Protein AF-0000000084944574 (afdb_homodimer)

Solvent-accessible surface area (backbone atoms only — not comparable to full-atom values): 30362 Å² total; per-residue (Å²): 122,74,72,64,58,57,58,54,53,65,67,42,67,77,43,41,52,58,56,55,55,53,64,33,65,88,79,39,53,74,68,49,42,36,43,26,53,46,72,66,33,85,86,50,86,64,91,81,60,48,56,58,53,48,8,56,77,30,72,58,36,40,65,58,46,51,50,51,42,42,74,73,69,35,91,48,63,67,62,40,49,57,46,38,50,55,28,42,47,48,39,38,57,60,61,41,39,20,80,90,53,46,63,64,53,60,65,40,64,67,38,40,53,50,50,51,51,50,50,50,50,51,30,50,55,53,20,57,71,54,49,50,61,70,52,54,50,50,52,50,53,49,60,73,66,30,74,33,33,41,26,33,11,55,76,89,24,29,44,53,24,45,48,48,34,51,54,42,42,73,72,70,43,57,60,44,61,38,76,70,90,50,66,71,60,55,59,61,46,50,76,41,90,40,33,36,35,37,42,39,35,57,58,52,71,53,63,66,59,52,52,51,35,50,53,35,46,75,55,67,42,51,27,35,31,42,26,14,62,69,17,57,80,53,52,80,47,28,81,44,68,43,45,22,35,40,79,58,58,77,87,56,17,63,60,41,21,52,48,23,51,49,49,52,52,48,49,51,48,52,53,48,52,46,54,50,47,42,46,50,48,54,58,66,76,100,123,73,69,63,58,55,56,52,52,63,66,42,67,77,42,40,52,57,57,55,56,52,63,34,64,90,79,39,54,74,69,49,41,38,42,26,51,45,72,66,33,85,88,50,85,63,91,82,60,47,56,57,52,48,8,56,76,30,71,56,36,39,66,56,45,52,50,50,42,44,73,73,69,32,90,48,65,67,62,41,50,55,44,38,49,55,29,41,49,47,38,38,56,59,63,39,40,23,82,89,55,44,63,65,57,61,66,40,63,67,39,41,52,50,50,51,50,51,49,50,50,51,31,50,54,51,19,56,70,54,50,49,61,69,55,54,51,51,50,49,52,47,60,72,65,31,74,35,33,42,26,34,11,56,77,88,23,27,42,54,24,44,47,48,33,52,54,42,42,73,72,71,43,56,60,44,61,38,76,69,90,51,66,72,61,55,58,61,46,52,75,42,90,40,33,36,36,38,42,39,34,57,58,51,73,54,63,67,60,52,52,50,35,49,54,36,46,75,55,67,42,51,26,35,32,42,25,14,63,67,16,57,81,52,52,80,47,29,79,44,69,43,43,23,36,40,78,57,58,78,88,55,17,62,59,40,23,52,46,23,51,47,49,53,52,48,48,52,47,52,54,49,51,46,54,48,47,43,47,50,49,53,57,67,74,103

Nearest PDB structures (foldseek):
  4ivn-assembly1_A  TM=6.094E-01  e=1.365E-11  Vibrio vulnificus YJ016
  7en6-assembly1_A  TM=8.579E-01  e=9.738E-09  Escherichia coli
  7en6-assembly1_C  TM=8.517E-01  e=7.240E-09  Escherichia coli
  7en7-assembly1_A  TM=8.286E-01  e=1.129E-08  Escherichia coli K-12
  4ivn-assembly1_B  TM=6.133E-01  e=1.781E-10  Vibrio vulnificus YJ016

Sequence (572 aa):
MIKYRYDQIVKGGLRNMIIEHLLDDNNLTNTEKSIAQFLLNKDQKINNLTSSELGKQSYTSQAAVTRLYKKLGFNNFREFLSTLILERNDYLKYNDLPTEHPEQYFTSLEDTEKVIASLYEKAMIQTNRLLDKNVVNRVCNRILSASFIDIYGIGLSDTIAKEMCFKLQSLGLPCSYQNGINIKYIDNMQQHQSNVSILITTTGDNNLIKEIAKILKNRNVYTVGILGKKGKDLIQLCHDYLLFDTSLFEDIDSLCATFSAEYVINILYATLLYRLELSNYMHYLKMIKYRYDQIVKGGLRNMIIEHLLDDNNLTNTEKSIAQFLLNKDQKINNLTSSELGKQSYTSQAAVTRLYKKLGFNNFREFLSTLILERNDYLKYNDLPTEHPEQYFTSLEDTEKVIASLYEKAMIQTNRLLDKNVVNRVCNRILSASFIDIYGIGLSDTIAKEMCFKLQSLGLPCSYQNGINIKYIDNMQQHQSNVSILITTTGDNNLIKEIAKILKNRNVYTVGILGKKGKDLIQLCHDYLLFDTSLFEDIDSLCATFSAEYVINILYATLLYRLELSNYMHYLK

Organism: NCBI:txid445974

InterPro domains:
  IPR000281 Helix-turn-helix protein RpiR [PF01418] (26-85)
  IPR000281 Helix-turn-helix protein RpiR [PS51071] (15-91)
  IPR001347 SIS domain [PF01380] (145-239)
  IPR009057 Homedomain-like superfamily [SSF46689] (26-87)
  IPR036388 Winged helix-like DNA-binding domain superfamily [G3DSA:1.10.10.10] (16-90)
  IPR046348 SIS domain superfamily [SSF53697] (112-277)
  IPR047640 HTH-type transcriptional regulator RpiR-like [PTHR30514] (26-278)

pLDDT: mean 79.03, std 20.15, range [18.36, 98.06]

Structure (mmCIF, N/CA/C/O backbone):
data_AF-0000000084944574-model_v1
#
loop_
_entity.id
_entity.type
_entity.pdbx_description
1 polymer 'Transcriptional regulator, RpiR family'
#
loop_
_atom_site.group_PDB
_atom_site.id
_atom_site.type_symbol
_atom_site.label_atom_id
_atom_site.label_alt_id
_atom_site.label_comp_id
_atom_site.label_asym_id
_atom_site.label_entity_id
_atom_site.label_seq_id
_atom_site.pdbx_PDB_ins_code
_atom_site.Cartn_x
_atom_site.Cartn_y
_atom_site.Cartn_z
_atom_site.occupancy
_atom_site.B_iso_or_equiv
_atom_site.auth_seq_id
_atom_site.auth_comp_id
_atom_site.auth_asym_id
_atom_site.auth_atom_id
_atom_site.pdbx_PDB_model_num
ATOM 1 N N . MET A 1 1 ? -26.375 18.422 0.93 1 18.52 1 MET A N 1
ATOM 2 C CA . MET A 1 1 ? -25.609 18.5 -0.307 1 18.52 1 MET A CA 1
ATOM 3 C C . MET A 1 1 ? -24.484 17.484 -0.315 1 18.52 1 MET A C 1
ATOM 5 O O . MET A 1 1 ? -24 17.078 -1.38 1 18.52 1 MET A O 1
ATOM 9 N N . ILE A 1 2 ? -23.891 17.188 0.914 1 20.31 2 ILE A N 1
ATOM 10 C CA . ILE A 1 2 ? -22.797 16.266 1.161 1 20.31 2 ILE A CA 1
ATOM 11 C C . ILE A 1 2 ? -23.297 14.82 1.063 1 20.31 2 ILE A C 1
ATOM 13 O O . ILE A 1 2 ? -22.516 13.906 0.788 1 20.31 2 ILE A O 1
ATOM 17 N N . LYS A 1 3 ? -24.547 14.562 1.388 1 25.62 3 LYS A N 1
ATOM 18 C CA . LYS A 1 3 ? -25.266 13.289 1.417 1 25.62 3 LYS A CA 1
ATOM 19 C C . LYS A 1 3 ? -25.391 12.695 0.016 1 25.62 3 LYS A C 1
ATOM 21 O O . LYS A 1 3 ? -25.438 11.477 -0.145 1 25.62 3 LYS A O 1
ATOM 26 N N . TYR A 1 4 ? -25.641 13.57 -1 1 24.7 4 TYR A N 1
ATOM 27 C CA . TYR A 1 4 ? -25.922 13.141 -2.367 1 24.7 4 TYR A CA 1
ATOM 28 C C . TYR A 1 4 ? -24.703 12.5 -2.998 1 24.7 4 TYR A C 1
ATOM 30 O O . TYR A 1 4 ? -24.812 11.703 -3.934 1 24.7 4 TYR A O 1
ATOM 38 N N . ARG A 1 5 ? -23.422 12.969 -2.547 1 25.61 5 ARG A N 1
ATOM 39 C CA . ARG A 1 5 ? -22.219 12.625 -3.297 1 25.61 5 ARG A CA 1
ATOM 40 C C . ARG A 1 5 ? -21.734 11.234 -2.93 1 25.61 5 ARG A C 1
ATOM 42 O O . ARG A 1 5 ? -21.094 10.562 -3.742 1 25.61 5 ARG A O 1
ATOM 49 N N . TYR A 1 6 ? -21.906 10.781 -1.69 1 25.17 6 TYR A N 1
ATOM 50 C CA . TYR A 1 6 ? -21.453 9.453 -1.27 1 25.17 6 TYR A CA 1
ATOM 51 C C . TYR A 1 6 ? -22.281 8.367 -1.946 1 25.17 6 TYR A C 1
ATOM 53 O O . TYR A 1 6 ? -21.75 7.34 -2.363 1 25.17 6 TYR A O 1
ATOM 61 N N . ASP A 1 7 ? -23.578 8.477 -2.047 1 27.92 7 ASP A N 1
ATOM 62 C CA . ASP A 1 7 ? -24.484 7.535 -2.703 1 27.92 7 ASP A CA 1
ATOM 63 C C . ASP A 1 7 ? -24.078 7.305 -4.156 1 27.92 7 ASP A C 1
ATOM 65 O O . ASP A 1 7 ? -24.281 6.215 -4.695 1 27.92 7 ASP A O 1
ATOM 69 N N . GLN A 1 8 ? -23.578 8.242 -4.836 1 27.95 8 GLN A N 1
ATOM 70 C CA . GLN A 1 8 ? -23.141 8.148 -6.227 1 27.95 8 GLN A CA 1
ATOM 71 C C . GLN A 1 8 ? -21.844 7.352 -6.344 1 27.95 8 GLN A C 1
ATOM 73 O O . GLN A 1 8 ? -21.578 6.742 -7.383 1 27.95 8 GLN A O 1
ATOM 78 N N . ILE A 1 9 ? -21.031 7.355 -5.336 1 27.59 9 ILE A N 1
ATOM 79 C CA . ILE A 1 9 ? -19.766 6.641 -5.402 1 27.59 9 ILE A CA 1
ATOM 80 C C . ILE A 1 9 ? -20 5.148 -5.188 1 27.59 9 ILE A C 1
ATOM 82 O O . ILE A 1 9 ? -19.453 4.316 -5.91 1 27.59 9 ILE A O 1
ATOM 86 N N . VAL A 1 10 ? -20.656 4.668 -4.156 1 28.53 10 VAL A N 1
ATOM 87 C CA . VAL A 1 10 ? -20.906 3.25 -3.932 1 28.53 10 VAL A CA 1
ATOM 88 C C . VAL A 1 10 ? -21.766 2.689 -5.066 1 28.53 10 VAL A C 1
ATOM 90 O O . VAL A 1 10 ? -21.609 1.531 -5.461 1 28.53 10 VAL A O 1
ATOM 93 N N . LYS A 1 11 ? -22.906 3.229 -5.426 1 29.34 11 LYS A N 1
ATOM 94 C CA . LYS A 1 11 ? -23.719 2.768 -6.551 1 29.34 11 LYS A CA 1
ATOM 95 C C . LYS A 1 11 ? -22.922 2.797 -7.852 1 29.34 11 LYS A C 1
ATOM 97 O O . LYS A 1 11 ? -23.328 2.213 -8.852 1 29.34 11 LYS A O 1
ATOM 102 N N . GLY A 1 12 ? -21.875 3.479 -7.996 1 30.47 12 GLY A N 1
ATOM 103 C CA . GLY A 1 12 ? -20.984 3.584 -9.133 1 30.47 12 GLY A CA 1
ATOM 104 C C . GLY A 1 12 ? -20.016 2.418 -9.242 1 30.47 12 GLY A C 1
ATOM 105 O O . GLY A 1 12 ? -19.234 2.346 -10.188 1 30.47 12 GLY A O 1
ATOM 106 N N . GLY A 1 13 ? -19.547 1.796 -8.266 1 32.25 13 GLY A N 1
ATOM 107 C CA . GLY A 1 13 ? -18.672 0.625 -8.25 1 32.25 13 GLY A CA 1
ATOM 108 C C . GLY A 1 13 ? -19.172 -0.489 -9.156 1 32.25 13 GLY A C 1
ATOM 109 O O . GLY A 1 13 ? -18.375 -1.203 -9.766 1 32.25 13 GLY A O 1
ATOM 110 N N . LEU A 1 14 ? -20.359 -0.921 -8.961 1 32.62 14 LEU A N 1
ATOM 111 C CA . LEU A 1 14 ? -20.984 -1.929 -9.812 1 32.62 14 LEU A CA 1
ATOM 112 C C . LEU A 1 14 ? -21.016 -1.476 -11.266 1 32.62 14 LEU A C 1
ATOM 114 O O . LEU A 1 14 ? -21.344 -2.26 -12.156 1 32.62 14 LEU A O 1
ATOM 118 N N . ARG A 1 15 ? -21.141 -0.191 -11.578 1 35.66 15 ARG A N 1
ATOM 119 C CA . ARG A 1 15 ? -21.609 0.391 -12.836 1 35.66 15 ARG A CA 1
ATOM 120 C C . ARG A 1 15 ? -20.453 0.587 -13.812 1 35.66 15 ARG A C 1
ATOM 122 O O . ARG A 1 15 ? -20.641 1.087 -14.922 1 35.66 15 ARG A O 1
ATOM 129 N N . ASN A 1 16 ? -19.25 0.552 -13.352 1 45.22 16 ASN A N 1
ATOM 130 C CA . ASN A 1 16 ? -18.281 0.897 -14.391 1 45.22 16 ASN A CA 1
ATOM 131 C C . ASN A 1 16 ? -17.969 -0.294 -15.289 1 45.22 16 ASN A C 1
ATOM 133 O O . ASN A 1 16 ? -16.875 -0.405 -15.828 1 45.22 16 ASN A O 1
ATOM 137 N N . MET A 1 17 ? -18.812 -1.046 -15.305 1 56.56 17 MET A N 1
ATOM 138 C CA . MET A 1 17 ? -18.75 -2.291 -16.062 1 56.56 17 MET A CA 1
ATOM 139 C C . MET A 1 17 ? -18.688 -2.01 -17.562 1 56.56 17 MET A C 1
ATOM 141 O O . MET A 1 17 ? -17.938 -2.658 -18.281 1 56.56 17 MET A O 1
ATOM 145 N N . ILE A 1 18 ? -19.453 -1.047 -18 1 73.31 18 ILE A N 1
ATOM 146 C CA . ILE A 1 18 ? -19.531 -0.81 -19.438 1 73.31 18 ILE A CA 1
ATOM 147 C C . ILE A 1 18 ? -18.188 -0.274 -19.938 1 73.31 18 ILE A C 1
ATOM 149 O O . ILE A 1 18 ? -17.641 -0.786 -20.922 1 73.31 18 ILE A O 1
ATOM 153 N N . ILE A 1 19 ? -17.625 0.558 -19.062 1 72.69 19 ILE A N 1
ATOM 154 C CA . ILE A 1 19 ? -16.406 1.234 -19.5 1 72.69 19 ILE A CA 1
ATOM 155 C C . ILE A 1 19 ? -15.258 0.241 -19.531 1 72.69 19 ILE A C 1
ATOM 157 O O . ILE A 1 19 ? -14.461 0.242 -20.469 1 72.69 19 ILE A O 1
ATOM 161 N N . GLU A 1 20 ? -15.242 -0.554 -18.609 1 65.5 20 GLU A N 1
ATOM 162 C CA . GLU A 1 20 ? -14.203 -1.583 -18.578 1 65.5 20 GLU A CA 1
ATOM 163 C C . GLU A 1 20 ? -14.266 -2.465 -19.828 1 65.5 20 GLU A C 1
ATOM 165 O O . GLU A 1 20 ? -13.234 -2.816 -20.406 1 65.5 20 GLU A O 1
ATOM 170 N N . HIS A 1 21 ? -15.438 -2.77 -20.219 1 73.5 21 HIS A N 1
ATOM 171 C CA . HIS A 1 21 ? -15.648 -3.59 -21.406 1 73.5 21 HIS A CA 1
ATOM 172 C C . HIS A 1 21 ? -15.281 -2.826 -22.672 1 73.5 21 HIS A C 1
ATOM 174 O O . HIS A 1 21 ? -14.656 -3.379 -23.578 1 73.5 21 HIS A O 1
ATOM 180 N N . LEU A 1 22 ? -15.594 -1.522 -22.625 1 80.19 22 LEU A N 1
ATOM 181 C CA . LEU A 1 22 ? -15.352 -0.71 -23.812 1 80.19 22 LEU A CA 1
ATOM 182 C C . LEU A 1 22 ? -13.867 -0.429 -23.984 1 80.19 22 LEU A C 1
ATOM 184 O O . LEU A 1 22 ? -13.406 -0.171 -25.109 1 80.19 22 LEU A O 1
ATOM 188 N N . LEU A 1 23 ? -13.18 -0.622 -22.828 1 69.25 23 LEU A N 1
ATOM 189 C CA . LEU A 1 23 ? -11.75 -0.326 -22.859 1 69.25 23 LEU A CA 1
ATOM 190 C C . LEU A 1 23 ? -10.945 -1.586 -23.156 1 69.25 23 LEU A C 1
ATOM 192 O O . LEU A 1 23 ? -9.75 -1.506 -23.469 1 69.25 23 LEU A O 1
ATOM 196 N N . ASP A 1 24 ? -11.562 -2.633 -23.062 1 66.38 24 ASP A N 1
ATOM 197 C CA . ASP A 1 24 ? -10.875 -3.9 -23.297 1 66.38 24 ASP A CA 1
ATOM 198 C C . ASP A 1 24 ? -10.836 -4.246 -24.781 1 66.38 24 ASP A C 1
ATOM 200 O O . ASP A 1 24 ? -11.719 -4.953 -25.281 1 66.38 24 ASP A O 1
ATOM 204 N N . ASP A 1 25 ? -9.789 -3.771 -25.391 1 66.31 25 ASP A N 1
ATOM 205 C CA . ASP A 1 25 ? -9.641 -3.934 -26.828 1 66.31 25 ASP A CA 1
ATOM 206 C C . ASP A 1 25 ? -9.617 -5.41 -27.219 1 66.31 25 ASP A C 1
ATOM 208 O O . ASP A 1 25 ? -10.031 -5.777 -28.328 1 66.31 25 ASP A O 1
ATOM 212 N N . ASN A 1 26 ? -9.227 -6.176 -26.344 1 69.06 26 ASN A N 1
ATOM 213 C CA . ASN A 1 26 ? -9.078 -7.59 -26.672 1 69.06 26 ASN A CA 1
ATOM 214 C C . ASN A 1 26 ? -10.43 -8.297 -26.75 1 69.06 26 ASN A C 1
ATOM 216 O O . ASN A 1 26 ? -10.547 -9.359 -27.359 1 69.06 26 ASN A O 1
ATOM 220 N N . ASN A 1 27 ? -11.43 -7.703 -26.281 1 72.5 27 ASN A N 1
ATOM 221 C CA . ASN A 1 27 ? -12.734 -8.359 -26.25 1 72.5 27 ASN A CA 1
ATOM 222 C C . ASN A 1 27 ? -13.727 -7.648 -27.172 1 72.5 27 ASN A C 1
ATOM 224 O O . ASN A 1 27 ? -14.93 -7.938 -27.125 1 72.5 27 ASN A O 1
ATOM 228 N N . LEU A 1 28 ? -13.148 -6.77 -27.953 1 80.81 28 LEU A N 1
ATOM 229 C CA . LEU A 1 28 ? -14.031 -6.008 -28.828 1 80.81 28 LEU A CA 1
ATOM 230 C C . LEU A 1 28 ? -13.711 -6.305 -30.297 1 80.81 28 LEU A C 1
ATOM 232 O O . LEU A 1 28 ? -12.547 -6.457 -30.672 1 80.81 28 LEU A O 1
ATOM 236 N N . THR A 1 29 ? -14.719 -6.602 -31.094 1 85.25 29 THR A N 1
ATOM 237 C CA . THR A 1 29 ? -14.555 -6.633 -32.531 1 85.25 29 THR A CA 1
ATOM 238 C C . THR A 1 29 ? -14.188 -5.25 -33.062 1 85.25 29 THR A C 1
ATOM 240 O O . THR A 1 29 ? -14.297 -4.254 -32.344 1 85.25 29 THR A O 1
ATOM 243 N N . ASN A 1 30 ? -13.734 -5.211 -34.344 1 87.06 30 ASN A N 1
ATOM 244 C CA . ASN A 1 30 ? -13.375 -3.928 -34.938 1 87.06 30 ASN A CA 1
ATOM 245 C C . ASN A 1 30 ? -14.547 -2.951 -34.906 1 87.06 30 ASN A C 1
ATOM 247 O O . ASN A 1 30 ? -14.367 -1.762 -34.625 1 87.06 30 ASN A O 1
ATOM 251 N N . THR A 1 31 ? -15.672 -3.479 -35.188 1 90 31 THR A N 1
ATOM 252 C CA . THR A 1 31 ? -16.875 -2.666 -35.156 1 90 31 THR A CA 1
ATOM 253 C C . THR A 1 31 ? -17.172 -2.146 -33.75 1 90 31 THR A C 1
ATOM 255 O O . THR A 1 31 ? -17.5 -0.972 -33.594 1 90 31 THR A O 1
ATOM 258 N N . GLU A 1 32 ? -17 -2.992 -32.75 1 90.19 32 GLU A N 1
ATOM 259 C CA . GLU A 1 32 ? -17.234 -2.617 -31.375 1 90.19 32 GLU A CA 1
ATOM 260 C C . GLU A 1 32 ? -16.203 -1.603 -30.891 1 90.19 32 GLU A C 1
ATOM 262 O O . GLU A 1 32 ? -16.516 -0.704 -30.109 1 90.19 32 GLU A O 1
ATOM 267 N N . LYS A 1 33 ? -15.039 -1.764 -31.406 1 87.88 33 LYS A N 1
ATOM 268 C CA . LYS A 1 33 ? -13.984 -0.819 -31.062 1 87.88 33 LYS A CA 1
ATOM 269 C C . LYS A 1 33 ? -14.328 0.591 -31.531 1 87.88 33 LYS A C 1
ATOM 271 O O . LYS A 1 33 ? -14.102 1.565 -30.812 1 87.88 33 LYS A O 1
ATOM 276 N N . SER A 1 34 ? -14.812 0.645 -32.688 1 90.12 34 SER A N 1
ATOM 277 C CA . SER A 1 34 ? -15.211 1.938 -33.25 1 90.12 34 SER A CA 1
ATOM 278 C C . SER A 1 34 ? -16.297 2.59 -32.375 1 90.12 34 SER A C 1
ATOM 280 O O . SER A 1 34 ? -16.234 3.789 -32.094 1 90.12 34 SER A O 1
ATOM 282 N N . ILE A 1 35 ? -17.219 1.813 -31.922 1 91.81 35 ILE A N 1
ATOM 283 C CA . ILE A 1 35 ? -18.281 2.307 -31.047 1 91.81 35 ILE A CA 1
ATOM 284 C C . ILE A 1 35 ? -17.688 2.764 -29.719 1 91.81 35 ILE A C 1
ATOM 286 O O . ILE A 1 35 ? -18 3.852 -29.219 1 91.81 35 ILE A O 1
ATOM 290 N N . ALA A 1 36 ? -16.844 1.933 -29.203 1 86.38 36 ALA A N 1
ATOM 291 C CA . ALA A 1 36 ? -16.203 2.234 -27.922 1 86.38 36 ALA A CA 1
ATOM 292 C C . ALA A 1 36 ? -15.414 3.539 -28 1 86.38 36 ALA A C 1
ATOM 294 O O . ALA A 1 36 ? -15.508 4.387 -27.109 1 86.38 36 ALA A O 1
ATOM 295 N N . GLN A 1 37 ? -14.68 3.66 -29.062 1 82.94 37 GLN A N 1
ATOM 296 C CA . GLN A 1 37 ? -13.875 4.859 -29.266 1 82.94 37 GLN A CA 1
ATOM 297 C C . GLN A 1 37 ? -14.742 6.113 -29.266 1 82.94 37 GLN A C 1
ATOM 299 O O . GLN A 1 37 ? -14.383 7.133 -28.672 1 82.94 37 GLN A O 1
ATOM 304 N N . PHE A 1 38 ? -15.805 6.043 -29.969 1 86.94 38 PHE A N 1
ATOM 305 C CA . PHE A 1 38 ? -16.719 7.172 -30.016 1 86.94 38 PHE A CA 1
ATOM 306 C C . PHE A 1 38 ? -17.266 7.484 -28.625 1 86.94 38 PHE A C 1
ATOM 308 O O . PHE A 1 38 ? -17.266 8.641 -28.188 1 86.94 38 PHE A O 1
ATOM 315 N N . LEU A 1 39 ? -17.656 6.441 -27.922 1 86.25 39 LEU A N 1
ATOM 316 C CA . LEU A 1 39 ? -18.328 6.582 -26.625 1 86.25 39 LEU A CA 1
ATOM 317 C C . LEU A 1 39 ? -17.359 7.109 -25.562 1 86.25 39 LEU A C 1
ATOM 319 O O . LEU A 1 39 ? -17.766 7.844 -24.672 1 86.25 39 LEU A O 1
ATOM 323 N N . LEU A 1 40 ? -16.156 6.75 -25.781 1 78.31 40 LEU A N 1
ATOM 324 C CA . LEU A 1 40 ? -15.18 7.102 -24.766 1 78.31 40 LEU A CA 1
ATOM 325 C C . LEU A 1 40 ? -14.461 8.398 -25.125 1 78.31 40 LEU A C 1
ATOM 327 O O . LEU A 1 40 ? -13.656 8.906 -24.344 1 78.31 40 LEU A O 1
ATOM 331 N N . ASN A 1 41 ? -14.727 8.922 -26.266 1 75.69 41 ASN A N 1
ATOM 332 C CA . ASN A 1 41 ? -14.172 10.203 -26.688 1 75.69 41 ASN A CA 1
ATOM 333 C C . ASN A 1 41 ? -14.797 11.359 -25.906 1 75.69 41 ASN A C 1
ATOM 335 O O . ASN A 1 41 ? -16.016 11.578 -25.984 1 75.69 41 ASN A O 1
ATOM 339 N N . LYS A 1 42 ? -13.922 12.078 -25.219 1 70.75 42 LYS A N 1
ATOM 340 C CA . LYS A 1 42 ? -14.367 13.141 -24.312 1 70.75 42 LYS A CA 1
ATOM 341 C C . LYS A 1 42 ? -15.078 14.25 -25.094 1 70.75 42 LYS A C 1
ATOM 343 O O . LYS A 1 42 ? -15.906 14.969 -24.531 1 70.75 42 LYS A O 1
ATOM 348 N N . ASP A 1 43 ? -14.75 14.406 -26.281 1 75.44 43 ASP A N 1
ATOM 349 C CA . ASP A 1 43 ? -15.281 15.508 -27.078 1 75.44 43 ASP A CA 1
ATOM 350 C C . ASP A 1 43 ? -16.656 15.156 -27.656 1 75.44 43 ASP A C 1
ATOM 352 O O . ASP A 1 43 ? -17.328 16 -28.219 1 75.44 43 ASP A O 1
ATOM 356 N N . GLN A 1 44 ? -17.062 13.938 -27.484 1 80 44 GLN A N 1
ATOM 357 C CA . GLN A 1 44 ? -18.344 13.523 -28.078 1 80 44 GLN A CA 1
ATOM 358 C C . GLN A 1 44 ? -19.484 13.672 -27.078 1 80 44 GLN A C 1
ATOM 360 O O . GLN A 1 44 ? -19.344 13.305 -25.906 1 80 44 GLN A O 1
ATOM 365 N N . LYS A 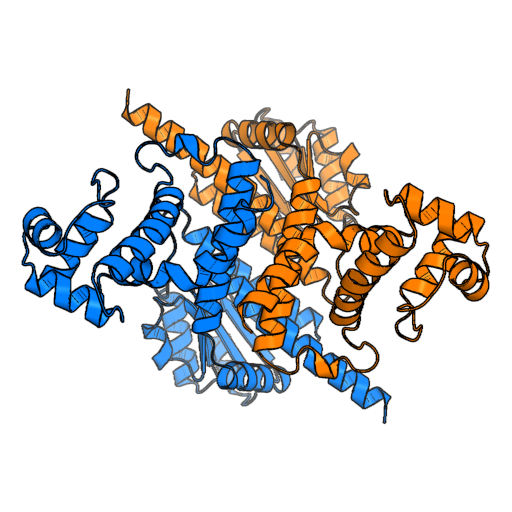1 45 ? -20.406 14.352 -27.453 1 79.06 45 LYS A N 1
ATOM 366 C CA . LYS A 1 45 ? -21.641 14.422 -26.656 1 79.06 45 LYS A CA 1
ATOM 367 C C . LYS A 1 45 ? -22.5 13.18 -26.875 1 79.06 45 LYS A C 1
ATOM 369 O O . LYS A 1 45 ? -22.969 12.93 -28 1 79.06 45 LYS A O 1
ATOM 374 N N . ILE A 1 46 ? -22.75 12.422 -25.75 1 85.88 46 ILE A N 1
ATOM 375 C CA . ILE A 1 46 ? -23.422 11.148 -25.953 1 85.88 46 ILE A CA 1
ATOM 376 C C . ILE A 1 46 ? -24.766 11.148 -25.219 1 85.88 46 ILE A C 1
ATOM 378 O O . ILE A 1 46 ? -25.547 10.195 -25.344 1 85.88 46 ILE A O 1
ATOM 382 N N . ASN A 1 47 ? -25.078 12.125 -24.453 1 82.06 47 ASN A N 1
ATOM 383 C CA . ASN A 1 47 ? -26.188 12.156 -23.5 1 82.06 47 ASN A CA 1
ATOM 384 C C . ASN A 1 47 ? -27.516 11.953 -24.203 1 82.06 47 ASN A C 1
ATOM 386 O O . ASN A 1 47 ? -28.453 11.414 -23.609 1 82.06 47 ASN A O 1
ATOM 390 N N . ASN A 1 48 ? -27.625 12.312 -25.438 1 81.56 48 ASN A N 1
ATOM 391 C CA . ASN A 1 48 ? -28.938 12.25 -26.094 1 81.56 48 ASN A CA 1
ATOM 392 C C . ASN A 1 48 ? -28.875 11.469 -27.391 1 81.56 48 ASN A C 1
ATOM 394 O O . ASN A 1 48 ? -29.703 11.672 -28.281 1 81.56 48 ASN A O 1
ATOM 398 N N . LEU A 1 49 ? -28.094 10.539 -27.453 1 88.44 49 LEU A N 1
ATOM 399 C CA . LEU A 1 49 ? -27.938 9.766 -28.688 1 88.44 49 LEU A CA 1
ATOM 400 C C . LEU A 1 49 ? -28.969 8.633 -28.734 1 88.44 49 LEU A C 1
ATOM 402 O O . LEU A 1 49 ? -29.297 8.047 -27.703 1 88.44 49 LEU A O 1
ATOM 406 N N . THR A 1 50 ? -29.578 8.398 -29.906 1 89.38 50 THR A N 1
ATOM 407 C CA . THR A 1 50 ? -30.297 7.152 -30.172 1 89.38 50 THR A CA 1
ATOM 408 C C . THR A 1 50 ? -29.328 6.082 -30.672 1 89.38 50 THR A C 1
ATOM 410 O O . THR A 1 50 ? -28.203 6.387 -31.078 1 89.38 50 THR A O 1
ATOM 413 N N . SER A 1 51 ? -29.812 4.809 -30.609 1 93.88 51 SER A N 1
ATOM 414 C CA . SER A 1 51 ? -28.984 3.717 -31.094 1 93.88 51 SER A CA 1
ATOM 415 C C . SER A 1 51 ? -28.641 3.906 -32.562 1 93.88 51 SER A C 1
ATOM 417 O O . SER A 1 51 ? -27.516 3.594 -33 1 93.88 51 SER A O 1
ATOM 419 N N . SER A 1 52 ? -29.562 4.477 -33.312 1 94.38 52 SER A N 1
ATOM 420 C CA . SER A 1 52 ? -29.328 4.754 -34.719 1 94.38 52 SER A CA 1
ATOM 421 C C . SER A 1 52 ? -28.297 5.848 -34.906 1 94.38 52 SER A C 1
ATOM 423 O O . SER A 1 52 ? -27.391 5.719 -35.719 1 94.38 52 SER A O 1
ATOM 425 N N . GLU A 1 53 ? -28.359 6.879 -34.188 1 94.19 53 GLU A N 1
ATOM 426 C CA . GLU A 1 53 ? -27.406 7.984 -34.25 1 94.19 53 GLU A CA 1
ATOM 427 C C . GLU A 1 53 ? -26 7.531 -33.844 1 94.19 53 GLU A C 1
ATOM 429 O O . GLU A 1 53 ? -25.016 7.918 -34.469 1 94.19 53 GLU A O 1
ATOM 434 N N . LEU A 1 54 ? -25.922 6.746 -32.75 1 94.62 54 LEU A N 1
ATOM 435 C CA . LEU A 1 54 ? -24.625 6.23 -32.312 1 94.62 54 LEU A CA 1
ATOM 436 C C . LEU A 1 54 ? -24 5.375 -33.406 1 94.62 54 LEU A C 1
ATOM 438 O O . LEU A 1 54 ? -22.797 5.492 -33.688 1 94.62 54 LEU A O 1
ATOM 442 N N . GLY A 1 55 ? -24.781 4.531 -34.031 1 95.25 55 GLY A N 1
ATOM 443 C CA . GLY A 1 55 ? -24.281 3.746 -35.156 1 95.25 55 GLY A CA 1
ATOM 444 C C . GLY A 1 55 ? -23.703 4.598 -36.281 1 95.25 55 GLY A C 1
ATOM 445 O O . GLY A 1 55 ? -22.609 4.336 -36.75 1 95.25 55 GLY A O 1
ATOM 446 N N . LYS A 1 56 ? -24.453 5.66 -36.562 1 93.31 56 LYS A N 1
ATOM 447 C CA . LYS A 1 56 ? -24.031 6.551 -37.656 1 93.31 56 LYS A CA 1
ATOM 448 C C . LYS A 1 56 ? -22.766 7.316 -37.281 1 93.31 56 LYS A C 1
ATOM 450 O O . LYS A 1 56 ? -21.812 7.379 -38.062 1 93.31 56 LYS A O 1
ATOM 455 N N . GLN A 1 57 ? -22.688 7.836 -36.125 1 92.25 57 GLN A N 1
ATOM 456 C CA . GLN A 1 57 ? -21.594 8.711 -35.688 1 92.25 57 GLN A CA 1
ATOM 457 C C . GLN A 1 57 ? -20.328 7.91 -35.406 1 92.25 57 GLN A C 1
ATOM 459 O O . GLN A 1 57 ? -19.219 8.438 -35.5 1 92.25 57 GLN A O 1
ATOM 464 N N . SER A 1 58 ? -20.531 6.719 -35.062 1 92.88 58 SER A N 1
ATOM 465 C CA . SER A 1 58 ? -19.375 5.867 -34.844 1 92.88 58 SER A CA 1
ATOM 466 C C . SER A 1 58 ? -18.984 5.098 -36.094 1 92.88 58 SER A C 1
ATOM 468 O O . SER A 1 58 ? -18.156 4.188 -36.031 1 92.88 58 SER A O 1
ATOM 470 N N . TYR A 1 59 ? -19.656 5.398 -37.156 1 91.75 59 TYR A N 1
ATOM 471 C CA . TYR A 1 59 ? -19.391 4.809 -38.438 1 91.75 59 TYR A CA 1
ATOM 472 C C . TYR A 1 59 ? -19.594 3.299 -38.406 1 91.75 59 TYR A C 1
ATOM 474 O O . TYR A 1 59 ? -18.781 2.541 -38.969 1 91.75 59 TYR A O 1
ATOM 482 N N . THR A 1 60 ? -20.609 2.979 -37.781 1 92.88 60 THR A N 1
ATOM 483 C CA . THR A 1 60 ? -21.047 1.584 -37.75 1 92.88 60 THR A CA 1
ATOM 484 C C . THR A 1 60 ? -22.516 1.462 -38.125 1 92.88 60 THR A C 1
ATOM 486 O O . THR A 1 60 ? -22.969 2.082 -39.094 1 92.88 60 THR A O 1
ATOM 489 N N . SER A 1 61 ? -23.281 0.584 -37.438 1 92.56 61 SER A N 1
ATOM 490 C CA . SER A 1 61 ? -24.703 0.409 -37.719 1 92.56 61 SER A CA 1
ATOM 491 C C . SER A 1 61 ? -25.5 0.315 -36.406 1 92.56 61 SER A C 1
ATOM 493 O O . SER A 1 61 ? -24.938 0.055 -35.344 1 92.56 61 SER A O 1
ATOM 495 N N . GLN A 1 62 ? -26.719 0.706 -36.625 1 93.5 62 GLN A N 1
ATOM 496 C CA . GLN A 1 62 ? -27.609 0.537 -35.469 1 93.5 62 GLN A CA 1
ATOM 497 C C . GLN A 1 62 ? -27.594 -0.902 -34.969 1 93.5 62 GLN A C 1
ATOM 499 O O . GLN A 1 62 ? -27.656 -1.142 -33.75 1 93.5 62 GLN A O 1
ATOM 504 N N . ALA A 1 63 ? -27.484 -1.827 -35.875 1 93.31 63 ALA A N 1
ATOM 505 C CA . ALA A 1 63 ? -27.438 -3.242 -35.5 1 93.31 63 ALA A CA 1
ATOM 506 C C . ALA A 1 63 ? -26.188 -3.557 -34.688 1 93.31 63 ALA A C 1
ATOM 508 O O . ALA A 1 63 ? -26.266 -4.312 -33.719 1 93.31 63 ALA A O 1
ATOM 509 N N . ALA A 1 64 ? -25.125 -3.02 -35.094 1 93.19 64 ALA A N 1
ATOM 510 C CA . ALA A 1 64 ? -23.875 -3.215 -34.375 1 93.19 64 ALA A CA 1
ATOM 511 C C . ALA A 1 64 ? -23.953 -2.652 -32.938 1 93.19 64 ALA A C 1
ATOM 513 O O . ALA A 1 64 ? -23.484 -3.271 -31.984 1 93.19 64 ALA A O 1
ATOM 514 N N . VAL A 1 65 ? -24.578 -1.504 -32.781 1 95.38 65 VAL A N 1
ATOM 515 C CA . VAL A 1 65 ? -24.797 -0.877 -31.469 1 95.38 65 VAL A CA 1
ATOM 516 C C . VAL A 1 65 ? -25.688 -1.759 -30.609 1 95.38 65 VAL A C 1
ATOM 518 O O . VAL A 1 65 ? -25.406 -1.984 -29.422 1 95.38 65 VAL A O 1
ATOM 521 N N . THR A 1 66 ? -26.719 -2.312 -31.234 1 93.25 66 THR A N 1
ATOM 522 C CA . THR A 1 66 ? -27.656 -3.189 -30.531 1 93.25 66 THR A CA 1
ATOM 523 C C . THR A 1 66 ? -26.953 -4.445 -30.031 1 93.25 66 THR A C 1
ATOM 525 O O . THR A 1 66 ? -27.141 -4.855 -28.891 1 93.25 66 THR A O 1
ATOM 528 N N . ARG A 1 67 ? -26.156 -5 -30.812 1 90.94 67 ARG A N 1
ATOM 529 C CA . ARG A 1 67 ? -25.438 -6.203 -30.422 1 90.94 67 ARG A CA 1
ATOM 530 C C . ARG A 1 67 ? -24.484 -5.918 -29.266 1 90.94 67 ARG A C 1
ATOM 532 O O . ARG A 1 67 ? -24.344 -6.738 -28.344 1 90.94 67 ARG A O 1
ATOM 539 N N . LEU A 1 68 ? -23.828 -4.828 -29.297 1 91.62 68 LEU A N 1
ATOM 540 C CA . LEU A 1 68 ? -22.859 -4.473 -28.266 1 91.62 68 LEU A CA 1
ATOM 541 C C . LEU A 1 68 ? -23.531 -4.336 -26.906 1 91.62 68 LEU A C 1
ATOM 543 O O . LEU A 1 68 ? -23.094 -4.938 -25.922 1 91.62 68 LEU A O 1
ATOM 547 N N . TYR A 1 69 ? -24.609 -3.451 -26.844 1 90.19 69 TYR A N 1
ATOM 548 C CA . TYR A 1 69 ? -25.156 -3.221 -25.516 1 90.19 69 TYR A CA 1
ATOM 549 C C . TYR A 1 69 ? -25.875 -4.457 -25 1 90.19 69 TYR A C 1
ATOM 551 O O . TYR A 1 69 ? -25.938 -4.68 -23.781 1 90.19 69 TYR A O 1
ATOM 559 N N . LYS A 1 70 ? -26.375 -5.406 -25.906 1 86.5 70 LYS A N 1
ATOM 560 C CA . LYS A 1 70 ? -26.938 -6.688 -25.484 1 86.5 70 LYS A CA 1
ATOM 561 C C . LYS A 1 70 ? -25.844 -7.617 -24.969 1 86.5 70 LYS A C 1
ATOM 563 O O . LYS A 1 70 ? -26.031 -8.312 -23.969 1 86.5 70 LYS A O 1
ATOM 568 N N . LYS A 1 71 ? -24.75 -7.562 -25.656 1 85.12 71 LYS A N 1
ATOM 569 C CA . LYS A 1 71 ? -23.578 -8.312 -25.203 1 85.12 71 LYS A CA 1
ATOM 570 C C . LYS A 1 71 ? -23.156 -7.902 -23.797 1 85.12 71 LYS A C 1
ATOM 572 O O . LYS A 1 71 ? -22.688 -8.734 -23.016 1 85.12 71 LYS A O 1
ATOM 577 N N . LEU A 1 72 ? -23.391 -6.711 -23.5 1 82.88 72 LEU A N 1
ATOM 578 C CA . LEU A 1 72 ? -22.984 -6.16 -22.219 1 82.88 72 LEU A CA 1
ATOM 579 C C . LEU A 1 72 ? -24.094 -6.348 -21.172 1 82.88 72 LEU A C 1
ATOM 581 O O . LEU A 1 72 ? -23.953 -5.914 -20.031 1 82.88 72 LEU A O 1
ATOM 585 N N . GLY A 1 73 ? -25.266 -6.898 -21.625 1 78.75 73 GLY A N 1
ATOM 586 C CA . GLY A 1 73 ? -26.297 -7.309 -20.672 1 78.75 73 GLY A CA 1
ATOM 587 C C . GLY A 1 73 ? -27.438 -6.316 -20.562 1 78.75 73 GLY A C 1
ATOM 588 O O . GLY A 1 73 ? -28.234 -6.387 -19.641 1 78.75 73 GLY A O 1
ATOM 589 N N . PHE A 1 74 ? -27.484 -5.418 -21.484 1 83.75 74 PHE A N 1
ATOM 590 C CA . PHE A 1 74 ? -28.562 -4.438 -21.422 1 83.75 74 PHE A CA 1
ATOM 591 C C . PHE A 1 74 ? -29.703 -4.82 -22.359 1 83.75 74 PHE A C 1
ATOM 593 O O . PHE A 1 74 ? -29.469 -5.281 -23.469 1 83.75 74 PHE A O 1
ATOM 600 N N . ASN A 1 75 ? -30.844 -4.605 -21.875 1 81.56 75 ASN A N 1
ATOM 601 C CA . ASN A 1 75 ? -32 -4.988 -22.656 1 81.56 75 ASN A CA 1
ATOM 602 C C . ASN A 1 75 ? -32.469 -3.863 -23.578 1 81.56 75 ASN A C 1
ATOM 604 O O . ASN A 1 75 ? -33.188 -4.102 -24.547 1 81.56 75 ASN A O 1
ATOM 608 N N . ASN A 1 76 ? -32.25 -2.662 -23.297 1 85 76 ASN A N 1
ATOM 609 C CA . ASN A 1 76 ? -32.562 -1.532 -24.156 1 85 76 ASN A CA 1
ATOM 610 C C . ASN A 1 76 ? -31.453 -0.475 -24.141 1 85 76 ASN A C 1
ATOM 612 O O . ASN A 1 76 ? -30.656 -0.432 -23.203 1 85 76 ASN A O 1
ATOM 616 N N . PHE A 1 77 ? -31.406 0.358 -25.156 1 91.06 77 PHE A N 1
ATOM 617 C CA . PHE A 1 77 ? -30.328 1.314 -25.391 1 91.06 77 PHE A CA 1
ATOM 618 C C . PHE A 1 77 ? -30.359 2.42 -24.344 1 91.06 77 PHE A C 1
ATOM 620 O O . PHE A 1 77 ? -29.312 2.879 -23.891 1 91.06 77 PHE A O 1
ATOM 627 N N . ARG A 1 78 ? -31.5 2.771 -23.938 1 81.56 78 ARG A N 1
ATOM 628 C CA . ARG A 1 78 ? -31.625 3.861 -22.969 1 81.56 78 ARG A CA 1
ATOM 629 C C . ARG A 1 78 ? -30.969 3.496 -21.641 1 81.56 78 ARG A C 1
ATOM 631 O O . ARG A 1 78 ? -30.25 4.316 -21.047 1 81.56 78 ARG A O 1
ATOM 638 N N . GLU A 1 79 ? -31.203 2.293 -21.25 1 80.88 79 GLU A N 1
ATOM 639 C CA . GLU A 1 79 ? -30.578 1.811 -20.016 1 80.88 79 GLU A CA 1
ATOM 640 C C . GLU A 1 79 ? -29.062 1.735 -20.156 1 80.88 79 GLU A C 1
ATOM 642 O O . GLU A 1 79 ? -28.328 2.111 -19.25 1 80.88 79 GLU A O 1
ATOM 647 N N . PHE A 1 80 ? -28.609 1.248 -21.328 1 87.5 80 PHE A N 1
ATOM 648 C CA . PHE A 1 80 ? -27.188 1.184 -21.625 1 87.5 80 PHE A CA 1
ATOM 649 C C . PHE A 1 80 ? -26.562 2.572 -21.562 1 87.5 80 PHE A C 1
ATOM 651 O O . PHE A 1 80 ? -25.562 2.787 -20.875 1 87.5 80 PHE A O 1
ATOM 658 N N . LEU A 1 81 ? -27.172 3.498 -22.203 1 84.88 81 LEU A N 1
ATOM 659 C CA . LEU A 1 81 ? -26.609 4.84 -22.359 1 84.88 81 LEU A CA 1
ATOM 660 C C . LEU A 1 81 ? -26.594 5.57 -21.016 1 84.88 81 LEU A C 1
ATOM 662 O O . LEU A 1 81 ? -25.609 6.234 -20.672 1 84.88 81 LEU A O 1
ATOM 666 N N . SER A 1 82 ? -27.578 5.477 -20.266 1 78.81 82 SER A N 1
ATOM 667 C CA . SER A 1 82 ? -27.656 6.156 -18.969 1 78.81 82 SER A CA 1
ATOM 668 C C . SER A 1 82 ? -26.578 5.645 -18.016 1 78.81 82 SER A C 1
ATOM 670 O O . SER A 1 82 ? -25.938 6.43 -17.328 1 78.81 82 SER A O 1
ATOM 672 N N . THR A 1 83 ? -26.422 4.324 -18.047 1 76.62 83 THR A N 1
ATOM 673 C CA . THR A 1 83 ? -25.391 3.73 -17.203 1 76.62 83 THR A CA 1
ATOM 674 C C . THR A 1 83 ? -24 4.148 -17.672 1 76.62 83 THR A C 1
ATOM 676 O O . THR A 1 83 ? -23.125 4.473 -16.859 1 76.62 83 THR A O 1
ATOM 679 N N . LEU A 1 84 ? -23.875 4.113 -19 1 81.31 84 LEU A N 1
ATOM 680 C CA . LEU A 1 84 ? -22.594 4.5 -19.578 1 81.31 84 LEU A CA 1
ATOM 681 C C . LEU A 1 84 ? -22.266 5.953 -19.25 1 81.31 84 LEU A C 1
ATOM 683 O O . LEU A 1 84 ? -21.125 6.273 -18.906 1 81.31 84 LEU A O 1
ATOM 687 N N . ILE A 1 85 ? -23.234 6.801 -19.359 1 76 85 ILE A N 1
ATOM 688 C CA . ILE A 1 85 ? -23.016 8.219 -19.109 1 76 85 ILE A CA 1
ATOM 689 C C . ILE A 1 85 ? -22.5 8.422 -17.688 1 76 85 ILE A C 1
ATOM 691 O O . ILE A 1 85 ? -21.562 9.188 -17.453 1 76 85 ILE A O 1
ATOM 695 N N . LEU A 1 86 ? -23.062 7.711 -16.844 1 64.25 86 LEU A N 1
ATOM 696 C CA . LEU A 1 86 ? -22.625 7.812 -15.445 1 64.25 86 LEU A CA 1
ATOM 697 C C . LEU A 1 86 ? -21.188 7.316 -15.297 1 64.25 86 LEU A C 1
ATOM 699 O O . LEU A 1 86 ? -20.359 7.98 -14.664 1 64.25 86 LEU A O 1
ATOM 703 N N . GLU A 1 87 ? -21.031 6.172 -15.961 1 66.5 87 GLU A N 1
ATOM 704 C CA . GLU A 1 87 ? -19.688 5.598 -15.867 1 66.5 87 GLU A CA 1
ATOM 705 C C . GLU A 1 87 ? -18.672 6.465 -16.594 1 66.5 87 GLU A C 1
ATOM 707 O O . GLU A 1 87 ? -17.547 6.621 -16.141 1 66.5 87 GLU A O 1
ATOM 712 N N . ARG A 1 88 ? -19.156 6.859 -17.75 1 69.5 88 ARG A N 1
ATOM 713 C CA . ARG A 1 88 ? -18.312 7.684 -18.594 1 69.5 88 ARG A CA 1
ATOM 714 C C . ARG A 1 88 ? -17.906 8.969 -17.875 1 69.5 88 ARG A C 1
ATOM 716 O O . ARG A 1 88 ? -16.75 9.406 -17.969 1 69.5 88 ARG A O 1
ATOM 723 N N . ASN A 1 89 ? -18.844 9.594 -17.266 1 60.19 89 ASN A N 1
ATOM 724 C CA . ASN A 1 89 ? -18.547 10.797 -16.5 1 60.19 89 ASN A CA 1
ATOM 725 C C . ASN A 1 89 ? -17.5 10.539 -15.43 1 60.19 89 ASN A C 1
ATOM 727 O O . ASN A 1 89 ? -16.562 11.328 -15.25 1 60.19 89 ASN A O 1
ATOM 731 N N . ASP A 1 90 ? -17.781 9.461 -14.852 1 54.97 90 ASP A N 1
ATOM 732 C CA . ASP A 1 90 ? -16.797 9.062 -13.844 1 54.97 90 ASP A CA 1
ATOM 733 C C . ASP A 1 90 ? -15.445 8.75 -14.484 1 54.97 90 ASP A C 1
ATOM 735 O O . ASP A 1 90 ? -14.398 9.148 -13.977 1 54.97 90 ASP A O 1
ATOM 739 N N . TYR A 1 91 ? -15.688 7.961 -15.555 1 54.12 91 TYR A N 1
ATOM 740 C CA . TYR A 1 91 ? -14.508 7.59 -16.328 1 54.12 91 TYR A CA 1
ATOM 741 C C . TYR A 1 91 ? -13.805 8.82 -16.875 1 54.12 91 TYR A C 1
ATOM 743 O O . TYR A 1 91 ? -12.578 8.938 -16.797 1 54.12 91 TYR A O 1
ATOM 751 N N . LEU A 1 92 ? -14.68 9.586 -17.484 1 52.66 92 LEU A N 1
ATOM 752 C CA . LEU A 1 92 ? -14.109 10.789 -18.078 1 52.66 92 LEU A CA 1
ATOM 753 C C . LEU A 1 92 ? -13.633 11.75 -17 1 52.66 92 LEU A C 1
ATOM 755 O O . LEU A 1 92 ? -12.633 12.453 -17.188 1 52.66 92 LEU A O 1
ATOM 759 N N . LYS A 1 93 ? -14.367 11.82 -16.031 1 47.69 93 LYS A N 1
ATOM 760 C CA . LYS A 1 93 ? -13.914 12.602 -14.891 1 47.69 93 LYS A CA 1
ATOM 761 C C . LYS A 1 93 ? -12.609 12.047 -14.32 1 47.69 93 LYS A C 1
ATOM 763 O O . LYS A 1 93 ? -11.711 12.805 -13.961 1 47.69 93 LYS A O 1
ATOM 768 N N . TYR A 1 94 ? -12.734 10.805 -14.227 1 41.69 94 TYR A N 1
ATOM 769 C CA . TYR A 1 94 ? -11.539 10.125 -13.727 1 41.69 94 TYR A CA 1
ATOM 770 C C . TYR A 1 94 ? -10.492 9.984 -14.82 1 41.69 94 TYR A C 1
ATOM 772 O O . TYR A 1 94 ? -9.289 10.062 -14.555 1 41.69 94 TYR A O 1
ATOM 780 N N . ASN A 1 95 ? -10.977 9.508 -15.883 1 40.44 95 ASN A N 1
ATOM 781 C CA . ASN A 1 95 ? -10.109 9.461 -17.047 1 40.44 95 ASN A CA 1
ATOM 782 C C . ASN A 1 95 ? -9.961 10.844 -17.688 1 40.44 95 ASN A C 1
ATOM 784 O O . ASN A 1 95 ? -9.164 11.023 -18.609 1 40.44 95 ASN A O 1
ATOM 788 N N . ASP A 1 96 ? -11.023 11.586 -17.672 1 36.97 96 ASP A N 1
ATOM 789 C CA . ASP A 1 96 ? -10.711 12.992 -17.891 1 36.97 96 ASP A CA 1
ATOM 790 C C . ASP A 1 96 ? -9.672 13.484 -16.891 1 36.97 96 ASP A C 1
ATOM 792 O O . ASP A 1 96 ? -9.602 14.68 -16.594 1 36.97 96 ASP A O 1
ATOM 796 N N . LEU A 1 97 ? -9.211 12.641 -16.094 1 35.38 97 LEU A N 1
ATOM 797 C CA . LEU A 1 97 ? -7.934 13.242 -15.75 1 35.38 97 LEU A CA 1
ATOM 798 C C . LEU A 1 97 ? -7.312 13.938 -16.969 1 35.38 97 LEU A C 1
ATOM 800 O O . LEU A 1 97 ? -7.215 13.344 -18.047 1 35.38 97 LEU A O 1
ATOM 804 N N . PRO A 1 98 ? -7.523 15.227 -17.109 1 33.28 98 PRO A N 1
ATOM 805 C CA . PRO A 1 98 ? -7.23 15.945 -18.359 1 33.28 98 PRO A CA 1
ATOM 806 C C . PRO A 1 98 ? -5.969 15.438 -19.047 1 33.28 98 PRO A C 1
ATOM 808 O O . PRO A 1 98 ? -4.867 15.578 -18.516 1 33.28 98 PRO A O 1
ATOM 811 N N . THR A 1 99 ? -5.801 14.398 -19.453 1 33.06 99 THR A N 1
ATOM 812 C CA . THR A 1 99 ? -4.66 14.43 -20.359 1 33.06 99 THR A CA 1
ATOM 813 C C . THR A 1 99 ? -4.637 15.734 -21.156 1 33.06 99 THR A C 1
ATOM 815 O O . THR A 1 99 ? -3.566 16.219 -21.531 1 33.06 99 THR A O 1
ATOM 818 N N . GLU A 1 100 ? -5.762 16.125 -21.703 1 36.22 100 GLU A N 1
ATOM 819 C CA . GLU A 1 100 ? -5.633 17.391 -22.391 1 36.22 100 GLU A CA 1
ATOM 820 C C . GLU A 1 100 ? -5.488 18.547 -21.406 1 36.22 100 GLU A C 1
ATOM 822 O O . GLU A 1 100 ? -4.902 19.578 -21.719 1 36.22 100 GLU A O 1
ATOM 827 N N . HIS A 1 101 ? -6.293 18.562 -20.219 1 33.91 101 HIS A N 1
ATOM 828 C CA . HIS A 1 101 ? -6.043 19.594 -19.219 1 33.91 101 HIS A CA 1
ATOM 829 C C . HIS A 1 101 ? -5.82 19 -17.844 1 33.91 101 HIS A C 1
ATOM 831 O O . HIS A 1 101 ? -6.727 18.984 -17.016 1 33.91 101 HIS A O 1
ATOM 837 N N . PRO A 1 102 ? -4.891 17.984 -17.641 1 40.06 102 PRO A N 1
ATOM 838 C CA . PRO A 1 102 ? -4.457 17.422 -16.359 1 40.06 102 PRO A CA 1
ATOM 839 C C . PRO A 1 102 ? -4.5 18.422 -15.219 1 40.06 102 PRO A C 1
ATOM 841 O O . PRO A 1 102 ? -4.43 18.047 -14.047 1 40.06 102 PRO A O 1
ATOM 844 N N . GLU A 1 103 ? -4.469 19.609 -15.562 1 39.81 103 GLU A N 1
ATOM 845 C CA . GLU A 1 103 ? -4.336 20.734 -14.641 1 39.81 103 GLU A CA 1
ATOM 846 C C . GLU A 1 103 ? -5.469 20.75 -13.617 1 39.81 103 GLU A C 1
ATOM 848 O O . GLU A 1 103 ? -5.305 21.25 -12.508 1 39.81 103 GLU A O 1
ATOM 853 N N . GLN A 1 104 ? -6.641 20.125 -13.992 1 41.72 104 GLN A N 1
ATOM 854 C CA . GLN A 1 104 ? -7.785 20.406 -13.141 1 41.72 104 GLN A CA 1
ATOM 855 C C . GLN A 1 104 ? -7.906 19.391 -12.016 1 41.72 104 GLN A C 1
ATOM 857 O O . GLN A 1 104 ? -8.469 19.688 -10.953 1 41.72 104 GLN A O 1
ATOM 862 N N . TYR A 1 105 ? -7.492 18.188 -12.039 1 46.5 105 TYR A N 1
ATOM 863 C CA . TYR A 1 105 ? -7.883 17.172 -11.062 1 46.5 105 TYR A CA 1
ATOM 864 C C . TYR A 1 105 ? -6.941 17.172 -9.867 1 46.5 105 TYR A C 1
ATOM 866 O O . TYR A 1 105 ? -7.32 16.75 -8.773 1 46.5 105 TYR A O 1
ATOM 874 N N . PHE A 1 106 ? -5.785 17.578 -10.125 1 52.19 106 PHE A N 1
ATOM 875 C CA . PHE A 1 106 ? -4.855 17.641 -9 1 52.19 106 PHE A CA 1
ATOM 876 C C . PHE A 1 106 ? -4.605 19.078 -8.578 1 52.19 106 PHE A C 1
ATOM 878 O O . PHE A 1 106 ? -3.473 19.453 -8.25 1 52.19 106 PHE A O 1
ATOM 885 N N . THR A 1 107 ? -5.777 19.719 -8.648 1 56.06 107 THR A N 1
ATOM 886 C CA . THR A 1 107 ? -5.613 21.156 -8.43 1 56.06 107 THR A CA 1
ATOM 887 C C . THR A 1 107 ? -5.379 21.453 -6.953 1 56.06 107 THR A C 1
ATOM 889 O O . THR A 1 107 ? -4.855 22.5 -6.602 1 56.06 107 THR A O 1
ATOM 892 N N . SER A 1 108 ? -5.875 20.375 -6.223 1 74.81 108 SER A N 1
ATOM 893 C CA . SER A 1 108 ? -5.715 20.562 -4.785 1 74.81 108 SER A CA 1
ATOM 894 C C . SER A 1 108 ? -5.324 19.25 -4.098 1 74.81 108 SER A C 1
ATOM 896 O O . SER A 1 108 ? -5.406 18.188 -4.699 1 74.81 108 SER A O 1
ATOM 898 N N . LEU A 1 109 ? -4.797 19.359 -2.979 1 83.31 109 LEU A N 1
ATOM 899 C CA . LEU A 1 109 ? -4.516 18.188 -2.154 1 83.31 109 LEU A CA 1
ATOM 900 C C . LEU A 1 109 ? -5.754 17.297 -2.018 1 83.31 109 LEU A C 1
ATOM 902 O O . LEU A 1 109 ? -5.668 16.078 -2.125 1 83.31 109 LEU A O 1
ATOM 906 N N . GLU A 1 110 ? -6.898 17.922 -1.84 1 81.12 110 GLU A N 1
ATOM 907 C CA . GLU A 1 110 ? -8.156 17.188 -1.688 1 81.12 110 GLU A CA 1
ATOM 908 C C . GLU A 1 110 ? -8.492 16.406 -2.951 1 81.12 110 GLU A C 1
ATOM 910 O O . GLU A 1 110 ? -8.953 15.266 -2.873 1 81.12 110 GLU A O 1
ATOM 915 N N . ASP A 1 111 ? -8.219 17.016 -4.031 1 79 111 ASP A N 1
ATOM 916 C CA . ASP A 1 111 ? -8.461 16.328 -5.297 1 79 111 ASP A CA 1
ATOM 917 C C . ASP A 1 111 ? -7.547 15.109 -5.441 1 79 111 ASP A C 1
ATOM 919 O O . ASP A 1 111 ? -7.992 14.039 -5.855 1 79 111 ASP A O 1
ATOM 923 N N . THR A 1 112 ? -6.309 15.305 -5.121 1 84.88 112 THR A N 1
ATOM 924 C CA . THR A 1 112 ? -5.348 14.211 -5.188 1 84.88 112 THR A CA 1
ATOM 925 C C . THR A 1 112 ? -5.762 13.07 -4.27 1 84.88 112 THR A C 1
ATOM 927 O O . THR A 1 112 ? -5.734 11.898 -4.664 1 84.88 112 THR A O 1
ATOM 930 N N . GLU A 1 113 ? -6.184 13.414 -3.064 1 87.62 113 GLU A N 1
ATOM 931 C CA . GLU A 1 113 ? -6.637 12.422 -2.092 1 87.62 113 GLU A CA 1
ATOM 932 C C . GLU A 1 113 ? -7.82 11.625 -2.629 1 87.62 113 GLU A C 1
ATOM 934 O O . GLU A 1 113 ? -7.848 10.398 -2.516 1 87.62 113 GLU A O 1
ATOM 939 N N . LYS A 1 114 ? -8.734 12.281 -3.213 1 80.19 114 LYS A N 1
ATOM 940 C CA . LYS A 1 114 ? -9.93 11.641 -3.746 1 80.19 114 LYS A CA 1
ATOM 941 C C . LYS A 1 114 ? -9.586 10.703 -4.902 1 80.19 114 LYS A C 1
ATOM 943 O O . LYS A 1 114 ? -10.125 9.602 -5 1 80.19 114 LYS A O 1
ATOM 948 N N . VAL A 1 115 ? -8.734 11.164 -5.73 1 80.06 115 VAL A N 1
ATOM 949 C CA . VAL A 1 115 ? -8.344 10.375 -6.895 1 80.06 115 VAL A CA 1
ATOM 950 C C . VAL A 1 115 ? -7.645 9.094 -6.438 1 80.06 115 VAL A C 1
ATOM 952 O O . VAL A 1 115 ? -7.969 8 -6.91 1 80.06 115 VAL A O 1
ATOM 955 N N . ILE A 1 116 ? -6.715 9.211 -5.527 1 87.25 116 ILE A N 1
ATOM 956 C CA . ILE A 1 116 ? -5.969 8.047 -5.055 1 87.25 116 ILE A CA 1
ATOM 957 C C . ILE A 1 116 ? -6.914 7.074 -4.363 1 87.25 116 ILE A C 1
ATOM 959 O O . ILE A 1 116 ? -6.848 5.863 -4.59 1 87.25 116 ILE A O 1
ATOM 963 N N . ALA A 1 117 ? -7.805 7.633 -3.537 1 84.25 117 ALA A N 1
ATOM 964 C CA . ALA A 1 117 ? -8.773 6.781 -2.852 1 84.25 117 ALA A CA 1
ATOM 965 C C . ALA A 1 117 ? -9.633 6.012 -3.854 1 84.25 117 ALA A C 1
ATOM 967 O O . ALA A 1 117 ? -9.883 4.816 -3.678 1 84.25 117 ALA A O 1
ATOM 968 N N . SER A 1 118 ? -10.055 6.684 -4.82 1 80.88 118 SER A N 1
ATOM 969 C CA . SER A 1 118 ? -10.883 6.059 -5.848 1 80.88 118 SER A CA 1
ATOM 970 C C . SER A 1 118 ? -10.102 4.977 -6.598 1 80.88 118 SER A C 1
ATOM 972 O O . SER A 1 118 ? -10.648 3.912 -6.895 1 80.88 118 SER A O 1
ATOM 974 N N . LEU A 1 119 ? -8.859 5.297 -6.898 1 83.94 119 LEU A N 1
ATOM 975 C CA . LEU A 1 119 ? -8 4.328 -7.574 1 83.94 119 LEU A CA 1
ATOM 976 C C . LEU A 1 119 ? -7.82 3.074 -6.727 1 83.94 119 LEU A C 1
ATOM 978 O O . LEU A 1 119 ? -7.898 1.956 -7.242 1 83.94 119 LEU A O 1
ATOM 982 N N . TYR A 1 120 ? -7.574 3.266 -5.43 1 89.06 120 TYR A N 1
ATOM 983 C CA . TYR A 1 120 ? -7.41 2.141 -4.516 1 89.06 120 TYR A CA 1
ATOM 984 C C . TYR A 1 120 ? -8.68 1.3 -4.449 1 89.06 120 TYR A C 1
ATOM 986 O O . TYR A 1 120 ? -8.617 0.069 -4.488 1 89.06 120 TYR A O 1
ATOM 994 N N . GLU A 1 121 ? -9.75 1.973 -4.348 1 84.25 121 GLU A N 1
ATOM 995 C CA . GLU A 1 121 ? -11.023 1.263 -4.27 1 84.25 121 GLU A CA 1
ATOM 996 C C . GLU A 1 121 ? -11.258 0.412 -5.512 1 84.25 121 GLU A C 1
ATOM 998 O O . GLU A 1 121 ? -11.609 -0.765 -5.41 1 84.25 121 GLU A O 1
ATOM 1003 N N . LYS A 1 122 ? -11.086 0.984 -6.633 1 81.81 122 LYS A N 1
ATOM 1004 C CA . LYS A 1 122 ? -11.258 0.264 -7.891 1 81.81 122 LYS A CA 1
ATOM 1005 C C . LYS A 1 122 ? -10.297 -0.917 -7.984 1 81.81 122 LYS A C 1
ATOM 1007 O O . LYS A 1 122 ? -10.688 -2.016 -8.383 1 81.81 122 LYS A O 1
ATOM 1012 N N . ALA A 1 123 ? -9.062 -0.673 -7.676 1 88.5 123 ALA A N 1
ATOM 1013 C CA . ALA A 1 123 ? -8.047 -1.722 -7.707 1 88.5 123 ALA A CA 1
ATOM 1014 C C . ALA A 1 123 ? -8.422 -2.881 -6.789 1 88.5 123 ALA A C 1
ATOM 1016 O O . ALA A 1 123 ? -8.258 -4.047 -7.152 1 88.5 123 ALA A O 1
ATOM 1017 N N . MET A 1 124 ? -8.922 -2.557 -5.59 1 92.25 124 MET A N 1
ATOM 1018 C CA . MET A 1 124 ? -9.32 -3.594 -4.645 1 92.25 124 MET A CA 1
ATOM 1019 C C . MET A 1 124 ? -10.5 -4.398 -5.18 1 92.25 124 MET A C 1
ATOM 1021 O O . MET A 1 124 ? -10.492 -5.629 -5.121 1 92.25 124 MET A O 1
ATOM 1025 N N . ILE A 1 125 ? -11.484 -3.727 -5.734 1 85.94 125 ILE A N 1
ATOM 1026 C CA . ILE A 1 125 ? -12.672 -4.387 -6.266 1 85.94 125 ILE A CA 1
ATOM 1027 C C . ILE A 1 125 ? -12.273 -5.328 -7.402 1 85.94 125 ILE A C 1
ATOM 1029 O O . ILE A 1 125 ? -12.656 -6.5 -7.41 1 85.94 125 ILE A O 1
ATOM 1033 N N . GLN A 1 126 ? -11.508 -4.84 -8.32 1 85.5 126 GLN A N 1
ATOM 1034 C CA . GLN A 1 126 ? -11.086 -5.645 -9.461 1 85.5 126 GLN A CA 1
ATOM 1035 C C . GLN A 1 126 ? -10.219 -6.816 -9.023 1 85.5 126 GLN A C 1
ATOM 1037 O O . GLN A 1 126 ? -10.359 -7.926 -9.539 1 85.5 126 GLN A O 1
ATOM 1042 N N . THR A 1 127 ? -9.305 -6.578 -8.094 1 93.06 127 THR A N 1
ATOM 1043 C CA . THR A 1 127 ? -8.438 -7.641 -7.586 1 93.06 127 THR A CA 1
ATOM 1044 C C . THR A 1 127 ? -9.258 -8.703 -6.863 1 93.06 127 THR A C 1
ATOM 1046 O O . THR A 1 127 ? -9.023 -9.906 -7.047 1 93.06 127 THR A O 1
ATOM 1049 N N . ASN A 1 128 ? -10.227 -8.266 -6.086 1 91.38 128 ASN A N 1
ATOM 1050 C CA . ASN A 1 128 ? -11.086 -9.203 -5.375 1 91.38 128 ASN A CA 1
ATOM 1051 C C . ASN A 1 128 ? -11.812 -10.141 -6.336 1 91.38 128 ASN A C 1
ATOM 1053 O O . ASN A 1 128 ? -12.031 -11.312 -6.027 1 91.38 128 ASN A O 1
ATOM 1057 N N . ARG A 1 129 ? -12.148 -9.656 -7.43 1 87.06 129 ARG A N 1
ATOM 1058 C CA . ARG A 1 129 ? -12.844 -10.445 -8.43 1 87.06 129 ARG A CA 1
ATOM 1059 C C . ARG A 1 129 ? -11.93 -11.508 -9.039 1 87.06 129 ARG A C 1
ATOM 1061 O O . ARG A 1 129 ? -12.391 -12.555 -9.492 1 87.06 129 ARG A O 1
ATOM 1068 N N . LEU A 1 130 ? -10.711 -11.242 -9.055 1 89.75 130 LEU A N 1
ATOM 1069 C CA . LEU A 1 130 ? -9.734 -12.141 -9.672 1 89.75 130 LEU A CA 1
ATOM 1070 C C . LEU A 1 130 ? -9.305 -13.219 -8.688 1 89.75 130 LEU A C 1
ATOM 1072 O O . LEU A 1 130 ? -8.828 -14.281 -9.102 1 89.75 130 LEU A O 1
ATOM 1076 N N . LEU A 1 131 ? -9.477 -12.977 -7.383 1 94.12 131 LEU A N 1
ATOM 1077 C CA . LEU A 1 131 ? -9.008 -13.906 -6.363 1 94.12 131 LEU A CA 1
ATOM 1078 C C . LEU A 1 131 ? -9.992 -15.062 -6.184 1 94.12 131 LEU A C 1
ATOM 1080 O O . LEU A 1 131 ? -11.203 -14.844 -6.156 1 94.12 131 LEU A O 1
ATOM 1084 N N . ASP A 1 132 ? -9.43 -16.25 -6.16 1 90.25 132 ASP A N 1
ATOM 1085 C CA . ASP A 1 132 ? -10.18 -17.469 -5.867 1 90.25 132 ASP A CA 1
ATOM 1086 C C . ASP A 1 132 ? -9.961 -17.906 -4.422 1 90.25 132 ASP A C 1
ATOM 1088 O O . ASP A 1 132 ? -8.836 -18.203 -4.023 1 90.25 132 ASP A O 1
ATOM 1092 N N . LYS A 1 133 ? -11.086 -18.062 -3.705 1 87.88 133 LYS A N 1
ATOM 1093 C CA . LYS A 1 133 ? -11.023 -18.391 -2.285 1 87.88 133 LYS A CA 1
ATOM 1094 C C . LYS A 1 133 ? -10.312 -19.734 -2.064 1 87.88 133 LYS A C 1
ATOM 1096 O O . LYS A 1 133 ? -9.562 -19.891 -1.099 1 87.88 133 LYS A O 1
ATOM 1101 N N . ASN A 1 134 ? -10.562 -20.688 -2.902 1 90.75 134 ASN A N 1
ATOM 1102 C CA . ASN A 1 134 ? -9.945 -22 -2.752 1 90.75 134 ASN A CA 1
ATOM 1103 C C . ASN A 1 134 ? -8.43 -21.938 -2.969 1 90.75 134 ASN A C 1
ATOM 1105 O O . ASN A 1 134 ? -7.672 -22.625 -2.289 1 90.75 134 ASN A O 1
ATOM 1109 N N . VAL A 1 135 ? -8.039 -21.125 -3.908 1 94.94 135 VAL A N 1
ATOM 1110 C CA . VAL A 1 135 ? -6.609 -20.969 -4.176 1 94.94 135 VAL A CA 1
ATOM 1111 C C . VAL A 1 135 ? -5.938 -20.25 -3.012 1 94.94 135 VAL A C 1
ATOM 1113 O O . VAL A 1 135 ? -4.863 -20.641 -2.557 1 94.94 135 VAL A O 1
ATOM 1116 N N . VAL A 1 136 ? -6.586 -19.156 -2.492 1 95.31 136 VAL A N 1
ATOM 1117 C CA . VAL A 1 136 ? -6.051 -18.422 -1.352 1 95.31 136 VAL A CA 1
ATOM 1118 C C . VAL A 1 136 ? -5.867 -19.375 -0.167 1 95.31 136 VAL A C 1
ATOM 1120 O O . VAL A 1 136 ? -4.82 -19.375 0.48 1 95.31 136 VAL A O 1
ATOM 1123 N N . ASN A 1 137 ? -6.824 -20.219 0.036 1 91 137 ASN A N 1
ATOM 1124 C CA . ASN A 1 137 ? -6.75 -21.172 1.14 1 91 137 ASN A CA 1
ATOM 1125 C C . ASN A 1 137 ? -5.617 -22.172 0.942 1 91 137 ASN A C 1
ATOM 1127 O O . ASN A 1 137 ? -4.879 -22.469 1.882 1 91 137 ASN A O 1
ATOM 1131 N N . ARG A 1 138 ? -5.5 -22.672 -0.223 1 94.31 138 ARG A N 1
ATOM 1132 C CA . ARG A 1 138 ? -4.449 -23.641 -0.523 1 94.31 138 ARG A CA 1
ATOM 1133 C C . ARG A 1 138 ? -3.068 -23.031 -0.346 1 94.31 138 ARG A C 1
ATOM 1135 O O . ARG A 1 138 ? -2.176 -23.641 0.24 1 94.31 138 ARG A O 1
ATOM 1142 N N . VAL A 1 139 ? -2.912 -21.859 -0.808 1 97.25 139 VAL A N 1
ATOM 1143 C CA . VAL A 1 139 ? -1.637 -21.156 -0.71 1 97.25 139 VAL A CA 1
ATOM 1144 C C . VAL A 1 139 ? -1.296 -20.906 0.756 1 97.25 139 VAL A C 1
ATOM 1146 O O . VAL A 1 139 ? -0.168 -21.156 1.19 1 97.25 139 VAL A O 1
ATOM 1149 N N . CYS A 1 140 ? -2.277 -20.438 1.527 1 94.69 140 CYS A N 1
ATOM 1150 C CA . CYS A 1 140 ? -2.047 -20.188 2.945 1 94.69 140 CYS A CA 1
ATOM 1151 C C . CYS A 1 140 ? -1.675 -21.469 3.676 1 94.69 140 CYS A C 1
ATOM 1153 O O . CYS A 1 140 ? -0.774 -21.469 4.516 1 94.69 140 CYS A O 1
ATOM 1155 N N . ASN A 1 141 ? -2.348 -22.562 3.35 1 93.69 141 ASN A N 1
ATOM 1156 C CA . ASN A 1 141 ? -2.031 -23.844 3.957 1 93.69 141 ASN A CA 1
ATOM 1157 C C . ASN A 1 141 ? -0.6 -24.281 3.646 1 93.69 141 ASN A C 1
ATOM 1159 O O . ASN A 1 141 ? 0.11 -24.766 4.523 1 93.69 141 ASN A O 1
ATOM 1163 N N . ARG A 1 142 ? -0.223 -24.094 2.441 1 94.94 142 ARG A N 1
ATOM 1164 C CA . ARG A 1 142 ? 1.127 -24.469 2.029 1 94.94 142 ARG A CA 1
ATOM 1165 C C . ARG A 1 142 ? 2.17 -23.609 2.732 1 94.94 142 ARG A C 1
ATOM 1167 O O . ARG A 1 142 ? 3.219 -24.109 3.145 1 94.94 142 ARG A O 1
ATOM 1174 N N . ILE A 1 143 ? 1.903 -22.344 2.861 1 97 143 ILE A N 1
ATOM 1175 C CA . ILE A 1 143 ? 2.814 -21.422 3.531 1 97 143 ILE A CA 1
ATOM 1176 C C . ILE A 1 143 ? 2.973 -21.828 4.996 1 97 143 ILE A C 1
ATOM 1178 O O . ILE A 1 143 ? 4.09 -21.875 5.512 1 97 143 ILE A O 1
ATOM 1182 N N . LEU A 1 144 ? 1.876 -22.203 5.602 1 93.5 144 LEU A N 1
ATOM 1183 C CA . LEU A 1 144 ? 1.89 -22.531 7.023 1 93.5 144 LEU A CA 1
ATOM 1184 C C . LEU A 1 144 ? 2.664 -23.828 7.266 1 93.5 144 LEU A C 1
ATOM 1186 O O . LEU A 1 144 ? 3.275 -24 8.32 1 93.5 144 LEU A O 1
ATOM 1190 N N . SER A 1 145 ? 2.645 -24.688 6.336 1 92.75 145 SER A N 1
ATOM 1191 C CA . SER A 1 145 ? 3.279 -25.984 6.508 1 92.75 145 SER A CA 1
ATOM 1192 C C . SER A 1 145 ? 4.68 -26 5.906 1 92.75 145 SER A C 1
ATOM 1194 O O . SER A 1 145 ? 5.359 -27.031 5.922 1 92.75 145 SER A O 1
ATOM 1196 N N . ALA A 1 146 ? 5.145 -24.891 5.406 1 95.06 146 ALA A N 1
ATOM 1197 C CA . ALA A 1 146 ? 6.406 -24.844 4.672 1 95.06 146 ALA A CA 1
ATOM 1198 C C . ALA A 1 146 ? 7.594 -24.938 5.625 1 95.06 146 ALA A C 1
ATOM 1200 O O . ALA A 1 146 ? 7.57 -24.359 6.711 1 95.06 146 ALA A O 1
ATOM 1201 N N . SER A 1 147 ? 8.617 -25.672 5.246 1 94.06 147 SER A N 1
ATOM 1202 C CA . SER A 1 147 ? 9.883 -25.656 5.965 1 94.06 147 SER A CA 1
ATOM 1203 C C . SER A 1 147 ? 10.641 -24.359 5.73 1 94.06 147 SER A C 1
ATOM 1205 O O . SER A 1 147 ? 11.344 -23.875 6.617 1 94.06 147 SER A O 1
ATOM 1207 N N . PHE A 1 148 ? 10.461 -23.859 4.52 1 94.56 148 PHE A N 1
ATOM 1208 C CA . PHE A 1 148 ? 11.102 -22.609 4.16 1 94.56 148 PHE A CA 1
ATOM 1209 C C . PHE A 1 148 ? 10.383 -21.953 2.98 1 94.56 148 PHE A C 1
ATOM 1211 O O . PHE A 1 148 ? 9.875 -22.656 2.098 1 94.56 148 PHE A O 1
ATOM 1218 N N . ILE A 1 149 ? 10.312 -20.641 3.018 1 96.88 149 ILE A N 1
ATOM 1219 C CA . ILE A 1 149 ? 9.625 -19.891 1.976 1 96.88 149 ILE A CA 1
ATOM 1220 C C . ILE A 1 149 ? 10.602 -18.938 1.293 1 96.88 149 ILE A C 1
ATOM 1222 O O . ILE A 1 149 ? 11.234 -18.094 1.953 1 96.88 149 ILE A O 1
ATOM 1226 N N . ASP A 1 150 ? 10.75 -19.047 0.007 1 96.31 150 ASP A N 1
ATOM 1227 C CA . ASP A 1 150 ? 11.555 -18.109 -0.781 1 96.31 150 ASP A CA 1
ATOM 1228 C C . ASP A 1 150 ? 10.664 -17.188 -1.603 1 96.31 150 ASP A C 1
ATOM 1230 O O . ASP A 1 150 ? 9.82 -17.641 -2.375 1 96.31 150 ASP A O 1
ATOM 1234 N N . ILE A 1 151 ? 10.914 -15.914 -1.463 1 97.44 151 ILE A N 1
ATOM 1235 C CA . ILE A 1 151 ? 10.078 -14.93 -2.141 1 97.44 151 ILE A CA 1
ATOM 1236 C C . ILE A 1 151 ? 10.914 -14.156 -3.154 1 97.44 151 ILE A C 1
ATOM 1238 O O . ILE A 1 151 ? 11.961 -13.594 -2.809 1 97.44 151 ILE A O 1
ATOM 1242 N N . TYR A 1 152 ? 10.438 -14.148 -4.398 1 96.62 152 TYR A N 1
ATOM 1243 C CA . TYR A 1 152 ? 11.18 -13.516 -5.488 1 96.62 152 TYR A CA 1
ATOM 1244 C C . TYR A 1 152 ? 10.43 -12.305 -6.023 1 96.62 152 TYR A C 1
ATOM 1246 O O . TYR A 1 152 ? 9.234 -12.383 -6.312 1 96.62 152 TYR A O 1
ATOM 1254 N N . GLY A 1 153 ? 11.023 -11.234 -6.102 1 95.19 153 GLY A N 1
ATOM 1255 C CA . GLY A 1 153 ? 10.555 -10.016 -6.738 1 95.19 153 GLY A CA 1
ATOM 1256 C C . GLY A 1 153 ? 11.68 -9.195 -7.348 1 95.19 153 GLY A C 1
ATOM 1257 O O . GLY A 1 153 ? 12.727 -9.008 -6.723 1 95.19 153 GLY A O 1
ATOM 1258 N N . ILE A 1 154 ? 11.508 -8.758 -8.523 1 89.94 154 ILE A N 1
ATOM 1259 C CA . ILE A 1 154 ? 12.531 -8 -9.234 1 89.94 154 ILE A CA 1
ATOM 1260 C C . ILE A 1 154 ? 11.93 -6.715 -9.789 1 89.94 154 ILE A C 1
ATOM 1262 O O . ILE A 1 154 ? 10.797 -6.707 -10.266 1 89.94 154 ILE A O 1
ATOM 1266 N N . GLY A 1 155 ? 12.781 -5.59 -9.766 1 83.38 155 GLY A N 1
ATOM 1267 C CA . GLY A 1 155 ? 12.281 -4.312 -10.25 1 83.38 155 GLY A CA 1
ATOM 1268 C C . GLY A 1 155 ? 11.219 -3.709 -9.352 1 83.38 155 GLY A C 1
ATOM 1269 O O . GLY A 1 155 ? 11.43 -3.562 -8.148 1 83.38 155 GLY A O 1
ATOM 1270 N N . LEU A 1 156 ? 10.039 -3.402 -9.953 1 78.5 156 LEU A N 1
ATOM 1271 C CA . LEU A 1 156 ? 8.938 -2.775 -9.227 1 78.5 156 LEU A CA 1
ATOM 1272 C C . LEU A 1 156 ? 8.422 -3.689 -8.117 1 78.5 156 LEU A C 1
ATOM 1274 O O . LEU A 1 156 ? 7.914 -3.213 -7.102 1 78.5 156 LEU A O 1
ATOM 1278 N N . SER A 1 157 ? 8.625 -4.941 -8.289 1 91.12 157 SER A N 1
ATOM 1279 C CA . SER A 1 157 ? 8.086 -5.91 -7.336 1 91.12 157 SER A CA 1
ATOM 1280 C C . SER A 1 157 ? 9.094 -6.219 -6.234 1 91.12 157 SER A C 1
ATOM 1282 O O . SER A 1 157 ? 8.789 -6.977 -5.309 1 91.12 157 SER A O 1
ATOM 1284 N N . ASP A 1 158 ? 10.289 -5.629 -6.383 1 92.19 158 ASP A N 1
ATOM 1285 C CA . ASP A 1 158 ? 11.352 -5.879 -5.414 1 92.19 158 ASP A CA 1
ATOM 1286 C C . ASP A 1 158 ? 10.906 -5.512 -4 1 92.19 158 ASP A C 1
ATOM 1288 O O . ASP A 1 158 ? 11 -6.332 -3.082 1 92.19 158 ASP A O 1
ATOM 1292 N N . THR A 1 159 ? 10.438 -4.305 -3.826 1 92.06 159 THR A N 1
ATOM 1293 C CA . THR A 1 159 ? 10.039 -3.824 -2.506 1 92.06 159 THR A CA 1
ATOM 1294 C C . THR A 1 159 ? 8.828 -4.598 -1.992 1 92.06 159 THR A C 1
ATOM 1296 O O . THR A 1 159 ? 8.695 -4.82 -0.788 1 92.06 159 THR A O 1
ATOM 1299 N N . ILE A 1 160 ? 7.973 -5.078 -2.844 1 94.38 160 ILE A N 1
ATOM 1300 C CA . ILE A 1 160 ? 6.785 -5.836 -2.471 1 94.38 160 ILE A CA 1
ATOM 1301 C C . ILE A 1 160 ? 7.199 -7.199 -1.917 1 94.38 160 ILE A C 1
ATOM 1303 O O . ILE A 1 160 ? 6.68 -7.641 -0.889 1 94.38 160 ILE A O 1
ATOM 1307 N N . ALA A 1 161 ? 8.156 -7.773 -2.582 1 96.38 161 ALA A N 1
ATOM 1308 C CA . ALA A 1 161 ? 8.672 -9.062 -2.123 1 96.38 161 ALA A CA 1
ATOM 1309 C C . ALA A 1 161 ? 9.336 -8.93 -0.752 1 96.38 161 ALA A C 1
ATOM 1311 O O . ALA A 1 161 ? 9.117 -9.773 0.128 1 96.38 161 ALA A O 1
ATOM 1312 N N . LYS A 1 162 ? 10.109 -7.941 -0.643 1 94 162 LYS A N 1
ATOM 1313 C CA . LYS A 1 162 ? 10.773 -7.691 0.634 1 94 162 LYS A CA 1
ATOM 1314 C C . LYS A 1 162 ? 9.75 -7.457 1.745 1 94 162 LYS A C 1
ATOM 1316 O O . LYS A 1 162 ? 9.922 -7.945 2.863 1 94 162 LYS A O 1
ATOM 1321 N N . GLU A 1 163 ? 8.781 -6.688 1.479 1 92 163 GLU A N 1
ATOM 1322 C CA . GLU A 1 163 ? 7.727 -6.43 2.453 1 92 163 GLU A CA 1
ATOM 1323 C C . GLU A 1 163 ? 7.027 -7.723 2.865 1 92 163 GLU A C 1
ATOM 1325 O O . GLU A 1 163 ? 6.75 -7.934 4.047 1 92 163 GLU A O 1
ATOM 1330 N N . MET A 1 164 ? 6.738 -8.531 1.922 1 94.88 164 MET A N 1
ATOM 1331 C CA . MET A 1 164 ? 6.102 -9.805 2.242 1 94.88 164 MET A CA 1
ATOM 1332 C C . MET A 1 164 ? 6.988 -10.648 3.152 1 94.88 164 MET A C 1
ATOM 1334 O O . MET A 1 164 ? 6.504 -11.266 4.105 1 94.88 164 MET A O 1
ATOM 1338 N N . CYS A 1 165 ? 8.227 -10.672 2.797 1 94.81 165 CYS A N 1
ATOM 1339 C CA . CYS A 1 165 ? 9.172 -11.414 3.621 1 94.81 165 CYS A CA 1
ATOM 1340 C C . CYS A 1 165 ? 9.141 -10.93 5.062 1 94.81 165 CYS A C 1
ATOM 1342 O O . CYS A 1 165 ? 9.062 -11.727 5.996 1 94.81 165 CYS A O 1
ATOM 1344 N N . PHE A 1 166 ? 9.172 -9.664 5.207 1 89.5 166 PHE A N 1
ATOM 1345 C CA . PHE A 1 166 ? 9.133 -9.094 6.547 1 89.5 166 PHE A CA 1
ATOM 1346 C C . PHE A 1 166 ? 7.852 -9.5 7.273 1 89.5 166 PHE A C 1
ATOM 1348 O O . PHE A 1 166 ? 7.887 -9.836 8.461 1 89.5 166 PHE A O 1
ATOM 1355 N N . LYS A 1 167 ? 6.773 -9.438 6.621 1 89.12 167 LYS A N 1
ATOM 1356 C CA . LYS A 1 167 ? 5.484 -9.773 7.219 1 89.12 167 LYS A CA 1
ATOM 1357 C C . LYS A 1 167 ? 5.43 -11.242 7.625 1 89.12 167 LYS A C 1
ATOM 1359 O O . LYS A 1 167 ? 4.969 -11.57 8.727 1 89.12 167 LYS A O 1
ATOM 1364 N N . LEU A 1 168 ? 5.91 -12.078 6.754 1 93.5 168 LEU A N 1
ATOM 1365 C CA . LEU A 1 168 ? 5.91 -13.5 7.074 1 93.5 168 LEU A CA 1
ATOM 1366 C C . LEU A 1 168 ? 6.855 -13.797 8.234 1 93.5 168 LEU A C 1
ATOM 1368 O O . LEU A 1 168 ? 6.543 -14.609 9.109 1 93.5 168 LEU A O 1
ATOM 1372 N N . GLN A 1 169 ? 8.008 -13.125 8.203 1 92 169 GLN A N 1
ATOM 1373 C CA . GLN A 1 169 ? 8.945 -13.297 9.312 1 92 169 GLN A CA 1
ATOM 1374 C C . GLN A 1 169 ? 8.328 -12.836 10.633 1 92 169 GLN A C 1
ATOM 1376 O O . GLN A 1 169 ? 8.562 -13.445 11.672 1 92 169 GLN A O 1
ATOM 1381 N N . SER A 1 170 ? 7.598 -11.797 10.562 1 85 170 SER A N 1
ATOM 1382 C CA . SER A 1 170 ? 6.965 -11.281 11.773 1 85 170 SER A CA 1
ATOM 1383 C C . SER A 1 170 ? 5.961 -12.281 12.336 1 85 170 SER A C 1
ATOM 1385 O O . SER A 1 170 ? 5.621 -12.227 13.523 1 85 170 SER A O 1
ATOM 1387 N N . LEU A 1 171 ? 5.473 -13.195 11.531 1 87.25 171 LEU A N 1
ATOM 1388 C CA . LEU A 1 171 ? 4.559 -14.242 11.953 1 87.25 171 LEU A CA 1
ATOM 1389 C C . LEU A 1 171 ? 5.328 -15.477 12.422 1 87.25 171 LEU A C 1
ATOM 1391 O O . LEU A 1 171 ? 4.727 -16.5 12.773 1 87.25 171 LEU A O 1
ATOM 1395 N N . GLY A 1 172 ? 6.66 -15.414 12.32 1 92.12 172 GLY A N 1
ATOM 1396 C CA . GLY A 1 172 ? 7.496 -16.531 12.742 1 92.12 172 GLY A CA 1
ATOM 1397 C C . GLY A 1 172 ? 7.723 -17.547 11.641 1 92.12 172 GLY A C 1
ATOM 1398 O O . GLY A 1 172 ? 8.188 -18.656 11.906 1 92.12 172 GLY A O 1
ATOM 1399 N N . LEU A 1 173 ? 7.363 -17.266 10.461 1 93.81 173 LEU A N 1
ATOM 1400 C CA . LEU A 1 173 ? 7.539 -18.188 9.344 1 93.81 173 LEU A CA 1
ATOM 1401 C C . LEU A 1 173 ? 8.906 -18.016 8.703 1 93.81 173 LEU A C 1
ATOM 1403 O O . LEU A 1 173 ? 9.344 -16.891 8.453 1 93.81 173 LEU A O 1
ATOM 1407 N N . PRO A 1 174 ? 9.602 -19.109 8.508 1 95.31 174 PRO A N 1
ATOM 1408 C CA . PRO A 1 174 ? 10.938 -19.016 7.914 1 95.31 174 PRO A CA 1
ATOM 1409 C C . PRO A 1 174 ? 10.906 -18.625 6.438 1 95.31 174 PRO A C 1
ATOM 1411 O O . PRO A 1 174 ? 10.391 -19.375 5.605 1 95.31 174 PRO A O 1
ATOM 1414 N N . CYS A 1 175 ? 11.461 -17.469 6.125 1 95.5 175 CYS A N 1
ATOM 1415 C CA . CYS A 1 175 ? 11.43 -17.062 4.727 1 95.5 175 CYS A CA 1
ATOM 1416 C C . CYS A 1 175 ? 12.602 -16.141 4.398 1 95.5 175 CYS A C 1
ATOM 1418 O O . CYS A 1 175 ? 13.242 -15.602 5.305 1 95.5 175 CYS A O 1
ATOM 1420 N N . SER A 1 176 ? 12.914 -16.062 3.131 1 95.12 176 SER A N 1
ATOM 1421 C CA . SER A 1 176 ? 13.914 -15.141 2.592 1 95.12 176 SER A CA 1
ATOM 1422 C C . SER A 1 176 ? 13.422 -14.477 1.31 1 95.12 176 SER A C 1
ATOM 1424 O O . SER A 1 176 ? 12.516 -14.992 0.646 1 95.12 176 SER A O 1
ATOM 1426 N N . TYR A 1 177 ? 13.891 -13.312 1.092 1 93.94 177 TYR A N 1
ATOM 1427 C CA . TYR A 1 177 ? 13.609 -12.57 -0.132 1 93.94 177 TYR A CA 1
ATOM 1428 C C . TYR A 1 177 ? 14.805 -12.586 -1.068 1 93.94 177 TYR A C 1
ATOM 1430 O O . TYR A 1 177 ? 15.953 -12.5 -0.618 1 93.94 177 TYR A O 1
ATOM 1438 N N . GLN A 1 178 ? 14.547 -12.828 -2.377 1 92.19 178 GLN A N 1
ATOM 1439 C CA . GLN A 1 178 ? 15.562 -12.891 -3.424 1 92.19 178 GLN A CA 1
ATOM 1440 C C . GLN A 1 178 ? 15.273 -11.875 -4.527 1 92.19 178 GLN A C 1
ATOM 1442 O O . GLN A 1 178 ? 14.148 -11.789 -5.023 1 92.19 178 GLN A O 1
ATOM 1447 N N . ASN A 1 179 ? 16.297 -11.102 -4.883 1 87.38 179 ASN A N 1
ATOM 1448 C CA . ASN A 1 179 ? 16.125 -10.148 -5.977 1 87.38 179 ASN A CA 1
ATOM 1449 C C . ASN A 1 179 ? 17.016 -10.492 -7.164 1 87.38 179 ASN A C 1
ATOM 1451 O O . ASN A 1 179 ? 17.328 -9.625 -7.984 1 87.38 179 ASN A O 1
ATOM 1455 N N . GLY A 1 180 ? 17.469 -11.695 -7.18 1 87.5 180 GLY A N 1
ATOM 1456 C CA . GLY A 1 180 ? 18.281 -12.266 -8.25 1 87.5 180 GLY A CA 1
ATOM 1457 C C . GLY A 1 180 ? 18.203 -13.773 -8.32 1 87.5 180 GLY A C 1
ATOM 1458 O O . GLY A 1 180 ? 17.453 -14.398 -7.566 1 87.5 180 GLY A O 1
ATOM 1459 N N . ILE A 1 181 ? 18.922 -14.281 -9.336 1 86.88 181 ILE A N 1
ATOM 1460 C CA . ILE A 1 181 ? 18.906 -15.727 -9.539 1 86.88 181 ILE A CA 1
ATOM 1461 C C . ILE A 1 181 ? 20.156 -16.344 -8.906 1 86.88 181 ILE A C 1
ATOM 1463 O O . ILE A 1 181 ? 21.266 -15.852 -9.102 1 86.88 181 ILE A O 1
ATOM 1467 N N . ASN A 1 182 ? 19.953 -17.266 -8.023 1 85.88 182 ASN A N 1
ATOM 1468 C CA . ASN A 1 182 ? 21 -18.125 -7.465 1 85.88 182 ASN A CA 1
ATOM 1469 C C . ASN A 1 182 ? 20.641 -19.594 -7.641 1 85.88 182 ASN A C 1
ATOM 1471 O O . ASN A 1 182 ? 19.953 -20.188 -6.797 1 85.88 182 ASN A O 1
ATOM 1475 N N . ILE A 1 183 ? 21.266 -20.141 -8.641 1 82.19 183 ILE A N 1
ATOM 1476 C CA . ILE A 1 183 ? 20.891 -21.484 -9.055 1 82.19 183 ILE A CA 1
ATOM 1477 C C . ILE A 1 183 ? 21.281 -22.484 -7.973 1 82.19 183 ILE A C 1
ATOM 1479 O O . ILE A 1 183 ? 20.516 -23.391 -7.645 1 82.19 183 ILE A O 1
ATOM 1483 N N . LYS A 1 184 ? 22.484 -22.344 -7.52 1 82.69 184 LYS A N 1
ATOM 1484 C CA . LYS A 1 184 ? 22.938 -23.25 -6.469 1 82.69 184 LYS A CA 1
ATOM 1485 C C . LYS A 1 184 ? 22 -23.203 -5.262 1 82.69 184 LYS A C 1
ATOM 1487 O O . LYS A 1 184 ? 21.703 -24.219 -4.648 1 82.69 184 LYS A O 1
ATOM 1492 N N . TYR A 1 185 ? 21.516 -22.031 -4.934 1 85.12 185 TYR A N 1
ATOM 1493 C CA . TYR A 1 185 ? 20.562 -21.844 -3.84 1 85.12 185 TYR A CA 1
ATOM 1494 C C . TYR A 1 185 ? 19.266 -22.578 -4.121 1 85.12 185 TYR A C 1
ATOM 1496 O O . TYR A 1 185 ? 18.75 -23.312 -3.268 1 85.12 185 TYR A O 1
ATOM 1504 N N . ILE A 1 186 ? 18.797 -22.484 -5.305 1 85 186 ILE A N 1
ATOM 1505 C CA . ILE A 1 186 ? 17.547 -23.125 -5.691 1 85 186 ILE A CA 1
ATOM 1506 C C . ILE A 1 186 ? 17.719 -24.641 -5.688 1 85 186 ILE A C 1
ATOM 1508 O O . ILE A 1 186 ? 16.828 -25.359 -5.23 1 85 186 ILE A O 1
ATOM 1512 N N . ASP A 1 187 ? 18.859 -25.078 -6.062 1 82.62 187 ASP A N 1
ATOM 1513 C CA . ASP A 1 187 ? 19.156 -26.5 -6.09 1 82.62 187 ASP A CA 1
ATOM 1514 C C . ASP A 1 187 ? 19.141 -27.094 -4.68 1 82.62 187 ASP A C 1
ATOM 1516 O O . ASP A 1 187 ? 18.688 -28.219 -4.477 1 82.62 187 ASP A O 1
ATOM 1520 N N . ASN A 1 188 ? 19.594 -26.359 -3.793 1 80.5 188 ASN A N 1
ATOM 1521 C CA . ASN A 1 188 ? 19.625 -26.812 -2.406 1 80.5 188 ASN A CA 1
ATOM 1522 C C . ASN A 1 188 ? 18.219 -26.875 -1.811 1 80.5 188 ASN A C 1
ATOM 1524 O O . ASN A 1 188 ? 17.969 -27.672 -0.894 1 80.5 188 ASN A O 1
ATOM 1528 N N . MET A 1 189 ? 17.344 -26.078 -2.258 1 73.88 189 MET A N 1
ATOM 1529 C CA . MET A 1 189 ? 15.961 -26.047 -1.776 1 73.88 189 MET A CA 1
ATOM 1530 C C . MET A 1 189 ? 15.195 -27.281 -2.221 1 73.88 189 MET A C 1
ATOM 1532 O O . MET A 1 189 ? 14.273 -27.734 -1.538 1 73.88 189 MET A O 1
ATOM 1536 N N . GLN A 1 190 ? 15.523 -27.797 -3.312 1 68.62 190 GLN A N 1
ATOM 1537 C CA . GLN A 1 190 ? 14.875 -28.969 -3.877 1 68.62 190 GLN A CA 1
ATOM 1538 C C . GLN A 1 190 ? 14.898 -30.141 -2.895 1 68.62 190 GLN A C 1
ATOM 1540 O O . GLN A 1 190 ? 14.016 -31 -2.922 1 68.62 190 GLN A O 1
ATOM 1545 N N . GLN A 1 191 ? 15.758 -30.031 -2.141 1 66.31 191 GLN A N 1
ATOM 1546 C CA . GLN A 1 191 ? 15.938 -31.172 -1.245 1 66.31 191 GLN A CA 1
ATOM 1547 C C . GLN A 1 191 ? 14.82 -31.234 -0.205 1 66.31 191 GLN A C 1
ATOM 1549 O O . GLN A 1 191 ? 14.609 -32.281 0.42 1 66.31 191 GLN A O 1
ATOM 1554 N N . HIS A 1 192 ? 14.086 -30.219 -0.144 1 70.44 192 HIS A N 1
ATOM 1555 C CA . HIS A 1 192 ? 13.031 -30.219 0.859 1 70.44 192 HIS A CA 1
ATOM 1556 C C . HIS A 1 192 ? 11.656 -30.047 0.212 1 70.44 192 HIS A C 1
ATOM 1558 O O . HIS A 1 192 ? 11.359 -29 -0.365 1 70.44 192 HIS A O 1
ATOM 1564 N N . GLN A 1 193 ? 10.836 -31.078 0.312 1 74.31 193 GLN A N 1
ATOM 1565 C CA . GLN A 1 193 ? 9.531 -31.156 -0.329 1 74.31 193 GLN A CA 1
ATOM 1566 C C . GLN A 1 193 ? 8.57 -30.125 0.253 1 74.31 193 GLN A C 1
ATOM 1568 O O . GLN A 1 193 ? 7.566 -29.781 -0.372 1 74.31 193 GLN A O 1
ATOM 1573 N N . SER A 1 194 ? 9.008 -29.516 1.295 1 86.06 194 SER A N 1
ATOM 1574 C CA . SER A 1 194 ? 8.039 -28.625 1.941 1 86.06 194 SER A CA 1
ATOM 1575 C C . SER A 1 194 ? 8.383 -27.156 1.716 1 86.06 194 SER A C 1
ATOM 1577 O O . SER A 1 194 ? 7.754 -26.281 2.295 1 86.06 194 SER A O 1
ATOM 1579 N N . ASN A 1 195 ? 9.32 -26.938 0.769 1 93.06 195 ASN A N 1
ATOM 1580 C CA . ASN A 1 195 ? 9.664 -25.562 0.451 1 93.06 195 ASN A CA 1
ATOM 1581 C C . ASN A 1 195 ? 8.602 -24.906 -0.432 1 93.06 195 ASN A C 1
ATOM 1583 O O . ASN A 1 195 ? 8.008 -25.562 -1.285 1 93.06 195 ASN A O 1
ATOM 1587 N N . VAL A 1 196 ? 8.359 -23.703 -0.173 1 96.44 196 VAL A N 1
ATOM 1588 C CA . VAL A 1 196 ? 7.426 -22.922 -0.972 1 96.44 196 VAL A CA 1
ATOM 1589 C C . VAL A 1 196 ? 8.148 -21.734 -1.605 1 96.44 196 VAL A C 1
ATOM 1591 O O . VAL A 1 196 ? 8.922 -21.047 -0.936 1 96.44 196 VAL A O 1
ATOM 1594 N N . SER A 1 197 ? 7.996 -21.578 -2.908 1 96.75 197 SER A N 1
ATOM 1595 C CA . SER A 1 197 ? 8.508 -20.391 -3.607 1 96.75 197 SER A CA 1
ATOM 1596 C C . SER A 1 197 ? 7.371 -19.484 -4.066 1 96.75 197 SER A C 1
ATOM 1598 O O . SER A 1 197 ? 6.363 -19.969 -4.598 1 96.75 197 SER A O 1
ATOM 1600 N N . ILE A 1 198 ? 7.523 -18.188 -3.816 1 98.06 198 ILE A N 1
ATOM 1601 C CA . ILE A 1 198 ? 6.543 -17.188 -4.234 1 98.06 198 ILE A CA 1
ATOM 1602 C C . ILE A 1 198 ? 7.176 -16.219 -5.238 1 98.06 198 ILE A C 1
ATOM 1604 O O . ILE A 1 198 ? 8.203 -15.609 -4.949 1 98.06 198 ILE A O 1
ATOM 1608 N N . LEU A 1 199 ? 6.621 -16.125 -6.41 1 97.12 199 LEU A N 1
ATOM 1609 C CA . LEU A 1 199 ? 7.062 -15.211 -7.453 1 97.12 199 LEU A CA 1
ATOM 1610 C C . LEU A 1 199 ? 6.098 -14.039 -7.59 1 97.12 199 LEU A C 1
ATOM 1612 O O . LEU A 1 199 ? 4.898 -14.234 -7.805 1 97.12 199 LEU A O 1
ATOM 1616 N N . ILE A 1 200 ? 6.629 -12.805 -7.477 1 96.69 200 ILE A N 1
ATOM 1617 C CA . ILE A 1 200 ? 5.793 -11.609 -7.598 1 96.69 200 ILE A CA 1
ATOM 1618 C C . ILE A 1 200 ? 6.211 -10.812 -8.828 1 96.69 200 ILE A C 1
ATOM 1620 O O . ILE A 1 200 ? 7.391 -10.492 -8.992 1 96.69 200 ILE A O 1
ATOM 1624 N N . THR A 1 201 ? 5.277 -10.516 -9.695 1 92.75 201 THR A N 1
ATOM 1625 C CA . THR A 1 201 ? 5.562 -9.664 -10.844 1 92.75 201 THR A CA 1
ATOM 1626 C C . THR A 1 201 ? 4.328 -8.867 -11.25 1 92.75 201 THR A C 1
ATOM 1628 O O . THR A 1 201 ? 3.217 -9.391 -11.266 1 92.75 201 THR A O 1
ATOM 1631 N N . THR A 1 202 ? 4.477 -7.586 -11.492 1 88.38 202 THR A N 1
ATOM 1632 C CA . THR A 1 202 ? 3.367 -6.699 -11.82 1 88.38 202 THR A CA 1
ATOM 1633 C C . THR A 1 202 ? 3.086 -6.711 -13.32 1 88.38 202 THR A C 1
ATOM 1635 O O . THR A 1 202 ? 1.936 -6.57 -13.742 1 88.38 202 THR A O 1
ATOM 1638 N N . THR A 1 203 ? 4.055 -6.922 -14.109 1 81.56 203 THR A N 1
ATOM 1639 C CA . THR A 1 203 ? 3.887 -6.84 -15.555 1 81.56 203 THR A CA 1
ATOM 1640 C C . THR A 1 203 ? 3.961 -8.227 -16.188 1 81.56 203 THR A C 1
ATOM 1642 O O . THR A 1 203 ? 3.457 -8.438 -17.297 1 81.56 203 THR A O 1
ATOM 1645 N N . GLY A 1 204 ? 4.648 -9.164 -15.555 1 82.31 204 GLY A N 1
ATOM 1646 C CA . GLY A 1 204 ? 4.887 -10.484 -16.125 1 82.31 204 GLY A CA 1
ATOM 1647 C C . GLY A 1 204 ? 5.961 -10.484 -17.203 1 82.31 204 GLY A C 1
ATOM 1648 O O . GLY A 1 204 ? 6.238 -11.523 -17.812 1 82.31 204 GLY A O 1
ATOM 1649 N N . ASP A 1 205 ? 6.578 -9.352 -17.375 1 80.19 205 ASP A N 1
ATOM 1650 C CA . ASP A 1 205 ? 7.48 -9.203 -18.516 1 80.19 205 ASP A CA 1
ATOM 1651 C C . ASP A 1 205 ? 8.938 -9.32 -18.078 1 80.19 205 ASP A C 1
ATOM 1653 O O . ASP A 1 205 ? 9.844 -9.258 -18.906 1 80.19 205 ASP A O 1
ATOM 1657 N N . ASN A 1 206 ? 9.188 -9.578 -16.859 1 85.5 206 ASN A N 1
ATOM 1658 C CA . ASN A 1 206 ? 10.562 -9.68 -16.391 1 85.5 206 ASN A CA 1
ATOM 1659 C C . ASN A 1 206 ? 11.172 -11.031 -16.734 1 85.5 206 ASN A C 1
ATOM 1661 O O . ASN A 1 206 ? 10.711 -12.07 -16.25 1 85.5 206 ASN A O 1
ATOM 1665 N N . ASN A 1 207 ? 12.219 -11.031 -17.531 1 88.75 207 ASN A N 1
ATOM 1666 C CA . ASN A 1 207 ? 12.844 -12.25 -18.016 1 88.75 207 ASN A CA 1
ATOM 1667 C C . ASN A 1 207 ? 13.477 -13.047 -16.875 1 88.75 207 ASN A C 1
ATOM 1669 O O . ASN A 1 207 ? 13.484 -14.281 -16.906 1 88.75 207 ASN A O 1
ATOM 1673 N N . LEU A 1 208 ? 14.008 -12.367 -15.961 1 92.38 208 LEU A N 1
ATOM 1674 C CA . LEU A 1 208 ? 14.641 -13.055 -14.844 1 92.38 208 LEU A CA 1
ATOM 1675 C C . LEU A 1 208 ? 13.617 -13.844 -14.031 1 92.38 208 LEU A C 1
ATOM 1677 O O . LEU A 1 208 ? 13.883 -14.984 -13.633 1 92.38 208 LEU A O 1
ATOM 1681 N N . ILE A 1 209 ? 12.484 -13.273 -13.844 1 93.06 209 ILE A N 1
ATOM 1682 C CA . ILE A 1 209 ? 11.422 -13.961 -13.102 1 93.06 209 ILE A CA 1
ATOM 1683 C C . ILE A 1 209 ? 10.961 -15.188 -13.883 1 93.06 209 ILE A C 1
ATOM 1685 O O . ILE A 1 209 ? 10.711 -16.234 -13.305 1 93.06 209 ILE A O 1
ATOM 1689 N N . LYS A 1 210 ? 10.898 -15.062 -15.156 1 92.75 210 LYS A N 1
ATOM 1690 C CA . LYS A 1 210 ? 10.516 -16.188 -16 1 92.75 210 LYS A CA 1
ATOM 1691 C C . LYS A 1 210 ? 11.531 -17.312 -15.914 1 92.75 210 LYS A C 1
ATOM 1693 O O . LYS A 1 210 ? 11.164 -18.484 -15.82 1 92.75 210 LYS A O 1
ATOM 1698 N N . GLU A 1 211 ? 12.75 -16.969 -15.945 1 94.56 211 GLU A N 1
ATOM 1699 C CA . GLU A 1 211 ? 13.812 -17.953 -15.82 1 94.56 211 GLU A CA 1
ATOM 1700 C C . GLU A 1 211 ? 13.758 -18.656 -14.477 1 94.56 211 GLU A C 1
ATOM 1702 O O . GLU A 1 211 ? 13.914 -19.891 -14.398 1 94.56 211 GLU A O 1
ATOM 1707 N N . ILE A 1 212 ? 13.586 -17.922 -13.43 1 94.94 212 ILE A N 1
ATOM 1708 C CA . ILE A 1 212 ? 13.477 -18.5 -12.086 1 94.94 212 ILE A CA 1
ATOM 1709 C C . ILE A 1 212 ? 12.297 -19.453 -12.031 1 94.94 212 ILE A C 1
ATOM 1711 O O . ILE A 1 212 ? 12.414 -20.562 -11.5 1 94.94 212 ILE A O 1
ATOM 1715 N N . ALA A 1 213 ? 11.203 -19.047 -12.633 1 94.94 213 ALA A N 1
ATOM 1716 C CA . ALA A 1 213 ? 10.008 -19.875 -12.656 1 94.94 213 ALA A CA 1
ATOM 1717 C C . ALA A 1 213 ? 10.273 -21.203 -13.352 1 94.94 213 ALA A C 1
ATOM 1719 O O . ALA A 1 213 ? 9.844 -22.266 -12.883 1 94.94 213 ALA A O 1
ATOM 1720 N N . LYS A 1 214 ? 10.977 -21.141 -14.406 1 94.88 214 LYS A N 1
ATOM 1721 C CA . LYS A 1 214 ? 11.312 -22.344 -15.156 1 94.88 214 LYS A CA 1
ATOM 1722 C C . LYS A 1 214 ? 12.18 -23.297 -14.328 1 94.88 214 LYS A C 1
ATOM 1724 O O . LYS A 1 214 ? 11.945 -24.5 -14.305 1 94.88 214 LYS A O 1
ATOM 1729 N N . ILE A 1 215 ? 13.164 -22.75 -13.695 1 94.38 215 ILE A N 1
ATOM 1730 C CA . ILE A 1 215 ? 14.07 -23.547 -12.875 1 94.38 215 ILE A CA 1
ATOM 1731 C C . ILE A 1 215 ? 13.297 -24.203 -11.734 1 94.38 215 ILE A C 1
ATOM 1733 O O . ILE A 1 215 ? 13.461 -25.406 -11.477 1 94.38 215 ILE A O 1
ATOM 1737 N N . LEU A 1 216 ? 12.453 -23.453 -11.062 1 94.5 216 LEU A N 1
ATOM 1738 C CA . LEU A 1 216 ? 11.664 -23.969 -9.953 1 94.5 216 LEU A CA 1
ATOM 1739 C C . LEU A 1 216 ? 10.75 -25.094 -10.422 1 94.5 216 LEU A C 1
ATOM 1741 O O . LEU A 1 216 ? 10.609 -26.109 -9.742 1 94.5 216 LEU A O 1
ATOM 1745 N N . LYS A 1 217 ? 10.156 -24.891 -11.547 1 93.25 217 LYS A N 1
ATOM 1746 C CA . LYS A 1 217 ? 9.289 -25.906 -12.125 1 93.25 217 LYS A CA 1
ATOM 1747 C C . LYS A 1 217 ? 10.07 -27.188 -12.43 1 93.25 217 LYS A C 1
ATOM 1749 O O . LYS A 1 217 ? 9.633 -28.281 -12.094 1 93.25 217 LYS A O 1
ATOM 1754 N N . ASN A 1 218 ? 11.188 -27.016 -13.023 1 92.25 218 ASN A N 1
ATOM 1755 C CA . ASN A 1 218 ? 12.031 -28.156 -13.383 1 92.25 218 ASN A CA 1
ATOM 1756 C C . ASN A 1 218 ? 12.492 -28.922 -12.141 1 92.25 218 ASN A C 1
ATOM 1758 O O . ASN A 1 218 ? 12.688 -30.141 -12.195 1 92.25 218 ASN A O 1
ATOM 1762 N N . ARG A 1 219 ? 12.594 -28.234 -11.062 1 91.25 219 ARG A N 1
ATOM 1763 C CA . ARG A 1 219 ? 13.055 -28.844 -9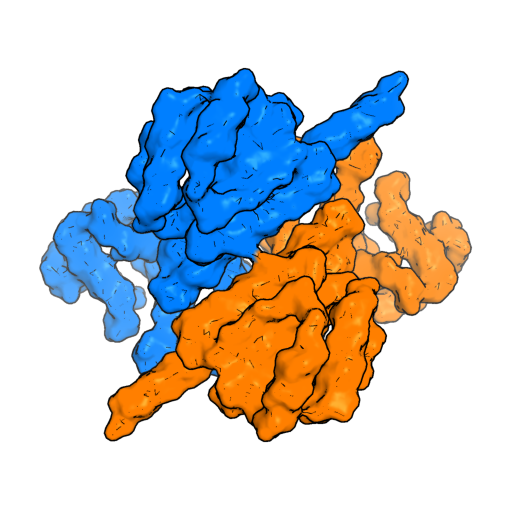.828 1 91.25 219 ARG A CA 1
ATOM 1764 C C . ARG A 1 219 ? 11.875 -29.297 -8.969 1 91.25 219 ARG A C 1
ATOM 1766 O O . ARG A 1 219 ? 12.055 -29.734 -7.828 1 91.25 219 ARG A O 1
ATOM 1773 N N . ASN A 1 220 ? 10.688 -29.062 -9.398 1 90.56 220 ASN A N 1
ATOM 1774 C CA . ASN A 1 220 ? 9.445 -29.469 -8.766 1 90.56 220 ASN A CA 1
ATOM 1775 C C . ASN A 1 220 ? 9.273 -28.828 -7.391 1 90.56 220 ASN A C 1
ATOM 1777 O O . ASN A 1 220 ? 8.859 -29.5 -6.438 1 90.56 220 ASN A O 1
ATOM 1781 N N . VAL A 1 221 ? 9.734 -27.641 -7.277 1 93 221 VAL A N 1
ATOM 1782 C CA . VAL A 1 221 ? 9.484 -26.859 -6.066 1 93 221 VAL A CA 1
ATOM 1783 C C . VAL A 1 221 ? 8.109 -26.203 -6.156 1 93 221 VAL A C 1
ATOM 1785 O O . VAL A 1 221 ? 7.773 -25.578 -7.16 1 93 221 VAL A O 1
ATOM 1788 N N . TYR A 1 222 ? 7.262 -26.422 -5.133 1 95.5 222 TYR A N 1
ATOM 1789 C CA . TYR A 1 222 ? 5.957 -25.766 -5.145 1 95.5 222 TYR A CA 1
ATOM 1790 C C . TYR A 1 222 ? 6.094 -24.266 -5.301 1 95.5 222 TYR A C 1
ATOM 1792 O O . TYR A 1 222 ? 6.754 -23.609 -4.488 1 95.5 222 TYR A O 1
ATOM 1800 N N . THR A 1 223 ? 5.496 -23.766 -6.348 1 96.75 223 THR A N 1
ATOM 1801 C CA . THR A 1 223 ? 5.645 -22.359 -6.699 1 96.75 223 THR A CA 1
ATOM 1802 C C . THR A 1 223 ? 4.277 -21.688 -6.84 1 96.75 223 THR A C 1
ATOM 1804 O O . THR A 1 223 ? 3.396 -22.203 -7.531 1 96.75 223 THR A O 1
ATOM 1807 N N . VAL A 1 224 ? 4.156 -20.547 -6.133 1 98.06 224 VAL A N 1
ATOM 1808 C CA . VAL A 1 224 ? 2.965 -19.703 -6.234 1 98.06 224 VAL A CA 1
ATOM 1809 C C . VAL A 1 224 ? 3.305 -18.406 -6.957 1 98.06 224 VAL A C 1
ATOM 1811 O O . VAL A 1 224 ? 4.254 -17.703 -6.582 1 98.06 224 VAL A O 1
ATOM 1814 N N . GLY A 1 225 ? 2.566 -18.109 -8.008 1 97.44 225 GLY A N 1
ATOM 1815 C CA . GLY A 1 225 ? 2.682 -16.812 -8.664 1 97.44 225 GLY A CA 1
ATOM 1816 C C . GLY A 1 225 ? 1.697 -15.797 -8.133 1 97.44 225 GLY A C 1
ATOM 1817 O O . GLY A 1 225 ? 0.495 -16.062 -8.062 1 97.44 225 GLY A O 1
ATOM 1818 N N . ILE A 1 226 ? 2.16 -14.672 -7.676 1 97.62 226 ILE A N 1
ATOM 1819 C CA . ILE A 1 226 ? 1.366 -13.461 -7.488 1 97.62 226 ILE A CA 1
ATOM 1820 C C . ILE A 1 226 ? 1.588 -12.516 -8.664 1 97.62 226 ILE A C 1
ATOM 1822 O O . ILE A 1 226 ? 2.602 -11.812 -8.727 1 97.62 226 ILE A O 1
ATOM 1826 N N . LEU A 1 227 ? 0.571 -12.516 -9.578 1 95.19 227 LEU A N 1
ATOM 1827 C CA . LEU A 1 227 ? 0.831 -12.016 -10.93 1 95.19 227 LEU A CA 1
ATOM 1828 C C . LEU A 1 227 ? -0.158 -10.922 -11.297 1 95.19 227 LEU A C 1
ATOM 1830 O O . LEU A 1 227 ? -1.354 -11.039 -11.023 1 95.19 227 LEU A O 1
ATOM 1834 N N . GLY A 1 228 ? 0.461 -9.836 -11.844 1 91.44 228 GLY A N 1
ATOM 1835 C CA . GLY A 1 228 ? -0.447 -8.938 -12.547 1 91.44 228 GLY A CA 1
ATOM 1836 C C . GLY A 1 228 ? -1.197 -9.625 -13.672 1 91.44 228 GLY A C 1
ATOM 1837 O O . GLY A 1 228 ? -0.718 -10.609 -14.234 1 91.44 228 GLY A O 1
ATOM 1838 N N . LYS A 1 229 ? -2.359 -9.133 -14.023 1 79.62 229 LYS A N 1
ATOM 1839 C CA . LYS A 1 229 ? -3.229 -9.758 -15.016 1 79.62 229 LYS A CA 1
ATOM 1840 C C . LYS A 1 229 ? -2.496 -9.969 -16.344 1 79.62 229 LYS A C 1
ATOM 1842 O O . LYS A 1 229 ? -2.779 -10.922 -17.062 1 79.62 229 LYS A O 1
ATOM 1847 N N . LYS A 1 230 ? -1.513 -9.227 -16.578 1 75.38 230 LYS A N 1
ATOM 1848 C CA . LYS A 1 230 ? -0.749 -9.336 -17.828 1 75.38 230 LYS A CA 1
ATOM 1849 C C . LYS A 1 230 ? 0.302 -10.438 -17.734 1 75.38 230 LYS A C 1
ATOM 1851 O O . LYS A 1 230 ? 0.902 -10.812 -18.734 1 75.38 230 LYS A O 1
ATOM 1856 N N . GLY A 1 231 ? 0.532 -10.977 -16.562 1 76.56 231 GLY A N 1
ATOM 1857 C CA . GLY A 1 231 ? 1.515 -12.031 -16.359 1 76.56 231 GLY A CA 1
ATOM 1858 C C . GLY A 1 231 ? 0.958 -13.422 -16.609 1 76.56 231 GLY A C 1
ATOM 1859 O O . GLY A 1 231 ? 1.479 -14.406 -16.078 1 76.56 231 GLY A O 1
ATOM 1860 N N . LYS A 1 232 ? 0.049 -13.578 -17.359 1 77.62 232 LYS A N 1
ATOM 1861 C CA . LYS A 1 232 ? -0.672 -14.828 -17.547 1 77.62 232 LYS A CA 1
ATOM 1862 C C . LYS A 1 232 ? 0.239 -15.898 -18.141 1 77.62 232 LYS A C 1
ATOM 1864 O O . LYS A 1 232 ? 0.003 -17.094 -17.953 1 77.62 232 LYS A O 1
ATOM 1869 N N . ASP A 1 233 ? 1.296 -15.531 -18.828 1 84.5 233 ASP A N 1
ATOM 1870 C CA . ASP A 1 233 ? 2.232 -16.5 -19.375 1 84.5 233 ASP A CA 1
ATOM 1871 C C . ASP A 1 233 ? 2.941 -17.281 -18.266 1 84.5 233 ASP A C 1
ATOM 1873 O O . ASP A 1 233 ? 3.375 -18.422 -18.484 1 84.5 233 ASP A O 1
ATOM 1877 N N . LEU A 1 234 ? 2.992 -16.734 -17.125 1 93 234 LEU A N 1
ATOM 1878 C CA . LEU A 1 234 ? 3.705 -17.344 -16.016 1 93 234 LEU A CA 1
ATOM 1879 C C . LEU A 1 234 ? 2.812 -18.344 -15.281 1 93 234 LEU A C 1
ATOM 1881 O O . LEU A 1 234 ? 3.299 -19.156 -14.492 1 93 234 LEU A O 1
ATOM 1885 N N . ILE A 1 235 ? 1.561 -18.312 -15.602 1 92.81 235 ILE A N 1
ATOM 1886 C CA . ILE A 1 235 ? 0.591 -19.172 -14.922 1 92.81 235 ILE A CA 1
ATOM 1887 C C . ILE A 1 235 ? 0.965 -20.641 -15.125 1 92.81 235 ILE A C 1
ATOM 1889 O O . ILE A 1 235 ? 0.909 -21.438 -14.188 1 92.81 235 ILE A O 1
ATOM 1893 N N . GLN A 1 236 ? 1.446 -20.922 -16.297 1 92.94 236 GLN A N 1
ATOM 1894 C CA . GLN A 1 236 ? 1.74 -22.312 -16.641 1 92.94 236 GLN A CA 1
ATOM 1895 C C . GLN A 1 236 ? 2.996 -22.797 -15.93 1 92.94 236 GLN A C 1
ATOM 1897 O O . GLN A 1 236 ? 3.242 -24 -15.852 1 92.94 236 GLN A O 1
ATOM 1902 N N . LEU A 1 237 ? 3.734 -21.891 -15.43 1 95.31 237 LEU A N 1
ATOM 1903 C CA . LEU A 1 237 ? 4.992 -22.25 -14.789 1 95.31 237 LEU A CA 1
ATOM 1904 C C . LEU A 1 237 ? 4.812 -22.375 -13.273 1 95.31 237 LEU A C 1
ATOM 1906 O O . LEU A 1 237 ? 5.73 -22.797 -12.57 1 95.31 237 LEU A O 1
ATOM 1910 N N . CYS A 1 238 ? 3.623 -22.062 -12.742 1 96.12 238 CYS A N 1
ATOM 1911 C CA . CYS A 1 238 ? 3.357 -22.078 -11.312 1 96.12 238 CYS A CA 1
ATOM 1912 C C . CYS A 1 238 ? 2.377 -23.188 -10.945 1 96.12 238 CYS A C 1
ATOM 1914 O O . CYS A 1 238 ? 1.576 -23.609 -11.781 1 96.12 238 CYS A O 1
ATOM 1916 N N . HIS A 1 239 ? 2.498 -23.75 -9.742 1 96.12 239 HIS A N 1
ATOM 1917 C CA . HIS A 1 239 ? 1.524 -24.703 -9.234 1 96.12 239 HIS A CA 1
ATOM 1918 C C . HIS A 1 239 ? 0.207 -24.016 -8.883 1 96.12 239 HIS A C 1
ATOM 1920 O O . HIS A 1 239 ? -0.868 -24.562 -9.164 1 96.12 239 HIS A O 1
ATOM 1926 N N . ASP A 1 240 ? 0.268 -22.828 -8.234 1 97 240 ASP A N 1
ATOM 1927 C CA . ASP A 1 240 ? -0.858 -21.953 -7.934 1 97 240 ASP A CA 1
ATOM 1928 C C . ASP A 1 240 ? -0.538 -20.5 -8.289 1 97 240 ASP A C 1
ATOM 1930 O O . ASP A 1 240 ? 0.627 -20.156 -8.484 1 97 240 ASP A O 1
ATOM 1934 N N . TYR A 1 241 ? -1.578 -19.75 -8.477 1 96.56 241 TYR A N 1
ATOM 1935 C CA . TYR A 1 241 ? -1.356 -18.344 -8.773 1 96.56 241 TYR A CA 1
ATOM 1936 C C . TYR A 1 241 ? -2.494 -17.484 -8.242 1 96.56 241 TYR A C 1
ATOM 1938 O O . TYR A 1 241 ? -3.617 -17.969 -8.07 1 96.56 241 TYR A O 1
ATOM 1946 N N . LEU A 1 242 ? -2.166 -16.312 -7.887 1 97.31 242 LEU A N 1
ATOM 1947 C CA . LEU A 1 242 ? -3.088 -15.242 -7.52 1 97.31 242 LEU A CA 1
ATOM 1948 C C . LEU A 1 242 ? -2.922 -14.039 -8.438 1 97.31 242 LEU A C 1
ATOM 1950 O O . LEU A 1 242 ? -1.836 -13.461 -8.523 1 97.31 242 LEU A O 1
ATOM 1954 N N . LEU A 1 243 ? -4.023 -13.711 -9.125 1 94.31 243 LEU A N 1
ATOM 1955 C CA . LEU A 1 243 ? -3.975 -12.586 -10.055 1 94.31 243 LEU A CA 1
ATOM 1956 C C . LEU A 1 243 ? -4.441 -11.305 -9.375 1 94.31 243 LEU A C 1
ATOM 1958 O O . LEU A 1 243 ? -5.281 -11.336 -8.477 1 94.31 243 LEU A O 1
ATOM 1962 N N . PHE A 1 244 ? -3.836 -10.211 -9.773 1 93.88 244 PHE A N 1
ATOM 1963 C CA . PHE A 1 244 ? -4.305 -8.914 -9.312 1 93.88 244 PHE A CA 1
ATOM 1964 C C . PHE A 1 244 ? -4.434 -7.938 -10.477 1 93.88 244 PHE A C 1
ATOM 1966 O O . PHE A 1 244 ? -3.865 -8.164 -11.547 1 93.88 244 PHE A O 1
ATOM 1973 N N . ASP A 1 245 ? -5.215 -6.875 -10.234 1 88.69 245 ASP A N 1
ATOM 1974 C CA . ASP A 1 245 ? -5.531 -5.883 -11.258 1 88.69 245 ASP A CA 1
ATOM 1975 C C . ASP A 1 245 ? -4.363 -4.926 -11.477 1 88.69 245 ASP A C 1
ATOM 1977 O O . ASP A 1 245 ? -3.729 -4.484 -10.516 1 88.69 245 ASP A O 1
ATOM 1981 N N . THR A 1 246 ? -4.031 -4.723 -12.805 1 80.31 246 THR A N 1
ATOM 1982 C CA . THR A 1 246 ? -3.006 -3.744 -13.156 1 80.31 246 THR A CA 1
ATOM 1983 C C . THR A 1 246 ? -3.58 -2.654 -14.055 1 80.31 246 THR A C 1
ATOM 1985 O O . THR A 1 246 ? -2.834 -1.852 -14.617 1 80.31 246 THR A O 1
ATOM 1988 N N . SER A 1 247 ? -4.848 -2.738 -14.516 1 61.62 247 SER A N 1
ATOM 1989 C CA . SER A 1 247 ? -5.48 -2.053 -15.641 1 61.62 247 SER A CA 1
ATOM 1990 C C . SER A 1 247 ? -5.449 -0.54 -15.445 1 61.62 247 SER A C 1
ATOM 1992 O O . SER A 1 247 ? -5.602 0.214 -16.406 1 61.62 247 SER A O 1
ATOM 1994 N N . LEU A 1 248 ? -5.312 -0.009 -14.367 1 55.59 248 LEU A N 1
ATOM 1995 C CA . LEU A 1 248 ? -5.691 1.397 -14.445 1 55.59 248 LEU A CA 1
ATOM 1996 C C . LEU A 1 248 ? -4.684 2.189 -15.273 1 55.59 248 LEU A C 1
ATOM 1998 O O . LEU A 1 248 ? -3.744 1.615 -15.828 1 55.59 248 LEU A O 1
ATOM 2002 N N . PHE A 1 249 ? -4.652 3.545 -15.438 1 44.44 249 PHE A N 1
ATOM 2003 C CA . PHE A 1 249 ? -4.051 4.512 -16.344 1 44.44 249 PHE A CA 1
ATOM 2004 C C . PHE A 1 249 ? -2.537 4.332 -16.406 1 44.44 249 PHE A C 1
ATOM 2006 O O . PHE A 1 249 ? -1.912 3.98 -15.398 1 44.44 249 PHE A O 1
ATOM 2013 N N . GLU A 1 250 ? -1.977 4.152 -17.641 1 44.88 250 GLU A N 1
ATOM 2014 C CA . GLU A 1 250 ? -0.551 3.949 -17.875 1 44.88 250 GLU A CA 1
ATOM 2015 C C . GLU A 1 250 ? 0.297 4.746 -16.891 1 44.88 250 GLU A C 1
ATOM 2017 O O . GLU A 1 250 ? 1.268 4.227 -16.344 1 44.88 250 GLU A O 1
ATOM 2022 N N . ASP A 1 251 ? 0.097 6.027 -16.781 1 46.31 251 ASP A N 1
ATOM 2023 C CA . ASP A 1 251 ? 0.972 6.898 -16 1 46.31 251 ASP A CA 1
ATOM 2024 C C . ASP A 1 251 ? 0.854 6.602 -14.508 1 46.31 251 ASP A C 1
ATOM 2026 O O . ASP A 1 251 ? 1.861 6.547 -13.805 1 46.31 251 ASP A O 1
ATOM 2030 N N . ILE A 1 252 ? -0.365 6.406 -14.094 1 54.72 252 ILE A N 1
ATOM 2031 C CA . ILE A 1 252 ? -0.646 6.078 -12.703 1 54.72 252 ILE A CA 1
ATOM 2032 C C . ILE A 1 252 ? -0.704 4.562 -12.531 1 54.72 252 ILE A C 1
ATOM 2034 O O . ILE A 1 252 ? -0.852 4.062 -11.414 1 54.72 252 ILE A O 1
ATOM 2038 N N . ASP A 1 253 ? -0.102 3.816 -13.5 1 57.62 253 ASP A N 1
ATOM 2039 C CA . ASP A 1 253 ? -0.174 2.361 -13.586 1 57.62 253 ASP A CA 1
ATOM 2040 C C . ASP A 1 253 ? 0.674 1.706 -12.5 1 57.62 253 ASP A C 1
ATOM 2042 O O . ASP A 1 253 ? 0.255 0.722 -11.883 1 57.62 253 ASP A O 1
ATOM 2046 N N . SER A 1 254 ? 1.793 2.434 -12.359 1 73.56 254 SER A N 1
ATOM 2047 C CA . SER A 1 254 ? 2.664 1.772 -11.391 1 73.56 254 SER A CA 1
ATOM 2048 C C . SER A 1 254 ? 2.076 1.835 -9.984 1 73.56 254 SER A C 1
ATOM 2050 O O . SER A 1 254 ? 2.23 0.897 -9.203 1 73.56 254 SER A O 1
ATOM 2052 N N . LEU A 1 255 ? 1.289 2.932 -9.766 1 81.06 255 LEU A N 1
ATOM 2053 C CA . LEU A 1 255 ? 0.666 3.107 -8.453 1 81.06 255 LEU A CA 1
ATOM 2054 C C . LEU A 1 255 ? -0.406 2.047 -8.219 1 81.06 255 LEU A C 1
ATOM 2056 O O . LEU A 1 255 ? -0.427 1.405 -7.164 1 81.06 255 LEU A O 1
ATOM 2060 N N . CYS A 1 256 ? -1.174 1.807 -9.219 1 82.5 256 CYS A N 1
ATOM 2061 C CA . CYS A 1 256 ? -2.266 0.849 -9.086 1 82.5 256 CYS A CA 1
ATOM 2062 C C . CYS A 1 256 ? -1.734 -0.578 -9.023 1 82.5 256 CYS A C 1
ATOM 2064 O O . CYS A 1 256 ? -2.188 -1.38 -8.203 1 82.5 256 CYS A O 1
ATOM 2066 N N . ALA A 1 257 ? -0.779 -0.842 -9.914 1 86.88 257 ALA A N 1
ATOM 2067 C CA . ALA A 1 257 ? -0.231 -2.195 -9.977 1 86.88 257 ALA A CA 1
ATOM 2068 C C . ALA A 1 257 ? 0.444 -2.572 -8.664 1 86.88 257 ALA A C 1
ATOM 2070 O O . ALA A 1 257 ? 0.224 -3.666 -8.133 1 86.88 257 ALA A O 1
ATOM 2071 N N . THR A 1 258 ? 1.283 -1.677 -8.141 1 90.81 258 THR A N 1
ATOM 2072 C CA . THR A 1 258 ? 1.989 -1.967 -6.898 1 90.81 258 THR A CA 1
ATOM 2073 C C . THR A 1 258 ? 1.012 -2.059 -5.73 1 90.81 258 THR A C 1
ATOM 2075 O O . THR A 1 258 ? 1.155 -2.922 -4.863 1 90.81 258 THR A O 1
ATOM 2078 N N . PHE A 1 259 ? 0.022 -1.203 -5.75 1 92.19 259 PHE A N 1
ATOM 2079 C CA . PHE A 1 259 ? -0.981 -1.247 -4.691 1 92.19 259 PHE A CA 1
ATOM 2080 C C . PHE A 1 259 ? -1.73 -2.574 -4.711 1 92.19 259 PHE A C 1
ATOM 2082 O O . PHE A 1 259 ? -1.929 -3.197 -3.666 1 92.19 259 PHE A O 1
ATOM 2089 N N . SER A 1 260 ? -2.17 -2.959 -5.887 1 93.94 260 SER A N 1
ATOM 2090 C CA . SER A 1 260 ? -2.92 -4.203 -6.008 1 93.94 260 SER A CA 1
ATOM 2091 C C . SER A 1 260 ? -2.094 -5.395 -5.531 1 93.94 260 SER A C 1
ATOM 2093 O O . SER A 1 260 ? -2.621 -6.301 -4.883 1 93.94 260 SER A O 1
ATOM 2095 N N . ALA A 1 261 ? -0.842 -5.43 -5.914 1 95.06 261 ALA A N 1
ATOM 2096 C CA . ALA A 1 261 ? 0.041 -6.5 -5.457 1 95.06 261 ALA A CA 1
ATOM 2097 C C . ALA A 1 261 ? 0.151 -6.508 -3.936 1 95.06 261 ALA A C 1
ATOM 2099 O O . ALA A 1 261 ? 0.056 -7.562 -3.305 1 95.06 261 ALA A O 1
ATOM 2100 N N . GLU A 1 262 ? 0.384 -5.344 -3.371 1 94.69 262 GLU A N 1
ATOM 2101 C CA . GLU A 1 262 ? 0.474 -5.211 -1.919 1 94.69 262 GLU A CA 1
ATOM 2102 C C . GLU A 1 262 ? -0.826 -5.641 -1.245 1 94.69 262 GLU A C 1
ATOM 2104 O O . GLU A 1 262 ? -0.803 -6.246 -0.171 1 94.69 262 GLU A O 1
ATOM 2109 N N . TYR A 1 263 ? -1.899 -5.289 -1.869 1 95.69 263 TYR A N 1
ATOM 2110 C CA . TYR A 1 263 ? -3.209 -5.68 -1.359 1 95.69 263 TYR A CA 1
ATOM 2111 C C . TYR A 1 263 ? -3.326 -7.195 -1.267 1 95.69 263 TYR A C 1
ATOM 2113 O O . TYR A 1 263 ? -3.809 -7.727 -0.262 1 95.69 263 TYR A O 1
ATOM 2121 N N . VAL A 1 264 ? -2.885 -7.902 -2.227 1 97 264 VAL A N 1
ATOM 2122 C CA . VAL A 1 264 ? -2.928 -9.359 -2.238 1 97 264 VAL A CA 1
ATOM 2123 C C . VAL A 1 264 ? -2.057 -9.914 -1.112 1 97 264 VAL A C 1
ATOM 2125 O O . VAL A 1 264 ? -2.473 -10.812 -0.383 1 97 264 VAL A O 1
ATOM 2128 N N . ILE A 1 265 ? -0.825 -9.367 -0.961 1 96.38 265 ILE A N 1
ATOM 2129 C CA . ILE A 1 265 ? 0.073 -9.859 0.078 1 96.38 265 ILE A CA 1
ATOM 2130 C C . ILE A 1 265 ? -0.53 -9.586 1.454 1 96.38 265 ILE A C 1
ATOM 2132 O O . ILE A 1 265 ? -0.37 -10.383 2.379 1 96.38 265 ILE A O 1
ATOM 2136 N N . ASN A 1 266 ? -1.268 -8.461 1.564 1 93.25 266 ASN A N 1
ATOM 2137 C CA . ASN A 1 266 ? -1.885 -8.125 2.846 1 93.25 266 ASN A CA 1
ATOM 2138 C C . ASN A 1 266 ? -3.076 -9.031 3.143 1 93.25 266 ASN A C 1
ATOM 2140 O O . ASN A 1 266 ? -3.344 -9.352 4.301 1 93.25 266 ASN A O 1
ATOM 2144 N N . ILE A 1 267 ? -3.754 -9.453 2.135 1 93.62 267 ILE A N 1
ATOM 2145 C CA . ILE A 1 267 ? -4.812 -10.438 2.305 1 93.62 267 ILE A CA 1
ATOM 2146 C C . ILE A 1 267 ? -4.219 -11.75 2.826 1 93.62 267 ILE A C 1
ATOM 2148 O O . ILE A 1 267 ? -4.738 -12.336 3.777 1 93.62 267 ILE A O 1
ATOM 2152 N N . LEU A 1 268 ? -3.137 -12.195 2.189 1 95.5 268 LEU A N 1
ATOM 2153 C CA . LEU A 1 268 ? -2.469 -13.406 2.645 1 95.5 268 LEU A CA 1
ATOM 2154 C C . LEU A 1 268 ? -1.982 -13.25 4.082 1 95.5 268 LEU A C 1
ATOM 2156 O O . LEU A 1 268 ? -2.197 -14.141 4.914 1 95.5 268 LEU A O 1
ATOM 2160 N N . TYR A 1 269 ? -1.381 -12.133 4.332 1 92.31 269 TYR A N 1
ATOM 2161 C CA . TYR A 1 269 ? -0.843 -11.859 5.66 1 92.31 2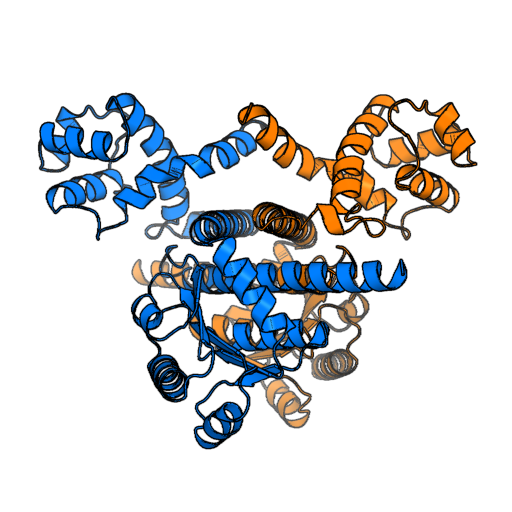69 TYR A CA 1
ATOM 2162 C C . TYR A 1 269 ? -1.941 -11.906 6.715 1 92.31 269 TYR A C 1
ATOM 2164 O O . TYR A 1 269 ? -1.784 -12.547 7.754 1 92.31 269 TYR A O 1
ATOM 2172 N N . ALA A 1 270 ? -3.025 -11.195 6.461 1 86.69 270 ALA A N 1
ATOM 2173 C CA . ALA A 1 270 ? -4.133 -11.156 7.41 1 86.69 270 ALA A CA 1
ATOM 2174 C C . ALA A 1 270 ? -4.727 -12.539 7.629 1 86.69 270 ALA A C 1
ATOM 2176 O O . ALA A 1 270 ? -5.039 -12.922 8.758 1 86.69 270 ALA A O 1
ATOM 2177 N N . THR A 1 271 ? -4.91 -13.297 6.539 1 87.81 271 THR A N 1
ATOM 2178 C CA . THR A 1 271 ? -5.441 -14.656 6.625 1 87.81 271 THR A CA 1
ATOM 2179 C C . THR A 1 271 ? -4.523 -15.539 7.461 1 87.81 271 THR A C 1
ATOM 2181 O O . THR A 1 271 ? -4.988 -16.281 8.336 1 87.81 271 THR A O 1
ATOM 2184 N N . LEU A 1 272 ? -3.205 -15.484 7.246 1 89.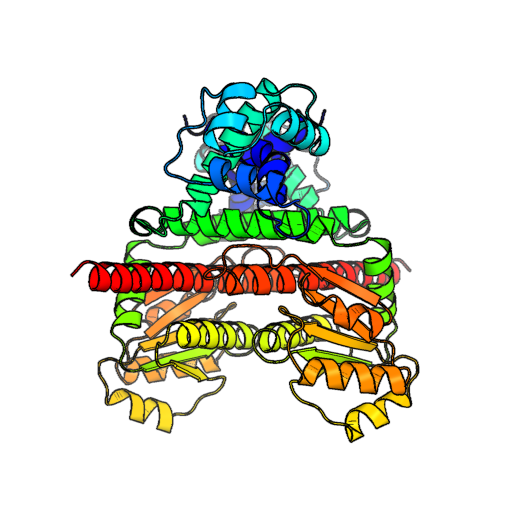69 272 LEU A N 1
ATOM 2185 C CA . LEU A 1 272 ? -2.221 -16.266 7.98 1 89.69 272 LEU A CA 1
ATOM 2186 C C . LEU A 1 272 ? -2.199 -15.875 9.453 1 89.69 272 LEU A C 1
ATOM 2188 O O . LEU A 1 272 ? -2.117 -16.734 10.336 1 89.69 272 LEU A O 1
ATOM 2192 N N . LEU A 1 273 ? -2.221 -14.531 9.68 1 83.62 273 LEU A N 1
ATOM 2193 C CA . LEU A 1 273 ? -2.242 -14.016 11.047 1 83.62 273 LEU A CA 1
ATOM 2194 C C . LEU A 1 273 ? -3.432 -14.578 11.82 1 83.62 273 LEU A C 1
ATOM 2196 O O . LEU A 1 273 ? -3.281 -15.039 12.953 1 83.62 273 LEU A O 1
ATOM 2200 N N . TYR A 1 274 ? -4.508 -14.602 11.172 1 77.25 274 TYR A N 1
ATOM 2201 C CA . TYR A 1 274 ? -5.719 -15.102 11.812 1 77.25 274 TYR A CA 1
ATOM 2202 C C . TYR A 1 274 ? -5.613 -16.594 12.078 1 77.25 274 TYR A C 1
ATOM 2204 O O . TYR A 1 274 ? -6.008 -17.078 13.148 1 77.25 274 TYR A O 1
ATOM 2212 N N . ARG A 1 275 ? -5.184 -17.312 11.172 1 79.19 275 ARG A N 1
ATOM 2213 C CA . ARG A 1 275 ? -5.051 -18.75 11.32 1 79.19 275 ARG A CA 1
ATOM 2214 C C . ARG A 1 275 ? -4.062 -19.109 12.43 1 79.19 275 ARG A C 1
ATOM 2216 O O . ARG A 1 275 ? -4.273 -20.062 13.18 1 79.19 275 ARG A O 1
ATOM 2223 N N . LEU A 1 276 ? -3.053 -18.328 12.508 1 78.25 276 LEU A N 1
ATOM 2224 C CA . LEU A 1 276 ? -2.045 -18.578 13.531 1 78.25 276 LEU A CA 1
ATOM 2225 C C . LEU A 1 276 ? -2.553 -18.156 14.906 1 78.25 276 LEU A C 1
ATOM 2227 O O . LEU A 1 276 ? -2.26 -18.828 15.906 1 78.25 276 LEU A O 1
ATOM 2231 N N . GLU A 1 277 ? -3.238 -17.031 14.961 1 68.38 277 GLU A N 1
ATOM 2232 C CA . GLU A 1 277 ? -3.816 -16.594 16.234 1 68.38 277 GLU A CA 1
ATOM 2233 C C . GLU A 1 277 ? -4.879 -17.578 16.719 1 68.38 277 GLU A C 1
ATOM 2235 O O . GLU A 1 277 ? -4.965 -17.875 17.906 1 68.38 277 GLU A O 1
ATOM 2240 N N . LEU A 1 278 ? -5.645 -17.922 15.773 1 53.25 278 LEU A N 1
ATOM 2241 C CA . LEU A 1 278 ? -6.629 -18.953 16.109 1 53.25 278 LEU A CA 1
ATOM 2242 C C . LEU A 1 278 ? -5.949 -20.219 16.609 1 53.25 278 LEU A C 1
ATOM 2244 O O . LEU A 1 278 ? -6.414 -20.844 17.562 1 53.25 278 LEU A O 1
ATOM 2248 N N . SER A 1 279 ? -5 -20.5 15.938 1 54.22 279 SER A N 1
ATOM 2249 C CA . SER A 1 279 ? -4.258 -21.688 16.359 1 54.22 279 SER A CA 1
ATOM 2250 C C . SER A 1 279 ? -3.654 -21.5 17.75 1 54.22 279 SER A C 1
ATOM 2252 O O . SER A 1 279 ? -3.707 -22.406 18.594 1 54.22 279 SER A O 1
ATOM 2254 N N . ASN A 1 280 ? -3.123 -20.312 17.922 1 53.22 280 ASN A N 1
ATOM 2255 C CA . ASN A 1 280 ? -2.568 -20.031 19.234 1 53.22 280 ASN A CA 1
ATOM 2256 C C . ASN A 1 280 ? -3.656 -19.984 20.312 1 53.22 280 ASN A C 1
ATOM 2258 O O . ASN A 1 280 ? -3.447 -20.453 21.438 1 53.22 280 ASN A O 1
ATOM 2262 N N . TYR A 1 281 ? -4.742 -19.375 19.875 1 42.09 281 TYR A N 1
ATOM 2263 C CA . TYR A 1 281 ? -5.883 -19.344 20.781 1 42.09 281 TYR A CA 1
ATOM 2264 C C . TYR A 1 281 ? -6.387 -20.766 21.078 1 42.09 281 TYR A C 1
ATOM 2266 O O . TYR A 1 281 ? -6.688 -21.094 22.219 1 42.09 281 TYR A O 1
ATOM 2274 N N . MET A 1 282 ? -6.531 -21.516 20.062 1 41.12 282 MET A N 1
ATOM 2275 C CA . MET A 1 282 ? -6.977 -22.906 20.234 1 41.12 282 MET A CA 1
ATOM 2276 C C . MET A 1 282 ? -5.984 -23.688 21.078 1 41.12 282 MET A C 1
ATOM 2278 O O . MET A 1 282 ? -6.383 -24.547 21.875 1 41.12 282 MET A O 1
ATOM 2282 N N . HIS A 1 283 ? -4.785 -23.391 20.875 1 42.38 283 HIS A N 1
ATOM 2283 C CA . HIS A 1 283 ? -3.779 -24.047 21.703 1 42.38 283 HIS A CA 1
ATOM 2284 C C . HIS A 1 283 ? -3.924 -23.625 23.172 1 42.38 283 HIS A C 1
ATOM 2286 O O . HIS A 1 283 ? -3.688 -24.438 24.062 1 42.38 283 HIS A O 1
ATOM 2292 N N . TYR A 1 284 ? -4.359 -22.406 23.359 1 36.5 284 TYR A N 1
ATOM 2293 C CA . TYR A 1 284 ? -4.574 -21.922 24.719 1 36.5 284 TYR A CA 1
ATOM 2294 C C . TYR A 1 284 ? -5.824 -22.547 25.328 1 36.5 284 TYR A C 1
ATOM 2296 O O . TYR A 1 284 ? -5.906 -22.734 26.547 1 36.5 284 TYR A O 1
ATOM 2304 N N . LEU A 1 285 ? -6.855 -22.875 24.641 1 30.22 285 LEU A N 1
ATOM 2305 C CA . LEU A 1 285 ? -8.07 -23.5 25.156 1 30.22 285 LEU A CA 1
ATOM 2306 C C . LEU A 1 285 ? -7.82 -24.984 25.484 1 30.22 285 LEU A C 1
ATOM 2308 O O . LEU A 1 285 ? -8.602 -25.594 26.219 1 30.22 285 LEU A O 1
ATOM 2312 N N . LYS A 1 286 ? -6.816 -25.453 25 1 33.34 286 LYS A N 1
ATOM 2313 C CA . LYS A 1 286 ? -6.531 -26.828 25.406 1 33.34 286 LYS A CA 1
ATOM 2314 C C . LYS A 1 286 ? -5.695 -26.859 26.688 1 33.34 286 LYS A C 1
ATOM 2316 O O . LYS A 1 286 ? -5.914 -27.703 27.547 1 33.34 286 LYS A O 1
ATOM 2321 N N . MET B 1 1 ? -32.312 -5.309 -0.667 1 18.36 1 MET B N 1
ATOM 2322 C CA . MET B 1 1 ? -31.578 -5.754 0.515 1 18.36 1 MET B CA 1
ATOM 2323 C C . MET B 1 1 ? -30.125 -5.285 0.468 1 18.36 1 MET B C 1
ATOM 2325 O O . MET B 1 1 ? -29.469 -5.168 1.506 1 18.36 1 MET B O 1
ATOM 2329 N N . ILE B 1 2 ? -29.562 -5.145 -0.735 1 19.72 2 ILE B N 1
ATOM 2330 C CA . ILE B 1 2 ? -28.188 -4.793 -1.065 1 19.72 2 ILE B CA 1
ATOM 2331 C C . ILE B 1 2 ? -28 -3.285 -0.934 1 19.72 2 ILE B C 1
ATOM 2333 O O . ILE B 1 2 ? -26.875 -2.812 -0.732 1 19.72 2 ILE B O 1
ATOM 2337 N N . LYS B 1 3 ? -29.062 -2.498 -1.096 1 25.39 3 LYS B N 1
ATOM 2338 C CA . LYS B 1 3 ? -29.109 -1.04 -1.032 1 25.39 3 LYS B CA 1
ATOM 2339 C C . LYS B 1 3 ? -28.844 -0.542 0.383 1 25.39 3 LYS B C 1
ATOM 2341 O O . LYS B 1 3 ? -28.266 0.53 0.568 1 25.39 3 LYS B O 1
ATOM 2346 N N . TYR B 1 4 ? -29.422 -1.243 1.388 1 25.2 4 TYR B N 1
ATOM 2347 C CA . TYR B 1 4 ? -29.359 -0.854 2.791 1 25.2 4 TYR B CA 1
ATOM 2348 C C . TYR B 1 4 ? -27.922 -0.958 3.316 1 25.2 4 TYR B C 1
ATOM 2350 O O . TYR B 1 4 ? -27.531 -0.202 4.207 1 25.2 4 TYR B O 1
ATOM 2358 N N . ARG B 1 5 ? -27.109 -1.938 2.727 1 25.5 5 ARG B N 1
ATOM 2359 C CA . ARG B 1 5 ? -25.828 -2.277 3.354 1 25.5 5 ARG B CA 1
ATOM 2360 C C . ARG B 1 5 ? -24.75 -1.274 2.973 1 25.5 5 ARG B C 1
ATOM 2362 O O . ARG B 1 5 ? -23.859 -0.971 3.777 1 25.5 5 ARG B O 1
ATOM 2369 N N . TYR B 1 6 ? -24.766 -0.737 1.763 1 24.92 6 TYR B N 1
ATOM 2370 C CA . TYR B 1 6 ? -23.797 0.244 1.309 1 24.92 6 TYR B CA 1
ATOM 2371 C C . TYR B 1 6 ? -24 1.584 2.004 1 24.92 6 TYR B C 1
ATOM 2373 O O . TYR B 1 6 ? -23.031 2.256 2.373 1 24.92 6 TYR B O 1
ATOM 2381 N N . ASP B 1 7 ? -25.203 2.059 2.18 1 27.94 7 ASP B N 1
ATOM 2382 C CA . ASP B 1 7 ? -25.547 3.275 2.906 1 27.94 7 ASP B CA 1
ATOM 2383 C C . ASP B 1 7 ? -25.016 3.232 4.34 1 27.94 7 ASP B C 1
ATOM 2385 O O . ASP B 1 7 ? -24.656 4.266 4.902 1 27.94 7 ASP B O 1
ATOM 2389 N N . GLN B 1 8 ? -24.984 2.123 4.98 1 28.91 8 GLN B N 1
ATOM 2390 C CA . GLN B 1 8 ? -24.484 1.959 6.344 1 28.91 8 GLN B CA 1
ATOM 2391 C C . GLN B 1 8 ? -22.969 2.096 6.398 1 28.91 8 GLN B C 1
ATOM 2393 O O . GLN B 1 8 ? -22.422 2.531 7.41 1 28.91 8 GLN B O 1
ATOM 2398 N N . ILE B 1 9 ? -22.281 1.754 5.359 1 28.62 9 ILE B N 1
ATOM 2399 C CA . ILE B 1 9 ? -20.828 1.818 5.367 1 28.62 9 ILE B CA 1
ATOM 2400 C C . ILE B 1 9 ? -20.375 3.264 5.18 1 28.62 9 ILE B C 1
ATOM 2402 O O . ILE B 1 9 ? -19.484 3.734 5.883 1 28.62 9 ILE B O 1
ATOM 2406 N N . VAL B 1 10 ? -20.797 4.012 4.203 1 27.39 10 VAL B N 1
ATOM 2407 C CA . VAL B 1 10 ? -20.375 5.391 3.955 1 27.39 10 VAL B CA 1
ATOM 2408 C C . VAL B 1 10 ? -20.844 6.285 5.102 1 27.39 10 VAL B C 1
ATOM 2410 O O . VAL B 1 10 ? -20.125 7.199 5.512 1 27.39 10 VAL B O 1
ATOM 2413 N N . LYS B 1 11 ? -22.078 6.34 5.508 1 29.61 11 LYS B N 1
ATOM 2414 C CA . LYS B 1 11 ? -22.547 7.113 6.656 1 29.61 11 LYS B CA 1
ATOM 2415 C C . LYS B 1 11 ? -21.812 6.695 7.93 1 29.61 11 LYS B C 1
ATOM 2417 O O . LYS B 1 11 ? -21.875 7.395 8.945 1 29.61 11 LYS B O 1
ATOM 2422 N N . GLY B 1 12 ? -21.266 5.59 8.07 1 30.81 12 GLY B N 1
ATOM 2423 C CA . GLY B 1 12 ? -20.484 5.082 9.188 1 30.81 12 GLY B CA 1
ATOM 2424 C C . GLY B 1 12 ? -19.078 5.66 9.242 1 30.81 12 GLY B C 1
ATOM 2425 O O . GLY B 1 12 ? -18.328 5.395 10.18 1 30.81 12 GLY B O 1
ATOM 2426 N N . GLY B 1 13 ? -18.391 6.004 8.25 1 32.56 13 GLY B N 1
ATOM 2427 C CA . GLY B 1 13 ? -17.109 6.691 8.203 1 32.56 13 GLY B CA 1
ATOM 2428 C C . GLY B 1 13 ? -17.078 7.957 9.039 1 32.56 13 GLY B C 1
ATOM 2429 O O . GLY B 1 13 ? -16.031 8.336 9.562 1 32.56 13 GLY B O 1
ATOM 2430 N N . LEU B 1 14 ? -17.969 8.812 8.852 1 32.47 14 LEU B N 1
ATOM 2431 C CA . LEU B 1 14 ? -18.156 10.016 9.656 1 32.47 14 LEU B CA 1
ATOM 2432 C C . LEU B 1 14 ? -18.312 9.672 11.133 1 32.47 14 LEU B C 1
ATOM 2434 O O . LEU B 1 14 ? -18.203 10.547 11.992 1 32.47 14 LEU B O 1
ATOM 2438 N N . ARG B 1 15 ? -18.922 8.523 11.492 1 36.66 15 ARG B N 1
ATOM 2439 C CA . ARG B 1 15 ? -19.547 8.219 12.773 1 36.66 15 ARG B CA 1
ATOM 2440 C C . ARG B 1 15 ? -18.547 7.559 13.719 1 36.66 15 ARG B C 1
ATOM 2442 O O . ARG B 1 15 ? -18.906 7.195 14.844 1 36.66 15 ARG B O 1
ATOM 2449 N N . ASN B 1 16 ? -17.484 7.059 13.219 1 44.97 16 ASN B N 1
ATOM 2450 C CA . ASN B 1 16 ? -16.703 6.371 14.234 1 44.97 16 ASN B CA 1
ATOM 2451 C C . ASN B 1 16 ? -15.922 7.352 15.109 1 44.97 16 ASN B C 1
ATOM 2453 O O . ASN B 1 16 ? -14.859 7.02 15.633 1 44.97 16 ASN B O 1
ATOM 2457 N N . MET B 1 17 ? -16.375 8.375 15.094 1 56.38 17 MET B N 1
ATOM 2458 C CA . MET B 1 17 ? -15.82 9.516 15.805 1 56.38 17 MET B CA 1
ATOM 2459 C C . MET B 1 17 ? -15.867 9.297 17.312 1 56.38 17 MET B C 1
ATOM 2461 O O . MET B 1 17 ? -14.922 9.609 18.031 1 56.38 17 MET B O 1
ATOM 2465 N N . ILE B 1 18 ? -16.953 8.688 17.75 1 72.56 18 ILE B N 1
ATOM 2466 C CA . ILE B 1 18 ? -17.109 8.547 19.203 1 72.56 18 ILE B CA 1
ATOM 2467 C C . ILE B 1 18 ? -16.078 7.543 19.734 1 72.56 18 ILE B C 1
ATOM 2469 O O . ILE B 1 18 ? -15.375 7.828 20.703 1 72.56 18 ILE B O 1
ATOM 2473 N N . ILE B 1 19 ? -15.891 6.516 18.875 1 72.62 19 ILE B N 1
ATOM 2474 C CA . ILE B 1 19 ? -15.039 5.434 19.344 1 72.62 19 ILE B CA 1
ATOM 2475 C C . ILE B 1 19 ? -13.578 5.891 19.359 1 72.62 19 ILE B C 1
ATOM 2477 O O . ILE B 1 19 ? -12.844 5.609 20.312 1 72.62 19 ILE B O 1
ATOM 2481 N N . GLU B 1 20 ? -13.25 6.574 18.422 1 65.56 20 GLU B N 1
ATOM 2482 C CA . GLU B 1 2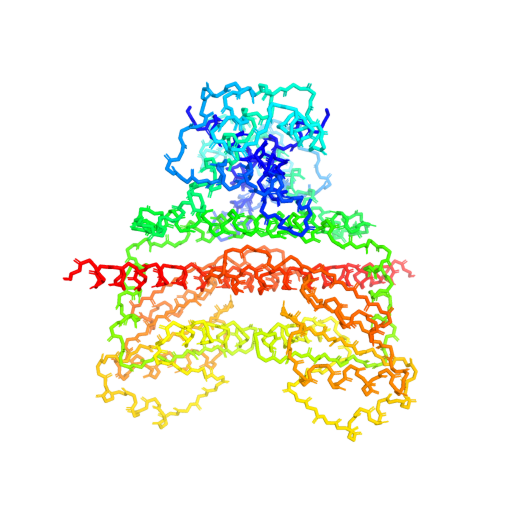0 ? -11.891 7.105 18.375 1 65.56 20 GLU B CA 1
ATOM 2483 C C . GLU B 1 20 ? -11.594 7.988 19.578 1 65.56 20 GLU B C 1
ATOM 2485 O O . GLU B 1 20 ? -10.508 7.922 20.156 1 65.56 20 GLU B O 1
ATOM 2490 N N . HIS B 1 21 ? -12.562 8.75 19.938 1 73.44 21 HIS B N 1
ATOM 2491 C CA . HIS B 1 21 ? -12.422 9.625 21.094 1 73.44 21 HIS B CA 1
ATOM 2492 C C . HIS B 1 21 ? -12.391 8.828 22.391 1 73.44 21 HIS B C 1
ATOM 2494 O O . HIS B 1 21 ? -11.594 9.125 23.297 1 73.44 21 HIS B O 1
ATOM 2500 N N . LEU B 1 22 ? -13.18 7.758 22.375 1 80.19 22 LEU B N 1
ATOM 2501 C CA . LEU B 1 22 ? -13.281 6.961 23.594 1 80.19 22 LEU B CA 1
ATOM 2502 C C . LEU B 1 22 ? -12.023 6.121 23.797 1 80.19 22 LEU B C 1
ATOM 2504 O O . LEU B 1 22 ? -11.703 5.746 24.938 1 80.19 22 LEU B O 1
ATOM 2508 N N . LEU B 1 23 ? -11.32 5.988 22.641 1 70.25 23 LEU B N 1
ATOM 2509 C CA . LEU B 1 23 ? -10.125 5.152 22.703 1 70.25 23 LEU B CA 1
ATOM 2510 C C . LEU B 1 23 ? -8.883 6 22.969 1 70.25 23 LEU B C 1
ATOM 2512 O O . LEU B 1 23 ? -7.82 5.469 23.297 1 70.25 23 LEU B O 1
ATOM 2516 N N . ASP B 1 24 ? -9.023 7.191 22.828 1 66.81 24 ASP B N 1
ATOM 2517 C CA . ASP B 1 24 ? -7.895 8.094 23.031 1 66.81 24 ASP B CA 1
ATOM 2518 C C . ASP B 1 24 ? -7.727 8.453 24.5 1 66.81 24 ASP B C 1
ATOM 2520 O O . ASP B 1 24 ? -8.25 9.477 24.953 1 66.81 24 ASP B O 1
ATOM 2524 N N . ASP B 1 25 ? -6.957 7.625 25.141 1 66.88 25 ASP B N 1
ATOM 2525 C CA . ASP B 1 25 ? -6.758 7.77 26.594 1 66.88 25 ASP B CA 1
ATOM 2526 C C . ASP B 1 25 ? -6.148 9.133 26.922 1 66.88 25 ASP B C 1
ATOM 2528 O O . ASP B 1 25 ? -6.387 9.672 28 1 66.88 25 ASP B O 1
ATOM 2532 N N . ASN B 1 26 ? -5.484 9.633 26.016 1 68.88 26 ASN B N 1
ATOM 2533 C CA . ASN B 1 26 ? -4.781 10.883 26.297 1 68.88 26 ASN B CA 1
ATOM 2534 C C . ASN B 1 26 ? -5.742 12.07 26.328 1 68.88 26 ASN B C 1
ATOM 2536 O O . ASN B 1 26 ? -5.426 13.109 26.906 1 68.88 26 ASN B O 1
ATOM 2540 N N . ASN B 1 27 ? -6.91 11.898 25.875 1 72.88 27 ASN B N 1
ATOM 2541 C CA . ASN B 1 27 ? -7.848 13.016 25.812 1 72.88 27 ASN B CA 1
ATOM 2542 C C . ASN B 1 27 ? -9.047 12.789 26.734 1 72.88 27 ASN B C 1
ATOM 2544 O O . ASN B 1 27 ? -10.031 13.531 26.672 1 72.88 27 ASN B O 1
ATOM 2548 N N . LEU B 1 28 ? -8.852 11.805 27.547 1 81.31 28 LEU B N 1
ATOM 2549 C CA . LEU B 1 28 ? -9.961 11.484 28.453 1 81.31 28 LEU B CA 1
ATOM 2550 C C . LEU B 1 28 ? -9.555 11.68 29.906 1 81.31 28 LEU B C 1
ATOM 2552 O O . LEU B 1 28 ? -8.43 11.375 30.281 1 81.31 28 LEU B O 1
ATOM 2556 N N . THR B 1 29 ? -10.375 12.383 30.672 1 85.19 29 THR B N 1
ATOM 2557 C CA . THR B 1 29 ? -10.219 12.398 32.125 1 85.19 29 THR B CA 1
ATOM 2558 C C . THR B 1 29 ? -10.414 11 32.688 1 85.19 29 THR B C 1
ATOM 2560 O O . THR B 1 29 ? -10.914 10.109 32.031 1 85.19 29 THR B O 1
ATOM 2563 N N . ASN B 1 30 ? -10.016 10.836 33.969 1 87.06 30 ASN B N 1
ATOM 2564 C CA . ASN B 1 30 ? -10.195 9.539 34.594 1 87.06 30 ASN B CA 1
ATOM 2565 C C . ASN B 1 30 ? -11.656 9.102 34.594 1 87.06 30 ASN B C 1
ATOM 2567 O O . ASN B 1 30 ? -11.961 7.93 34.375 1 87.06 30 ASN B O 1
ATOM 2571 N N . THR B 1 31 ? -12.477 10.055 34.844 1 89.88 31 THR B N 1
ATOM 2572 C CA . THR B 1 31 ? -13.914 9.789 34.844 1 89.88 31 THR B CA 1
ATOM 2573 C C . THR B 1 31 ? -14.383 9.375 33.438 1 89.88 31 THR B C 1
ATOM 2575 O O . THR B 1 31 ? -15.148 8.414 33.312 1 89.88 31 THR B O 1
ATOM 2578 N N . GLU B 1 32 ? -13.898 10.039 32.406 1 90.12 32 GLU B N 1
ATOM 2579 C CA . GLU B 1 32 ? -14.258 9.734 31.031 1 90.12 32 GLU B CA 1
ATOM 2580 C C . GLU B 1 32 ? -13.711 8.375 30.594 1 90.12 32 GLU B C 1
ATOM 2582 O O . GLU B 1 32 ? -14.352 7.648 29.844 1 90.12 32 GLU B O 1
ATOM 2587 N N . LYS B 1 33 ? -12.578 8.078 31.141 1 87.94 33 LYS B N 1
ATOM 2588 C CA . LYS B 1 33 ? -11.984 6.781 30.844 1 87.94 33 LYS B CA 1
ATOM 2589 C C . LYS B 1 33 ? -12.852 5.641 31.359 1 87.94 33 LYS B C 1
ATOM 2591 O O . LYS B 1 33 ? -13.023 4.625 30.672 1 87.94 33 LYS B O 1
ATOM 2596 N N . SER B 1 34 ? -13.32 5.816 32.531 1 90.25 34 SER B N 1
ATOM 2597 C CA . SER B 1 34 ? -14.203 4.809 33.125 1 90.25 34 SER B CA 1
ATOM 2598 C C . SER B 1 34 ? -15.445 4.605 32.25 1 90.25 34 SER B C 1
ATOM 2600 O O . SER B 1 34 ? -15.867 3.471 32.031 1 90.25 34 SER B O 1
ATOM 2602 N N . ILE B 1 35 ? -16 5.688 31.75 1 91.81 35 ILE B N 1
ATOM 2603 C CA . ILE B 1 35 ? -17.172 5.617 30.875 1 91.81 35 ILE B CA 1
ATOM 2604 C C . ILE B 1 35 ? -16.797 4.918 29.562 1 91.81 35 ILE B C 1
ATOM 2606 O O . ILE B 1 35 ? -17.516 4.023 29.109 1 91.81 35 ILE B O 1
ATOM 2610 N N . ALA B 1 36 ? -15.703 5.32 29.031 1 86.75 36 ALA B N 1
ATOM 2611 C CA . ALA B 1 36 ? -15.227 4.742 27.781 1 86.75 36 ALA B CA 1
ATOM 2612 C C . ALA B 1 36 ? -15.016 3.236 27.922 1 86.75 36 ALA B C 1
ATOM 2614 O O . ALA B 1 36 ? -15.43 2.465 27.047 1 86.75 36 ALA B O 1
ATOM 2615 N N . GLN B 1 37 ? -14.383 2.865 28.984 1 83 37 GLN B N 1
ATOM 2616 C CA . GLN B 1 37 ? -14.117 1.453 29.25 1 83 37 GLN B CA 1
ATOM 2617 C C . GLN B 1 37 ? -15.414 0.647 29.281 1 83 37 GLN B C 1
ATOM 2619 O O . GLN B 1 37 ? -15.484 -0.451 28.734 1 83 37 GLN B O 1
ATOM 2624 N N . PHE B 1 38 ? -16.375 1.151 29.953 1 87.19 38 PHE B N 1
ATOM 2625 C CA . PHE B 1 38 ? -17.656 0.483 30.031 1 87.19 38 PHE B CA 1
ATOM 2626 C C . PHE B 1 38 ? -18.281 0.36 28.641 1 87.19 38 PHE B C 1
ATOM 2628 O O . PHE B 1 38 ? -18.734 -0.718 28.266 1 87.19 38 PHE B O 1
ATOM 2635 N N . LEU B 1 39 ? -18.234 1.461 27.891 1 86.44 39 LEU B N 1
ATOM 2636 C CA . LEU B 1 39 ? -18.906 1.544 26.609 1 86.44 39 LEU B CA 1
ATOM 2637 C C . LEU B 1 39 ? -18.219 0.641 25.578 1 86.44 39 LEU B C 1
ATOM 2639 O O . LEU B 1 39 ? -18.875 0.094 24.688 1 86.44 39 LEU B O 1
ATOM 2643 N N . LEU B 1 40 ? -16.984 0.492 25.797 1 78.81 40 LEU B N 1
ATOM 2644 C CA . LEU B 1 40 ? -16.203 -0.251 24.812 1 78.81 40 LEU B CA 1
ATOM 2645 C C . LEU B 1 40 ? -16.062 -1.711 25.219 1 78.81 40 LEU B C 1
ATOM 2647 O O . LEU B 1 40 ? -15.523 -2.523 24.453 1 78.81 40 LEU B O 1
ATOM 2651 N N . ASN B 1 41 ? -16.5 -2.041 26.391 1 76.12 41 ASN B N 1
ATOM 2652 C CA . ASN B 1 41 ? -16.5 -3.42 26.859 1 76.12 41 ASN B CA 1
ATOM 2653 C C . ASN B 1 41 ? -17.531 -4.266 26.125 1 76.12 41 ASN B C 1
ATOM 2655 O O . ASN B 1 41 ? -18.719 -3.984 26.172 1 76.12 41 ASN B O 1
ATOM 2659 N N . LYS B 1 42 ? -17 -5.285 25.453 1 71.69 42 LYS B N 1
ATOM 2660 C CA . LYS B 1 42 ? -17.844 -6.121 24.594 1 71.69 42 LYS B CA 1
ATOM 2661 C C . LYS B 1 42 ? -18.922 -6.828 25.391 1 71.69 42 LYS B C 1
ATOM 2663 O O . LYS B 1 42 ? -19.969 -7.188 24.844 1 71.69 42 LYS B O 1
ATOM 2668 N N . ASP B 1 43 ? -18.688 -7.055 26.578 1 75.56 43 ASP B N 1
ATOM 2669 C CA . ASP B 1 43 ? -19.609 -7.82 27.422 1 75.56 43 ASP B CA 1
ATOM 2670 C C . ASP B 1 43 ? -20.734 -6.93 27.953 1 75.56 43 ASP B C 1
ATOM 2672 O O . ASP B 1 43 ? -21.688 -7.422 28.562 1 75.56 43 ASP B O 1
ATOM 2676 N N . GLN B 1 44 ? -20.641 -5.648 27.734 1 80.31 44 GLN B N 1
ATOM 2677 C CA . GLN B 1 44 ? -21.641 -4.742 28.281 1 80.31 44 GLN B CA 1
ATOM 2678 C C . GLN B 1 44 ? -22.75 -4.465 27.281 1 80.31 44 GLN B C 1
ATOM 2680 O O . GLN B 1 44 ? -22.469 -4.23 26.094 1 80.31 44 GLN B O 1
ATOM 2685 N N . LYS B 1 45 ? -23.875 -4.695 27.672 1 79.75 45 LYS B N 1
ATOM 2686 C CA . LYS B 1 45 ? -25.031 -4.312 26.875 1 79.75 45 LYS B CA 1
ATOM 2687 C C . LYS B 1 45 ? -25.344 -2.824 27.031 1 79.75 45 LYS B C 1
ATOM 2689 O O . LYS B 1 45 ? -25.641 -2.363 28.141 1 79.75 45 LYS B O 1
ATOM 2694 N N . ILE B 1 46 ? -25.266 -2.08 25.891 1 85.88 46 ILE B N 1
ATOM 2695 C CA . ILE B 1 46 ? -25.391 -0.633 26.031 1 85.88 46 ILE B CA 1
ATOM 2696 C C . ILE B 1 46 ? -26.625 -0.139 25.281 1 85.88 46 ILE B C 1
ATOM 2698 O O . ILE B 1 46 ? -26.969 1.04 25.375 1 85.88 46 ILE B O 1
ATOM 2702 N N . ASN B 1 47 ? -27.312 -0.954 24.547 1 82.62 47 ASN B N 1
ATOM 2703 C CA . ASN B 1 47 ? -28.344 -0.59 23.578 1 82.62 47 ASN B CA 1
ATOM 2704 C C . ASN B 1 47 ? -29.5 0.145 24.266 1 82.62 47 ASN B C 1
ATOM 2706 O O . ASN B 1 47 ? -30.156 0.988 23.641 1 82.62 47 ASN B O 1
ATOM 2710 N N . ASN B 1 48 ? -29.734 -0.096 25.5 1 81.62 48 ASN B N 1
ATOM 2711 C CA . ASN B 1 48 ? -30.922 0.496 26.141 1 81.62 48 ASN B CA 1
ATOM 2712 C C . ASN B 1 48 ? -30.547 1.244 27.406 1 81.62 48 ASN B C 1
ATOM 2714 O O . ASN B 1 48 ? -31.391 1.415 28.297 1 81.62 48 ASN B O 1
ATOM 2718 N N . LEU B 1 49 ? -29.438 1.804 27.422 1 88.75 49 LEU B N 1
ATOM 2719 C CA . LEU B 1 49 ? -29 2.51 28.625 1 88.75 49 LEU B CA 1
ATOM 2720 C C . LEU B 1 49 ? -29.484 3.953 28.625 1 88.75 49 LEU B C 1
ATOM 2722 O O . LEU B 1 49 ? -29.562 4.578 27.562 1 88.75 49 LEU B O 1
ATOM 2726 N N . THR B 1 50 ? -29.953 4.457 29.781 1 89.5 50 THR B N 1
ATOM 2727 C CA . THR B 1 50 ? -30.109 5.891 29.984 1 89.5 50 THR B CA 1
ATOM 2728 C C . THR B 1 50 ? -28.797 6.516 30.453 1 89.5 50 THR B C 1
ATOM 2730 O O . THR B 1 50 ? -27.891 5.809 30.891 1 89.5 50 THR B O 1
ATOM 2733 N N . SER B 1 51 ? -28.781 7.883 30.359 1 93.88 51 SER B N 1
ATOM 2734 C CA . SER B 1 51 ? -27.578 8.57 30.828 1 93.88 51 SER B CA 1
ATOM 2735 C C . SER B 1 51 ? -27.328 8.312 32.312 1 93.88 51 SER B C 1
ATOM 2737 O O . SER B 1 51 ? -26.172 8.18 32.719 1 93.88 51 SER B O 1
ATOM 2739 N N . SER B 1 52 ? -28.406 8.18 33.031 1 94.44 52 SER B N 1
ATOM 2740 C CA . SER B 1 52 ? -28.297 7.891 34.469 1 94.44 52 SER B CA 1
ATOM 2741 C C . SER B 1 52 ? -27.766 6.48 34.688 1 94.44 52 SER B C 1
ATOM 2743 O O . SER B 1 52 ? -26.891 6.273 35.531 1 94.44 52 SER B O 1
ATOM 2745 N N . GLU B 1 53 ? -28.234 5.535 34 1 94.31 53 GLU B N 1
ATOM 2746 C CA . GLU B 1 53 ? -27.797 4.152 34.125 1 94.31 53 GLU B CA 1
ATOM 2747 C C . GLU B 1 53 ? -26.328 4 33.719 1 94.31 53 GLU B C 1
ATOM 2749 O O . GLU B 1 53 ? -25.578 3.279 34.375 1 94.31 53 GLU B O 1
ATOM 2754 N N . LEU B 1 54 ? -25.953 4.633 32.594 1 94.62 54 LEU B N 1
ATOM 2755 C CA . LEU B 1 54 ? -24.562 4.582 32.156 1 94.62 54 LEU B CA 1
ATOM 2756 C C . LEU B 1 54 ? -23.625 5.156 33.25 1 94.62 54 LEU B C 1
ATOM 2758 O O . LEU B 1 54 ? -22.578 4.586 33.531 1 94.62 54 LEU B O 1
ATOM 2762 N N . GLY B 1 55 ? -24.047 6.277 33.844 1 95.25 55 GLY B N 1
ATOM 2763 C CA . GLY B 1 55 ? -23.266 6.84 34.938 1 95.25 55 GLY B CA 1
ATOM 2764 C C . GLY B 1 55 ? -23.062 5.875 36.094 1 95.25 55 GLY B C 1
ATOM 2765 O O . GLY B 1 55 ? -21.953 5.691 36.562 1 95.25 55 GLY B O 1
ATOM 2766 N N . LYS B 1 56 ? -24.156 5.191 36.406 1 93.38 56 LYS B N 1
ATOM 2767 C CA . LYS B 1 56 ? -24.125 4.25 37.531 1 93.38 56 LYS B CA 1
ATOM 2768 C C . LYS B 1 56 ? -23.266 3.031 37.188 1 93.38 56 LYS B C 1
ATOM 2770 O O . LYS B 1 56 ? -22.422 2.627 38 1 93.38 56 LYS B O 1
ATOM 2775 N N . GLN B 1 57 ? -23.406 2.504 36.031 1 92.5 57 GLN B N 1
ATOM 2776 C CA . GLN B 1 57 ? -22.75 1.252 35.688 1 92.5 57 GLN B CA 1
ATOM 2777 C C . GLN B 1 57 ? -21.266 1.474 35.375 1 92.5 57 GLN B C 1
ATOM 2779 O O . GLN B 1 57 ? -20.453 0.552 35.5 1 92.5 57 GLN B O 1
ATOM 2784 N N . SER B 1 58 ? -20.969 2.631 35 1 93.12 58 SER B N 1
ATOM 2785 C CA . SER B 1 58 ? -19.578 2.945 34.75 1 93.12 58 SER B CA 1
ATOM 2786 C C . SER B 1 58 ? -18.906 3.539 35.969 1 93.12 58 SER B C 1
ATOM 2788 O O . SER B 1 58 ? -17.781 4.051 35.906 1 93.12 58 SER B O 1
ATOM 2790 N N . TYR B 1 59 ? -19.656 3.561 37.031 1 92.12 59 TYR B N 1
ATOM 2791 C CA . TYR B 1 59 ? -19.172 4.047 38.312 1 92.12 59 TYR B CA 1
ATOM 2792 C C . TYR B 1 59 ? -18.781 5.516 38.219 1 92.12 59 TYR B C 1
ATOM 2794 O O . TYR B 1 59 ? -17.734 5.918 38.75 1 92.12 59 TYR B O 1
ATOM 2802 N N . THR B 1 60 ? -19.578 6.172 37.562 1 92.88 60 THR B N 1
ATOM 2803 C CA . THR B 1 60 ? -19.438 7.621 37.469 1 92.88 60 THR B CA 1
ATOM 2804 C C . THR B 1 60 ? -20.75 8.32 37.812 1 92.88 60 THR B C 1
ATOM 2806 O O . THR B 1 60 ? -21.438 7.926 38.75 1 92.88 60 THR B O 1
ATOM 2809 N N . SER B 1 61 ? -21.078 9.438 37.125 1 92.62 61 SER B N 1
ATOM 2810 C CA . SER B 1 61 ? -22.312 10.164 37.375 1 92.62 61 SER B CA 1
ATOM 2811 C C . SER B 1 61 ? -23.016 10.516 36.062 1 92.62 61 SER B C 1
ATOM 2813 O O . SER B 1 61 ? -22.391 10.492 35 1 92.62 61 SER B O 1
ATOM 2815 N N . GLN B 1 62 ? -24.297 10.648 36.25 1 93.56 62 GLN B N 1
ATOM 2816 C CA . GLN B 1 62 ? -25.047 11.109 35.094 1 93.56 62 GLN B CA 1
ATOM 2817 C C . GLN B 1 62 ? -24.453 12.406 34.531 1 93.56 62 GLN B C 1
ATOM 2819 O O . GLN B 1 62 ? -24.422 12.609 33.312 1 93.56 62 GLN B O 1
ATOM 2824 N N . ALA B 1 63 ? -24 13.242 35.438 1 93.12 63 ALA B N 1
ATOM 2825 C CA . ALA B 1 63 ? -23.391 14.508 35.031 1 93.12 63 ALA B CA 1
ATOM 2826 C C . ALA B 1 63 ? -22.125 14.273 34.219 1 93.12 63 ALA B C 1
ATOM 2828 O O . ALA B 1 63 ? -21.891 14.961 33.219 1 93.12 63 ALA B O 1
ATOM 2829 N N . ALA B 1 64 ? -21.344 13.375 34.594 1 93.25 64 ALA B N 1
ATOM 2830 C CA . ALA B 1 64 ? -20.109 13.023 33.906 1 93.25 64 ALA B CA 1
ATOM 2831 C C . ALA B 1 64 ? -20.422 12.492 32.5 1 93.25 64 ALA B C 1
ATOM 2833 O O . ALA B 1 64 ? -19.734 12.836 31.531 1 93.25 64 ALA B O 1
ATOM 2834 N N . VAL B 1 65 ? -21.453 11.68 32.344 1 95.31 65 VAL B N 1
ATOM 2835 C CA . VAL B 1 65 ? -21.891 11.133 31.062 1 95.31 65 VAL B CA 1
ATOM 2836 C C . VAL B 1 65 ? -22.375 12.266 30.156 1 95.31 65 VAL B C 1
ATOM 2838 O O . VAL B 1 65 ? -22.016 12.312 28.984 1 95.31 65 VAL B O 1
ATOM 2841 N N . THR B 1 66 ? -23.109 13.203 30.766 1 93.19 66 THR B N 1
ATOM 2842 C CA . THR B 1 66 ? -23.609 14.352 30.031 1 93.19 66 THR B CA 1
ATOM 2843 C C . THR B 1 66 ? -22.469 15.211 29.484 1 93.19 66 THR B C 1
ATOM 2845 O O . THR B 1 66 ? -22.484 15.617 28.328 1 93.19 66 THR B O 1
ATOM 2848 N N . ARG B 1 67 ? -21.531 15.43 30.281 1 91 67 ARG B N 1
ATOM 2849 C CA . ARG B 1 67 ? -20.375 16.234 29.859 1 91 67 ARG B CA 1
ATOM 2850 C C . ARG B 1 67 ? -19.625 15.555 28.719 1 91 67 ARG B C 1
ATOM 2852 O O . ARG B 1 67 ? -19.172 16.219 27.781 1 91 67 ARG B O 1
ATOM 2859 N N . LEU B 1 68 ? -19.453 14.289 28.797 1 91.75 68 LEU B N 1
ATOM 2860 C CA . LEU B 1 68 ? -18.703 13.539 27.797 1 91.75 68 LEU B CA 1
ATOM 2861 C C . LEU B 1 68 ? -19.375 13.625 26.438 1 91.75 68 LEU B C 1
ATOM 2863 O O . LEU B 1 68 ? -18.734 13.961 25.438 1 91.75 68 LEU B O 1
ATOM 2867 N N . TYR B 1 69 ? -20.703 13.242 26.391 1 90.19 69 TYR B N 1
ATOM 2868 C CA . TYR B 1 69 ? -21.297 13.188 25.062 1 90.19 69 TYR B CA 1
ATOM 2869 C C . TYR B 1 69 ? -21.469 14.594 24.484 1 90.19 69 TYR B C 1
ATOM 2871 O O . TYR B 1 69 ? -21.438 14.773 23.266 1 90.19 69 TYR B O 1
ATOM 2879 N N . LYS B 1 70 ? -21.562 15.695 25.359 1 86.62 70 LYS B N 1
ATOM 2880 C CA . LYS B 1 70 ? -21.562 17.078 24.875 1 86.62 70 LYS B CA 1
ATOM 2881 C C . LYS B 1 70 ? -20.188 17.484 24.344 1 86.62 70 LYS B C 1
ATOM 2883 O O . LYS B 1 70 ? -20.094 18.156 23.312 1 86.62 70 LYS B O 1
ATOM 2888 N N . LYS B 1 71 ? -19.203 17.016 25.047 1 85.12 71 LYS B N 1
ATOM 2889 C CA . LYS B 1 71 ? -17.828 17.234 24.594 1 85.12 71 LYS B CA 1
ATOM 2890 C C . LYS B 1 71 ? -17.609 16.625 23.203 1 85.12 71 LYS B C 1
ATOM 2892 O O . LYS B 1 71 ? -16.859 17.172 22.406 1 85.12 71 LYS B O 1
ATOM 2897 N N . LEU B 1 72 ? -18.312 15.617 22.953 1 82.94 72 LEU B N 1
ATOM 2898 C CA . LEU B 1 72 ? -18.156 14.898 21.688 1 82.94 72 LEU B CA 1
ATOM 2899 C C . LEU B 1 72 ? -19.094 15.469 20.625 1 82.94 72 LEU B C 1
ATOM 2901 O O . LEU B 1 72 ? -19.141 14.961 19.5 1 82.94 72 LEU B O 1
ATOM 2905 N N . GLY B 1 73 ? -19.969 16.453 21.047 1 78.56 73 GLY B N 1
ATOM 2906 C CA . GLY B 1 73 ? -20.734 17.203 20.078 1 78.56 73 GLY B CA 1
ATOM 2907 C C . GLY B 1 73 ? -22.188 16.734 19.984 1 78.56 73 GLY B C 1
ATOM 2908 O O . GLY B 1 73 ? -22.891 17.094 19.031 1 78.56 73 GLY B O 1
ATOM 2909 N N . PHE B 1 74 ? -22.578 15.969 20.922 1 83.69 74 PHE B N 1
ATOM 2910 C CA . PHE B 1 74 ? -23.953 15.492 20.859 1 83.69 74 PHE B CA 1
ATOM 2911 C C . PHE B 1 74 ? -24.844 16.328 21.766 1 83.69 74 PHE B C 1
ATOM 2913 O O . PHE B 1 74 ? -24.453 16.703 22.875 1 83.69 74 PHE B O 1
ATOM 2920 N N . ASN B 1 75 ? -25.984 16.578 21.266 1 81.44 75 ASN B N 1
ATOM 2921 C CA . ASN B 1 75 ? -26.906 17.422 22.016 1 81.44 75 ASN B CA 1
ATOM 2922 C C . ASN B 1 75 ? -27.766 16.594 22.969 1 81.44 75 ASN B C 1
ATOM 2924 O O . ASN B 1 75 ? -28.328 17.141 23.922 1 81.44 75 ASN B O 1
ATOM 2928 N N . ASN B 1 76 ? -28.047 15.383 22.734 1 84.88 76 ASN B N 1
ATOM 2929 C CA . ASN B 1 76 ? -28.797 14.508 23.625 1 84.88 76 ASN B CA 1
ATOM 2930 C C . ASN B 1 76 ? -28.203 13.102 23.656 1 84.88 76 ASN B C 1
ATOM 2932 O O . ASN B 1 76 ? -27.469 12.711 22.75 1 84.88 76 ASN B O 1
ATOM 2936 N N . PHE B 1 77 ? -28.484 12.383 24.734 1 91.31 77 PHE B N 1
ATOM 2937 C CA . PHE B 1 77 ? -27.859 11.086 25.016 1 91.31 77 PHE B CA 1
ATOM 2938 C C . PHE B 1 77 ? -28.328 10.039 24 1 91.31 77 PHE B C 1
ATOM 2940 O O . PHE B 1 77 ? -27.547 9.188 23.578 1 91.31 77 PHE B O 1
ATOM 2947 N N . ARG B 1 78 ? -29.516 10.148 23.594 1 81.81 78 ARG B N 1
ATOM 2948 C CA . ARG B 1 78 ? -30.062 9.164 22.672 1 81.81 78 ARG B CA 1
ATOM 2949 C C . ARG B 1 78 ? -29.297 9.18 21.344 1 81.81 78 ARG B C 1
ATOM 2951 O O . ARG B 1 78 ? -28.984 8.125 20.781 1 81.81 78 ARG B O 1
ATOM 2958 N N . GLU B 1 79 ? -29.047 10.352 20.891 1 80.81 79 GLU B N 1
ATOM 2959 C CA . GLU B 1 79 ? -28.281 10.5 19.656 1 80.81 79 GLU B CA 1
ATOM 2960 C C . GLU B 1 79 ? -26.859 9.977 19.828 1 80.81 79 GLU B C 1
ATOM 2962 O O . GLU B 1 79 ? -26.328 9.305 18.938 1 80.81 79 GLU B O 1
ATOM 2967 N N . PHE B 1 80 ? -26.266 10.32 21 1 87.69 80 PHE B N 1
ATOM 2968 C CA . PHE B 1 80 ? -24.922 9.828 21.312 1 87.69 80 PHE B CA 1
ATOM 2969 C C . PHE B 1 80 ? -24.906 8.305 21.312 1 87.69 80 PHE B C 1
ATOM 2971 O O . PHE B 1 80 ? -24.078 7.688 20.641 1 87.69 80 PHE B O 1
ATOM 2978 N N . LEU B 1 81 ? -25.812 7.703 21.969 1 85.62 81 LEU B N 1
ATOM 2979 C CA . LEU B 1 81 ? -25.828 6.258 22.172 1 85.62 81 LEU B CA 1
ATOM 2980 C C . LEU B 1 81 ? -26.109 5.531 20.859 1 85.62 81 LEU B C 1
ATOM 2982 O O . LEU B 1 81 ? -25.469 4.523 20.547 1 85.62 81 LEU B O 1
ATOM 2986 N N . SER B 1 82 ? -26.984 5.988 20.078 1 79.06 82 SER B N 1
ATOM 2987 C CA . SER B 1 82 ? -27.312 5.344 18.812 1 79.06 82 SER B CA 1
ATOM 2988 C C . SER B 1 82 ? -26.125 5.352 17.859 1 79.06 82 SER B C 1
ATOM 2990 O O . SER B 1 82 ? -25.844 4.352 17.203 1 79.06 82 SER B O 1
ATOM 2992 N N . THR B 1 83 ? -25.469 6.488 17.844 1 76.62 83 THR B N 1
ATOM 2993 C CA . THR B 1 83 ? -24.281 6.594 17 1 76.62 83 THR B CA 1
ATOM 2994 C C . THR B 1 83 ? -23.172 5.68 17.516 1 76.62 83 THR B C 1
ATOM 2996 O O . THR B 1 83 ? -22.5 5.012 16.719 1 76.62 83 THR B O 1
ATOM 2999 N N . LEU B 1 84 ? -23.047 5.723 18.828 1 81.44 84 LEU B N 1
ATOM 3000 C CA . LEU B 1 84 ? -22.031 4.883 19.453 1 81.44 84 LEU B CA 1
ATOM 3001 C C . LEU B 1 84 ? -22.297 3.408 19.172 1 81.44 84 LEU B C 1
ATOM 3003 O O . LEU B 1 84 ? -21.375 2.65 18.859 1 81.44 84 LEU B O 1
ATOM 3007 N N . ILE B 1 85 ? -23.531 3.014 19.281 1 76.12 85 ILE B N 1
ATOM 3008 C CA . ILE B 1 85 ? -23.891 1.611 19.094 1 76.12 85 ILE B CA 1
ATOM 3009 C C . ILE B 1 85 ? -23.5 1.167 17.688 1 76.12 85 ILE B C 1
ATOM 3011 O O . ILE B 1 85 ? -22.938 0.086 17.5 1 76.12 85 ILE B O 1
ATOM 3015 N N . LEU B 1 86 ? -23.734 2.002 16.797 1 64.69 86 LEU B N 1
ATOM 3016 C CA . LEU B 1 86 ? -23.359 1.688 15.422 1 64.69 86 LEU B CA 1
ATOM 3017 C C . LEU B 1 86 ? -21.859 1.571 15.266 1 64.69 86 LEU B C 1
ATOM 3019 O O . LEU B 1 86 ? -21.359 0.615 14.672 1 64.69 86 LEU B O 1
ATOM 3023 N N . GLU B 1 87 ? -21.25 2.584 15.898 1 66.62 87 GLU B N 1
ATOM 3024 C CA . GLU B 1 87 ? -19.797 2.582 15.812 1 66.62 87 GLU B CA 1
ATOM 3025 C C . GLU B 1 87 ? -19.188 1.411 16.578 1 66.62 87 GLU B C 1
ATOM 3027 O O . GLU B 1 87 ? -18.219 0.804 16.141 1 66.62 87 GLU B O 1
ATOM 3032 N N . ARG B 1 88 ? -19.797 1.281 17.734 1 69.62 88 ARG B N 1
ATOM 3033 C CA . ARG B 1 88 ? -19.328 0.22 18.625 1 69.62 88 ARG B CA 1
ATOM 3034 C C . ARG B 1 88 ? -19.469 -1.147 17.969 1 69.62 88 ARG B C 1
ATOM 3036 O O . ARG B 1 88 ? -18.578 -1.994 18.094 1 69.62 88 ARG B O 1
ATOM 3043 N N . ASN B 1 89 ? -20.578 -1.365 17.344 1 61.03 89 ASN B N 1
ATOM 3044 C CA . ASN B 1 89 ? -20.766 -2.623 16.641 1 61.03 89 ASN B CA 1
ATOM 3045 C C . ASN B 1 89 ? -19.703 -2.84 15.578 1 61.03 89 ASN B C 1
ATOM 3047 O O . ASN B 1 89 ? -19.156 -3.941 15.453 1 61.03 89 ASN B O 1
ATOM 3051 N N . ASP B 1 90 ? -19.547 -1.778 14.961 1 55.41 90 ASP B N 1
ATOM 3052 C CA . ASP B 1 90 ? -18.5 -1.843 13.961 1 55.41 90 ASP B CA 1
ATOM 3053 C C . ASP B 1 90 ? -17.125 -2.055 14.609 1 55.41 90 ASP B C 1
ATOM 3055 O O . ASP B 1 90 ? -16.328 -2.857 14.133 1 55.41 90 ASP B O 1
ATOM 3059 N N . TYR B 1 91 ? -17.031 -1.211 15.648 1 54.97 91 TYR B N 1
ATOM 3060 C CA . TYR B 1 91 ? -15.805 -1.301 16.438 1 54.97 91 TYR B CA 1
ATOM 3061 C C . TYR B 1 91 ? -15.633 -2.693 17.031 1 54.97 91 TYR B C 1
ATOM 3063 O O . TYR B 1 91 ? -14.555 -3.279 16.953 1 54.97 91 TYR B O 1
ATOM 3071 N N . LEU B 1 92 ? -16.75 -2.994 17.672 1 52.78 92 LEU B N 1
ATOM 3072 C CA . LEU B 1 92 ? -16.688 -4.305 18.312 1 52.78 92 LEU B CA 1
ATOM 3073 C C . LEU B 1 92 ? -16.609 -5.414 17.266 1 52.78 92 LEU B C 1
ATOM 3075 O O . LEU B 1 92 ? -15.961 -6.438 17.484 1 52.78 92 LEU B O 1
ATOM 3079 N N . LYS B 1 93 ? -17.344 -5.191 16.266 1 48.31 93 LYS B N 1
ATOM 3080 C CA . LYS B 1 93 ? -17.234 -6.137 15.164 1 48.31 93 LYS B CA 1
ATOM 3081 C C . LYS B 1 93 ? -15.82 -6.168 14.602 1 48.31 93 LYS B C 1
ATOM 3083 O O . LYS B 1 93 ? -15.297 -7.234 14.281 1 48.31 93 LYS B O 1
ATOM 3088 N N . TYR B 1 94 ? -15.422 -5.012 14.477 1 42 94 TYR B N 1
ATOM 3089 C CA . TYR B 1 94 ? -14.055 -4.879 13.969 1 42 94 TYR B CA 1
ATOM 3090 C C . TYR B 1 94 ? -13.039 -5.133 15.078 1 42 94 TYR B C 1
ATOM 3092 O O . TYR B 1 94 ? -11.969 -5.699 14.828 1 42 94 TYR B O 1
ATOM 3100 N N . ASN B 1 95 ? -13.289 -4.461 16.109 1 40.69 95 ASN B N 1
ATOM 3101 C CA . ASN B 1 95 ? -12.477 -4.723 17.297 1 40.69 95 ASN B CA 1
ATOM 3102 C C . ASN B 1 95 ? -12.891 -6.012 17.984 1 40.69 95 ASN B C 1
ATOM 3104 O O . ASN B 1 95 ? -12.219 -6.465 18.922 1 40.69 95 ASN B O 1
ATOM 3108 N N . ASP B 1 96 ? -14.172 -6.23 17.984 1 37.53 96 ASP B N 1
ATOM 3109 C CA . ASP B 1 96 ? -14.484 -7.629 18.266 1 37.53 96 ASP B CA 1
ATOM 3110 C C . ASP B 1 96 ? -13.789 -8.555 17.266 1 37.53 96 ASP B C 1
ATOM 3112 O O . ASP B 1 96 ? -14.289 -9.648 16.984 1 37.53 96 ASP B O 1
ATOM 3116 N N . LEU B 1 97 ? -13 -8.039 16.438 1 35.31 97 LEU B N 1
ATOM 3117 C CA . LEU B 1 97 ? -12.148 -9.172 16.109 1 35.31 97 LEU B CA 1
ATOM 3118 C C . LEU B 1 97 ? -11.938 -10.07 17.312 1 35.31 97 LEU B C 1
ATOM 3120 O O . LEU B 1 97 ? -11.555 -9.602 18.391 1 35.31 97 LEU B O 1
ATOM 3124 N N . PRO B 1 98 ? -12.781 -11.055 17.484 1 33.38 98 PRO B N 1
ATOM 3125 C CA . PRO B 1 98 ? -12.805 -11.836 18.734 1 33.38 98 PRO B CA 1
ATOM 3126 C C . PRO B 1 98 ? -11.422 -12.008 19.344 1 33.38 98 PRO B C 1
ATOM 3128 O O . PRO B 1 98 ? -10.539 -12.617 18.75 1 33.38 98 PRO B O 1
ATOM 3131 N N . THR B 1 99 ? -10.758 -11.172 19.797 1 33.28 99 THR B N 1
ATOM 3132 C CA . THR B 1 99 ? -9.734 -11.758 20.656 1 33.28 99 THR B CA 1
ATOM 3133 C C . THR B 1 99 ? -10.266 -13.016 21.344 1 33.28 99 THR B C 1
ATOM 3135 O O . THR B 1 99 ? -9.5 -13.93 21.656 1 33.28 99 THR B O 1
ATOM 3138 N N . GLU B 1 100 ? -11.469 -12.914 21.891 1 36.47 100 GLU B N 1
ATOM 3139 C CA . GLU B 1 100 ? -11.898 -14.172 22.484 1 36.47 100 GLU B CA 1
ATOM 3140 C C . GLU B 1 100 ? -12.266 -15.203 21.422 1 36.47 100 GLU B C 1
ATOM 3142 O O . GLU B 1 100 ? -12.172 -16.406 21.656 1 36.47 100 GLU B O 1
ATOM 3147 N N . HIS B 1 101 ? -13.016 -14.797 20.25 1 33.94 101 HIS B N 1
ATOM 3148 C CA . HIS B 1 101 ? -13.25 -15.789 19.203 1 33.94 101 HIS B CA 1
ATOM 3149 C C . HIS B 1 101 ? -12.828 -15.266 17.828 1 33.94 101 HIS B C 1
ATOM 3151 O O . HIS B 1 101 ? -13.672 -14.852 17.047 1 33.94 101 HIS B O 1
ATOM 3157 N N . PRO B 1 102 ? -11.586 -14.711 17.594 1 40.09 102 PRO B N 1
ATOM 3158 C CA . PRO B 1 102 ? -10.984 -14.32 16.312 1 40.09 102 PRO B CA 1
ATOM 3159 C C . PRO B 1 102 ? -11.461 -15.172 15.141 1 40.09 102 PRO B C 1
ATOM 3161 O O . PRO B 1 102 ? -11.25 -14.812 13.984 1 40.09 102 PRO B O 1
ATOM 3164 N N . GLU B 1 103 ? -11.938 -16.281 15.445 1 40.22 103 GLU B N 1
ATOM 3165 C CA . GLU B 1 103 ? -12.32 -17.312 14.484 1 40.22 103 GLU B CA 1
ATOM 3166 C C . GLU B 1 103 ? -13.367 -16.797 13.508 1 40.22 103 GLU B C 1
ATOM 3168 O O . GLU B 1 103 ? -13.469 -17.297 12.383 1 40.22 103 GLU B O 1
ATOM 3173 N N . GLN B 1 104 ? -14.164 -15.75 13.914 1 42.47 104 GLN B N 1
ATOM 3174 C CA . GLN B 1 104 ? -15.344 -15.492 13.094 1 42.47 104 GLN B CA 1
ATOM 3175 C C . GLN B 1 104 ? -15.031 -14.477 12 1 42.47 104 GLN B C 1
ATOM 3177 O O . GLN B 1 104 ? -15.695 -14.461 10.953 1 42.47 104 GLN B O 1
ATOM 3182 N N . TYR B 1 105 ? -14.156 -13.547 12.016 1 46.59 105 TYR B N 1
ATOM 3183 C CA . TYR B 1 105 ? -14.102 -12.43 11.078 1 46.59 105 TYR B CA 1
ATOM 3184 C C . TYR B 1 105 ? -13.273 -12.789 9.852 1 46.59 105 TYR B C 1
ATOM 3186 O O . TYR B 1 105 ? -13.461 -12.219 8.781 1 46.59 105 TYR B O 1
ATOM 3194 N N . PHE B 1 106 ? -12.398 -13.664 10.055 1 52.22 106 PHE B N 1
ATOM 3195 C CA . PHE B 1 106 ? -11.609 -14.086 8.906 1 52.22 106 PHE B CA 1
ATOM 3196 C C . PHE B 1 106 ? -11.992 -15.492 8.461 1 52.22 106 PHE B C 1
ATOM 3198 O O . PHE B 1 106 ? -11.133 -16.297 8.094 1 52.22 106 PHE B O 1
ATOM 3205 N N . THR B 1 107 ? -13.328 -15.594 8.57 1 56.09 107 THR B N 1
ATOM 3206 C CA . THR B 1 107 ? -13.773 -16.953 8.352 1 56.09 107 THR B CA 1
ATOM 3207 C C . THR B 1 107 ? -13.734 -17.312 6.863 1 56.09 107 THR B C 1
ATOM 3209 O O . THR B 1 107 ? -13.711 -18.484 6.5 1 56.09 107 THR B O 1
ATOM 3212 N N . SER B 1 108 ? -13.758 -16.109 6.148 1 75.44 108 SER B N 1
ATOM 3213 C CA . SER B 1 108 ? -13.742 -16.328 4.707 1 75.44 108 SER B CA 1
ATOM 3214 C C . SER B 1 108 ? -12.859 -15.305 3.998 1 75.44 108 SER B C 1
ATOM 3216 O O . SER B 1 108 ? -12.461 -14.305 4.594 1 75.44 108 SER B O 1
ATOM 3218 N N . LEU B 1 109 ? -12.477 -15.609 2.854 1 83.94 109 LEU B N 1
ATOM 3219 C CA . LEU B 1 109 ? -11.75 -14.664 2.012 1 83.94 109 LEU B CA 1
ATOM 3220 C C . LEU B 1 109 ? -12.508 -13.344 1.902 1 83.94 109 LEU B C 1
ATOM 3222 O O . LEU B 1 109 ? -11.914 -12.273 1.997 1 83.94 109 LEU B O 1
ATOM 3226 N N . GLU B 1 110 ? -13.82 -13.414 1.763 1 81.25 110 GLU B N 1
ATOM 3227 C CA . GLU B 1 110 ? -14.656 -12.219 1.641 1 81.25 110 GLU B CA 1
ATOM 3228 C C . GLU B 1 110 ? -14.586 -11.367 2.904 1 81.25 110 GLU B C 1
ATOM 3230 O O . GLU B 1 110 ? -14.523 -10.141 2.828 1 81.25 110 GLU B O 1
ATOM 3235 N N . ASP B 1 111 ? -14.562 -12.039 3.986 1 79.25 111 ASP B N 1
ATOM 3236 C CA . ASP B 1 111 ? -14.445 -11.32 5.254 1 79.25 111 ASP B CA 1
ATOM 3237 C C . ASP B 1 111 ? -13.102 -10.602 5.359 1 79.25 111 ASP B C 1
ATOM 3239 O O . ASP B 1 111 ? -13.047 -9.445 5.781 1 79.25 111 ASP B O 1
ATOM 3243 N N . THR B 1 112 ? -12.07 -11.305 5.02 1 85 112 THR B N 1
ATOM 3244 C CA . THR B 1 112 ? -10.734 -10.719 5.051 1 85 112 THR B CA 1
ATOM 3245 C C . THR B 1 112 ? -10.656 -9.5 4.133 1 85 112 THR B C 1
ATOM 3247 O O . THR B 1 112 ? -10.125 -8.461 4.52 1 85 112 THR B O 1
ATOM 3250 N N . GLU B 1 113 ? -11.219 -9.625 2.941 1 87.88 113 GLU B N 1
ATOM 3251 C CA . GLU B 1 113 ? -11.242 -8.531 1.974 1 87.88 113 GLU B CA 1
ATOM 3252 C C . GLU B 1 113 ? -11.961 -7.309 2.539 1 87.88 113 GLU B C 1
ATOM 3254 O O . GLU B 1 113 ? -11.469 -6.184 2.418 1 87.88 113 GLU B O 1
ATOM 3259 N N . LYS B 1 114 ? -13.047 -7.523 3.148 1 80.19 114 LYS B N 1
ATOM 3260 C CA . LYS B 1 114 ? -13.844 -6.438 3.711 1 80.19 114 LYS B CA 1
ATOM 3261 C C . LYS B 1 114 ? -13.102 -5.746 4.852 1 80.19 114 LYS B C 1
ATOM 3263 O O . LYS B 1 114 ? -13.117 -4.516 4.953 1 80.19 114 LYS B O 1
ATOM 3268 N N . VAL B 1 115 ? -12.492 -6.523 5.652 1 80.12 115 VAL B N 1
ATOM 3269 C CA . VAL B 1 115 ? -11.773 -5.98 6.801 1 80.12 115 VAL B CA 1
ATOM 3270 C C . VAL B 1 115 ? -10.609 -5.117 6.32 1 80.12 115 VAL B C 1
ATOM 3272 O O . VAL B 1 115 ? -10.43 -3.992 6.793 1 80.12 115 VAL B O 1
ATOM 3275 N N . ILE B 1 116 ? -9.836 -5.613 5.398 1 87.38 116 ILE B N 1
ATOM 3276 C CA . ILE B 1 116 ? -8.68 -4.875 4.898 1 87.38 116 ILE B CA 1
ATOM 3277 C C . ILE B 1 116 ? -9.148 -3.586 4.227 1 87.38 116 ILE B C 1
ATOM 3279 O O . ILE B 1 116 ? -8.562 -2.52 4.449 1 87.38 116 ILE B O 1
ATOM 3283 N N . ALA B 1 117 ? -10.219 -3.699 3.424 1 84.38 117 ALA B N 1
ATOM 3284 C CA . ALA B 1 117 ? -10.758 -2.514 2.762 1 84.38 117 ALA B CA 1
ATOM 3285 C C . ALA B 1 117 ? -11.18 -1.46 3.779 1 84.38 117 ALA B C 1
ATOM 3287 O O . ALA B 1 117 ? -10.906 -0.271 3.605 1 84.38 117 ALA B O 1
ATOM 3288 N N . SER B 1 118 ? -11.812 -1.897 4.77 1 80.81 118 SER B N 1
ATOM 3289 C CA . SER B 1 118 ? -12.266 -0.988 5.816 1 80.81 118 SER B CA 1
ATOM 3290 C C . SER B 1 118 ? -11.086 -0.343 6.539 1 80.81 118 SER B C 1
ATOM 3292 O O . SER B 1 118 ? -11.125 0.85 6.848 1 80.81 118 SER B O 1
ATOM 3294 N N . LEU B 1 119 ? -10.078 -1.169 6.797 1 83.88 119 LEU B N 1
ATOM 3295 C CA . LEU B 1 119 ? -8.875 -0.658 7.441 1 83.88 119 LEU B CA 1
ATOM 3296 C C . LEU B 1 119 ? -8.211 0.409 6.582 1 83.88 119 LEU B C 1
ATOM 3298 O O . LEU B 1 119 ? -7.789 1.451 7.094 1 83.88 119 LEU B O 1
ATOM 3302 N N . TYR B 1 120 ? -8.102 0.133 5.289 1 89.06 120 TYR B N 1
ATOM 3303 C CA . TYR B 1 120 ? -7.504 1.087 4.363 1 89.06 120 TYR B CA 1
ATOM 3304 C C . TYR B 1 120 ? -8.297 2.387 4.324 1 89.06 120 TYR B C 1
ATOM 3306 O O . TYR B 1 120 ? -7.723 3.477 4.355 1 89.06 120 TYR B O 1
ATOM 3314 N N . GLU B 1 121 ? -9.555 2.248 4.254 1 84.31 121 GLU B N 1
ATOM 3315 C CA . GLU B 1 121 ? -10.406 3.432 4.207 1 84.31 121 GLU B CA 1
ATOM 3316 C C . GLU B 1 121 ? -10.227 4.293 5.453 1 84.31 121 GLU B C 1
ATOM 3318 O O . GLU B 1 121 ? -10.062 5.512 5.352 1 84.31 121 GLU B O 1
ATOM 3323 N N . LYS B 1 122 ? -10.273 3.684 6.574 1 81.69 122 LYS B N 1
ATOM 3324 C CA . LYS B 1 122 ? -10.094 4.398 7.836 1 81.69 122 LYS B CA 1
ATOM 3325 C C . LYS B 1 122 ? -8.719 5.066 7.895 1 81.69 122 LYS B C 1
ATOM 3327 O O . LYS B 1 122 ? -8.602 6.223 8.297 1 81.69 122 LYS B O 1
ATOM 3332 N N . ALA B 1 123 ? -7.719 4.32 7.539 1 88.38 123 ALA B N 1
ATOM 3333 C CA . ALA B 1 123 ? -6.355 4.844 7.535 1 88.38 123 ALA B CA 1
ATOM 3334 C C . ALA B 1 123 ? -6.238 6.059 6.621 1 88.38 123 ALA B C 1
ATOM 3336 O O . ALA B 1 123 ? -5.582 7.043 6.973 1 88.38 123 ALA B O 1
ATOM 3337 N N . MET B 1 124 ? -6.867 5.984 5.449 1 92.12 124 MET B N 1
ATOM 3338 C CA . MET B 1 124 ? -6.82 7.098 4.508 1 92.12 124 MET B CA 1
ATOM 3339 C C . MET B 1 124 ? -7.527 8.32 5.074 1 92.12 124 MET B C 1
ATOM 3341 O O . MET B 1 124 ? -7.008 9.438 5.004 1 92.12 124 MET B O 1
ATOM 3345 N N . ILE B 1 125 ? -8.68 8.141 5.664 1 85.69 125 ILE B N 1
ATOM 3346 C CA . ILE B 1 125 ? -9.461 9.234 6.227 1 85.69 125 ILE B CA 1
ATOM 3347 C C . ILE B 1 125 ? -8.664 9.914 7.34 1 85.69 125 ILE B C 1
ATOM 3349 O O . ILE B 1 125 ? -8.516 11.141 7.348 1 85.69 125 ILE B O 1
ATOM 3353 N N . GLN B 1 126 ? -8.133 9.133 8.234 1 85.25 126 GLN B N 1
ATOM 3354 C CA . GLN B 1 126 ? -7.387 9.672 9.367 1 85.25 126 GLN B CA 1
ATOM 3355 C C . GLN B 1 126 ? -6.109 10.367 8.891 1 85.25 126 GLN B C 1
ATOM 3357 O O . GLN B 1 126 ? -5.754 11.438 9.406 1 85.25 126 GLN B O 1
ATOM 3362 N N . THR B 1 127 ? -5.418 9.773 7.938 1 92.94 127 THR B N 1
ATOM 3363 C CA . THR B 1 127 ? -4.203 10.375 7.402 1 92.94 127 THR B CA 1
ATOM 3364 C C . THR B 1 127 ? -4.512 11.688 6.695 1 92.94 127 THR B C 1
ATOM 3366 O O . THR B 1 127 ? -3.789 12.672 6.859 1 92.94 127 THR B O 1
ATOM 3369 N N . ASN B 1 128 ? -5.594 11.695 5.941 1 91.12 128 ASN B N 1
ATOM 3370 C CA . ASN B 1 128 ? -5.996 12.914 5.25 1 91.12 128 ASN B CA 1
ATOM 3371 C C . ASN B 1 128 ? -6.234 14.062 6.227 1 91.12 128 ASN B C 1
ATOM 3373 O O . ASN B 1 128 ? -5.941 15.219 5.914 1 91.12 128 ASN B O 1
ATOM 3377 N N . ARG B 1 129 ? -6.699 13.766 7.336 1 87 129 ARG B N 1
ATOM 3378 C CA . ARG B 1 129 ? -6.969 14.773 8.352 1 87 129 ARG B CA 1
ATOM 3379 C C . ARG B 1 129 ? -5.672 15.336 8.93 1 87 129 ARG B C 1
ATOM 3381 O O . ARG B 1 129 ? -5.637 16.484 9.383 1 87 129 ARG B O 1
ATOM 3388 N N . LEU B 1 130 ? -4.68 14.578 8.914 1 89.31 130 LEU B N 1
ATOM 3389 C CA . LEU B 1 130 ? -3.402 14.977 9.492 1 89.31 130 LEU B CA 1
ATOM 3390 C C . LEU B 1 130 ? -2.58 15.781 8.492 1 89.31 130 LEU B C 1
ATOM 3392 O O . LEU B 1 130 ? -1.692 16.547 8.891 1 89.31 130 LEU B O 1
ATOM 3396 N N . LEU B 1 131 ? -2.875 15.625 7.199 1 93.81 131 LEU B N 1
ATOM 3397 C CA . LEU B 1 131 ? -2.088 16.281 6.16 1 93.81 131 LEU B CA 1
ATOM 3398 C C . LEU B 1 131 ? -2.504 17.734 6 1 93.81 131 LEU B C 1
ATOM 3400 O O . LEU B 1 131 ? -3.697 18.062 6.008 1 93.81 131 LEU B O 1
ATOM 3404 N N . ASP B 1 132 ? -1.492 18.594 5.953 1 89.94 132 ASP B N 1
ATOM 3405 C CA . ASP B 1 132 ? -1.675 20.016 5.668 1 89.94 132 ASP B CA 1
ATOM 3406 C C . ASP B 1 132 ? -1.331 20.328 4.215 1 89.94 132 ASP B C 1
ATOM 3408 O O . ASP B 1 132 ? -0.196 20.125 3.781 1 89.94 132 ASP B O 1
ATOM 3412 N N . LYS B 1 133 ? -2.301 20.953 3.535 1 87.69 133 LYS B N 1
ATOM 3413 C CA . LYS B 1 133 ? -2.145 21.234 2.111 1 87.69 133 LYS B CA 1
ATOM 3414 C C . LYS B 1 133 ? -0.944 22.141 1.859 1 87.69 133 LYS B C 1
ATOM 3416 O O . LYS B 1 133 ? -0.23 21.984 0.868 1 87.69 133 LYS B O 1
ATOM 3421 N N . ASN B 1 134 ? -0.752 23.094 2.689 1 90.38 134 ASN B N 1
ATOM 3422 C CA . ASN B 1 134 ? 0.358 24.031 2.512 1 90.38 134 ASN B CA 1
ATOM 3423 C C . ASN B 1 134 ? 1.705 23.328 2.686 1 90.38 134 ASN B C 1
ATOM 3425 O O . ASN B 1 134 ? 2.664 23.641 1.975 1 90.38 134 ASN B O 1
ATOM 3429 N N . VAL B 1 135 ? 1.764 22.422 3.627 1 94.69 135 VAL B N 1
ATOM 3430 C CA . VAL B 1 135 ? 3 21.688 3.852 1 94.69 135 VAL B CA 1
ATOM 3431 C C . VAL B 1 135 ? 3.268 20.75 2.672 1 94.69 135 VAL B C 1
ATOM 3433 O O . VAL B 1 135 ? 4.398 20.672 2.184 1 94.69 135 VAL B O 1
ATOM 3436 N N . VAL B 1 136 ? 2.211 20.062 2.172 1 95.31 136 VAL B N 1
ATOM 3437 C CA . VAL B 1 136 ? 2.352 19.172 1.021 1 95.31 136 VAL B CA 1
ATOM 3438 C C . VAL B 1 136 ? 2.883 19.969 -0.175 1 95.31 136 VAL B C 1
ATOM 3440 O O . VAL B 1 136 ? 3.812 19.516 -0.853 1 95.31 136 VAL B O 1
ATOM 3443 N N . ASN B 1 137 ? 2.361 21.125 -0.365 1 91 137 ASN B N 1
ATOM 3444 C CA . ASN B 1 137 ? 2.797 21.969 -1.478 1 91 137 ASN B CA 1
ATOM 3445 C C . ASN B 1 137 ? 4.254 22.391 -1.321 1 91 137 ASN B C 1
ATOM 3447 O O . ASN B 1 137 ? 5.023 22.359 -2.285 1 91 137 ASN B O 1
ATOM 3451 N N . ARG B 1 138 ? 4.598 22.797 -0.155 1 94.19 138 ARG B N 1
ATOM 3452 C CA . ARG B 1 138 ? 5.969 23.219 0.109 1 94.19 138 ARG B CA 1
ATOM 3453 C C . ARG B 1 138 ? 6.953 22.078 -0.105 1 94.19 138 ARG B C 1
ATOM 3455 O O . ARG B 1 138 ? 8 22.266 -0.721 1 94.19 138 ARG B O 1
ATOM 3462 N N . VAL B 1 139 ? 6.609 20.953 0.365 1 97.19 139 VAL B N 1
ATOM 3463 C CA . VAL B 1 139 ? 7.465 19.781 0.236 1 97.19 139 VAL B CA 1
ATOM 3464 C C . VAL B 1 139 ? 7.625 19.406 -1.238 1 97.19 139 VAL B C 1
ATOM 3466 O O . VAL B 1 139 ? 8.742 19.156 -1.705 1 97.19 139 VAL B O 1
ATOM 3469 N N . CYS B 1 140 ? 6.527 19.406 -1.983 1 94.69 140 CYS B N 1
ATOM 3470 C CA . CYS B 1 140 ? 6.59 19.094 -3.406 1 94.69 140 CYS B CA 1
ATOM 3471 C C . CYS B 1 140 ? 7.449 20.109 -4.156 1 94.69 140 CYS B C 1
ATOM 3473 O O . CYS B 1 140 ? 8.242 19.734 -5.02 1 94.69 140 CYS B O 1
ATOM 3475 N N . ASN B 1 141 ? 7.301 21.375 -3.816 1 93.81 141 ASN B N 1
ATOM 3476 C CA . ASN B 1 141 ? 8.117 22.406 -4.441 1 93.81 141 ASN B CA 1
ATOM 3477 C C . ASN B 1 141 ? 9.602 22.188 -4.176 1 93.81 141 ASN B C 1
ATOM 3479 O O . ASN B 1 141 ? 10.43 22.344 -5.078 1 93.81 141 ASN B O 1
ATOM 3483 N N . ARG B 1 142 ? 9.898 21.859 -2.975 1 94.75 142 ARG B N 1
ATOM 3484 C CA . ARG B 1 142 ? 11.289 21.625 -2.605 1 94.75 142 ARG B CA 1
ATOM 3485 C C . ARG B 1 142 ? 11.852 20.422 -3.332 1 94.75 142 ARG B C 1
ATOM 3487 O O . ARG B 1 142 ? 13 20.422 -3.775 1 94.75 142 ARG B O 1
ATOM 3494 N N . ILE B 1 143 ? 11.078 19.375 -3.441 1 96.94 143 ILE B N 1
ATOM 3495 C CA . ILE B 1 143 ? 11.492 18.156 -4.133 1 96.94 143 ILE B CA 1
ATOM 3496 C C . ILE B 1 143 ? 11.758 18.469 -5.602 1 96.94 143 ILE B C 1
ATOM 3498 O O . ILE B 1 143 ? 12.781 18.047 -6.152 1 96.94 143 ILE B O 1
ATOM 3502 N N . LEU B 1 144 ? 10.922 19.281 -6.184 1 93.62 144 LEU B N 1
ATOM 3503 C CA . LEU B 1 144 ? 11.031 19.578 -7.605 1 93.62 144 LEU B CA 1
ATOM 3504 C C . LEU B 1 144 ? 12.273 20.422 -7.883 1 93.62 144 LEU B C 1
ATOM 3506 O O . LEU B 1 144 ? 12.859 20.328 -8.961 1 93.62 144 LEU B O 1
ATOM 3510 N N . SER B 1 145 ? 12.641 21.203 -6.961 1 92.69 145 SER B N 1
ATOM 3511 C CA . SER B 1 145 ? 13.758 22.125 -7.16 1 92.69 145 SER B CA 1
ATOM 3512 C C . SER B 1 145 ? 15.055 21.531 -6.602 1 92.69 145 SER B C 1
ATOM 3514 O O . SER B 1 145 ? 16.109 22.188 -6.652 1 92.69 145 SER B O 1
ATOM 3516 N N . ALA B 1 146 ? 15.016 20.344 -6.105 1 95 146 ALA B N 1
ATOM 3517 C CA . ALA B 1 146 ? 16.156 19.766 -5.41 1 95 146 ALA B CA 1
ATOM 3518 C C . ALA B 1 146 ? 17.25 19.344 -6.395 1 95 146 ALA B C 1
ATOM 3520 O O . ALA B 1 146 ? 16.953 18.828 -7.477 1 95 146 ALA B O 1
ATOM 3521 N N . SER B 1 147 ? 18.5 19.578 -6.059 1 94.06 147 SER B N 1
ATOM 3522 C CA . SER B 1 147 ? 19.625 19.031 -6.812 1 94.06 147 SER B CA 1
ATOM 3523 C C . SER B 1 147 ? 19.766 17.531 -6.594 1 94.06 147 SER B C 1
ATOM 3525 O O . SER B 1 147 ? 20.172 16.797 -7.496 1 94.06 147 SER B O 1
ATOM 3527 N N . PHE B 1 148 ? 19.438 17.156 -5.379 1 94.56 148 PHE B N 1
ATOM 3528 C CA . PHE B 1 148 ? 19.484 15.742 -5.031 1 94.56 148 PHE B CA 1
ATOM 3529 C C . PHE B 1 148 ? 18.594 15.445 -3.824 1 94.56 148 PHE B C 1
ATOM 3531 O O . PHE B 1 148 ? 18.453 16.281 -2.934 1 94.56 148 PHE B O 1
ATOM 3538 N N . ILE B 1 149 ? 17.969 14.273 -3.844 1 96.88 149 ILE B N 1
ATOM 3539 C CA . ILE B 1 149 ? 17.062 13.875 -2.777 1 96.88 149 ILE B CA 1
ATOM 3540 C C . ILE B 1 149 ? 17.562 12.594 -2.115 1 96.88 149 ILE B C 1
ATOM 3542 O O . ILE B 1 149 ? 17.766 11.586 -2.785 1 96.88 149 ILE B O 1
ATOM 3546 N N . ASP B 1 150 ? 17.781 12.648 -0.832 1 96.31 150 ASP B N 1
ATOM 3547 C CA . ASP B 1 150 ? 18.141 11.461 -0.06 1 96.31 150 ASP B CA 1
ATOM 3548 C C . ASP B 1 150 ? 16.969 10.992 0.796 1 96.31 150 ASP B C 1
ATOM 3550 O O . ASP B 1 150 ? 16.422 11.758 1.594 1 96.31 150 ASP B O 1
ATOM 3554 N N . ILE B 1 151 ? 16.656 9.727 0.655 1 97.44 151 ILE B N 1
ATOM 3555 C CA . ILE B 1 151 ? 15.508 9.172 1.363 1 97.44 151 ILE B CA 1
ATOM 3556 C C . ILE B 1 151 ? 15.969 8.109 2.357 1 97.44 151 ILE B C 1
ATOM 3558 O O . ILE B 1 151 ? 16.672 7.168 1.986 1 97.44 151 ILE B O 1
ATOM 3562 N N . TYR B 1 152 ? 15.57 8.312 3.619 1 96.56 152 TYR B N 1
ATOM 3563 C CA . TYR B 1 152 ? 16 7.426 4.691 1 96.56 152 TYR B CA 1
ATOM 3564 C C . TYR B 1 152 ? 14.828 6.637 5.258 1 96.56 152 TYR B C 1
ATOM 3566 O O . TYR B 1 152 ? 13.789 7.215 5.586 1 96.56 152 TYR B O 1
ATOM 3574 N N . GLY B 1 153 ? 14.906 5.41 5.312 1 95.12 153 GLY B N 1
ATOM 3575 C CA . GLY B 1 153 ? 13.992 4.496 5.969 1 95.12 153 GLY B CA 1
ATOM 3576 C C . GLY B 1 153 ? 14.672 3.273 6.551 1 95.12 153 GLY B C 1
ATOM 3577 O O . GLY B 1 153 ? 15.523 2.66 5.895 1 95.12 153 GLY B O 1
ATOM 3578 N N . ILE B 1 154 ? 14.367 2.967 7.738 1 89.88 154 ILE B N 1
ATOM 3579 C CA . ILE B 1 154 ? 14.992 1.842 8.422 1 89.88 154 ILE B CA 1
ATOM 3580 C C . ILE B 1 154 ? 13.922 0.925 9 1 89.88 154 ILE B C 1
ATOM 3582 O O . ILE B 1 154 ? 12.898 1.396 9.5 1 89.88 154 ILE B O 1
ATOM 3586 N N . GLY B 1 155 ? 14.219 -0.461 8.969 1 83.31 155 GLY B N 1
ATOM 3587 C CA . GLY B 1 155 ? 13.234 -1.408 9.477 1 83.31 155 GLY B CA 1
ATOM 3588 C C . GLY B 1 155 ? 11.992 -1.508 8.609 1 83.31 155 GLY B C 1
ATOM 3589 O O . GLY B 1 155 ? 12.094 -1.726 7.398 1 83.31 155 GLY B O 1
ATOM 3590 N N . LEU B 1 156 ? 10.812 -1.287 9.25 1 78.69 156 LEU B N 1
ATOM 3591 C CA . LEU B 1 156 ? 9.531 -1.39 8.555 1 78.69 156 LEU B CA 1
ATOM 3592 C C . LEU B 1 156 ? 9.422 -0.336 7.461 1 78.69 156 LEU B C 1
ATOM 3594 O O . LEU B 1 156 ? 8.727 -0.54 6.465 1 78.69 156 LEU B O 1
ATOM 3598 N N . SER B 1 157 ? 10.141 0.708 7.617 1 91.12 157 SER B N 1
ATOM 3599 C CA . SER B 1 157 ? 10.039 1.82 6.676 1 91.12 157 SER B CA 1
ATOM 3600 C C . SER B 1 157 ? 11.047 1.682 5.539 1 91.12 157 SER B C 1
ATOM 3602 O O . SER B 1 157 ? 11.07 2.504 4.621 1 91.12 157 SER B O 1
ATOM 3604 N N . ASP B 1 158 ? 11.883 0.64 5.648 1 92.25 158 ASP B N 1
ATOM 3605 C CA . ASP B 1 158 ? 12.922 0.423 4.645 1 92.25 158 ASP B CA 1
ATOM 3606 C C . ASP B 1 158 ? 12.312 0.285 3.248 1 92.25 158 ASP B C 1
ATOM 3608 O O . ASP B 1 158 ? 12.719 0.989 2.318 1 92.25 158 ASP B O 1
ATOM 3612 N N . THR B 1 159 ? 11.367 -0.606 3.113 1 92.12 159 THR B N 1
ATOM 3613 C CA . THR B 1 159 ? 10.766 -0.869 1.812 1 92.12 159 THR B CA 1
ATOM 3614 C C . THR B 1 159 ? 9.977 0.344 1.326 1 92.12 159 THR B C 1
ATOM 3616 O O . THR B 1 159 ? 9.914 0.606 0.123 1 92.12 159 THR B O 1
ATOM 3619 N N . ILE B 1 160 ? 9.43 1.143 2.197 1 94.31 160 ILE B N 1
ATOM 3620 C CA . ILE B 1 160 ? 8.672 2.336 1.851 1 94.31 160 ILE B CA 1
ATOM 3621 C C . ILE B 1 160 ? 9.602 3.398 1.275 1 94.31 160 ILE B C 1
ATOM 3623 O O . ILE B 1 160 ? 9.289 4.027 0.262 1 94.31 160 ILE B O 1
ATOM 3627 N N . ALA B 1 161 ? 10.75 3.51 1.91 1 96.31 161 ALA B N 1
ATOM 3628 C CA . ALA B 1 161 ? 11.742 4.461 1.427 1 96.31 161 ALA B CA 1
ATOM 3629 C C . ALA B 1 161 ? 12.242 4.07 0.039 1 96.31 161 ALA B C 1
ATOM 3631 O O . ALA B 1 161 ? 12.383 4.926 -0.839 1 96.31 161 ALA B O 1
ATOM 3632 N N . LYS B 1 162 ? 12.523 2.85 -0.086 1 94 162 LYS B N 1
ATOM 3633 C CA . LYS B 1 162 ? 12.977 2.352 -1.38 1 94 162 LYS B CA 1
ATOM 3634 C C . LYS B 1 162 ? 11.922 2.574 -2.459 1 94 162 LYS B C 1
ATOM 3636 O O . LYS B 1 162 ? 12.25 2.959 -3.584 1 94 162 LYS B O 1
ATOM 3641 N N . GLU B 1 163 ? 10.727 2.283 -2.164 1 91.94 163 GLU B N 1
ATOM 3642 C CA . GLU B 1 163 ? 9.633 2.502 -3.104 1 91.94 163 GLU B CA 1
ATOM 3643 C C . GLU B 1 163 ? 9.539 3.973 -3.506 1 91.94 163 GLU B C 1
ATOM 3645 O O . GLU B 1 163 ? 9.344 4.289 -4.68 1 91.94 163 GLU B O 1
ATOM 3650 N N . MET B 1 164 ? 9.641 4.82 -2.564 1 94.81 164 MET B N 1
ATOM 3651 C CA . MET B 1 164 ? 9.594 6.25 -2.873 1 94.81 164 MET B CA 1
ATOM 3652 C C . MET B 1 164 ? 10.727 6.641 -3.814 1 94.81 164 MET B C 1
ATOM 3654 O O . MET B 1 164 ? 10.523 7.406 -4.758 1 94.81 164 MET B O 1
ATOM 3658 N N . CYS B 1 165 ? 11.867 6.129 -3.496 1 94.81 165 CYS B N 1
ATOM 3659 C CA . CYS B 1 165 ? 13.016 6.418 -4.348 1 94.81 165 CYS B CA 1
ATOM 3660 C C . CYS B 1 165 ? 12.742 5.992 -5.789 1 94.81 165 CYS B C 1
ATOM 3662 O O . CYS B 1 165 ? 12.992 6.762 -6.719 1 94.81 165 CYS B O 1
ATOM 3664 N N . PHE B 1 166 ? 12.227 4.84 -5.918 1 89.69 166 PHE B N 1
ATOM 3665 C CA . PHE B 1 166 ? 11.906 4.344 -7.254 1 89.69 166 PHE B CA 1
ATOM 3666 C C . PHE B 1 166 ? 10.898 5.254 -7.941 1 89.69 166 PHE B C 1
ATOM 3668 O O . PHE B 1 166 ? 11.047 5.562 -9.125 1 89.69 166 PHE B O 1
ATOM 3675 N N . LYS B 1 167 ? 9.922 5.656 -7.266 1 89.12 167 LYS B N 1
ATOM 3676 C CA . LYS B 1 167 ? 8.875 6.504 -7.828 1 89.12 167 LYS B CA 1
ATOM 3677 C C . LYS B 1 167 ? 9.43 7.863 -8.242 1 89.12 167 LYS B C 1
ATOM 3679 O O . LYS B 1 167 ? 9.117 8.367 -9.328 1 89.12 167 LYS B O 1
ATOM 3684 N N . LEU B 1 168 ? 10.25 8.414 -7.391 1 93.5 168 LEU B N 1
ATOM 3685 C CA . LEU B 1 168 ? 10.844 9.703 -7.719 1 93.5 168 LEU B CA 1
ATOM 3686 C C . LEU B 1 168 ? 11.789 9.578 -8.906 1 93.5 168 LEU B C 1
ATOM 3688 O O . LEU B 1 168 ? 11.82 10.453 -9.773 1 93.5 168 LEU B O 1
ATOM 3692 N N . GLN B 1 169 ? 12.547 8.484 -8.906 1 92.06 169 GLN B N 1
ATOM 3693 C CA . GLN B 1 169 ? 13.438 8.25 -10.039 1 92.06 169 GLN B CA 1
ATOM 3694 C C . GLN B 1 169 ? 12.648 8.102 -11.336 1 92.06 169 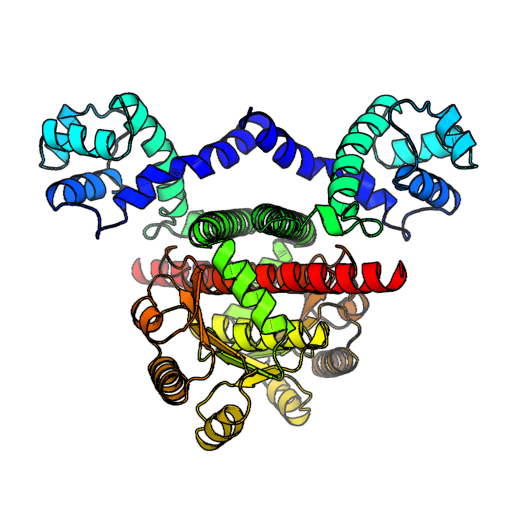GLN B C 1
ATOM 3696 O O . GLN B 1 169 ? 13.086 8.562 -12.391 1 92.06 169 GLN B O 1
ATOM 3701 N N . SER B 1 170 ? 11.555 7.461 -11.234 1 85.19 170 SER B N 1
ATOM 3702 C CA . SER B 1 170 ? 10.727 7.27 -12.422 1 85.19 170 SER B CA 1
ATOM 3703 C C . SER B 1 170 ? 10.219 8.602 -12.969 1 85.19 170 SER B C 1
ATOM 3705 O O . SER B 1 170 ? 9.852 8.703 -14.141 1 85.19 170 SER B O 1
ATOM 3707 N N . LEU B 1 171 ? 10.18 9.641 -12.164 1 87.56 171 LEU B N 1
ATOM 3708 C CA . LEU B 1 171 ? 9.781 10.984 -12.57 1 87.56 171 LEU B CA 1
ATOM 3709 C C . LEU B 1 171 ? 10.984 11.781 -13.07 1 87.56 171 LEU B C 1
ATOM 3711 O O . LEU B 1 171 ? 10.859 12.961 -13.406 1 87.56 171 LEU B O 1
ATOM 3715 N N . GLY B 1 172 ? 12.172 11.156 -13.008 1 92.31 172 GLY B N 1
ATOM 3716 C CA . GLY B 1 172 ? 13.383 11.82 -13.453 1 92.31 172 GLY B CA 1
ATOM 3717 C C . GLY B 1 172 ? 14.055 12.641 -12.367 1 92.31 172 GLY B C 1
ATOM 3718 O O . GLY B 1 172 ? 14.938 13.453 -12.648 1 92.31 172 GLY B O 1
ATOM 3719 N N . LEU B 1 173 ? 13.641 12.523 -11.172 1 93.81 173 LEU B N 1
ATOM 3720 C CA . LEU B 1 173 ? 14.227 13.281 -10.07 1 93.81 173 LEU B CA 1
ATOM 3721 C C . LEU B 1 173 ? 15.414 12.539 -9.469 1 93.81 173 LEU B C 1
ATOM 3723 O O . LEU B 1 173 ? 15.336 11.328 -9.227 1 93.81 173 LEU B O 1
ATOM 3727 N N . PRO B 1 174 ? 16.516 13.234 -9.297 1 95.25 174 PRO B N 1
ATOM 3728 C CA . PRO B 1 174 ? 17.703 12.586 -8.742 1 95.25 174 PRO B CA 1
ATOM 3729 C C . PRO B 1 174 ? 17.547 12.227 -7.266 1 95.25 174 PRO B C 1
ATOM 3731 O O . PRO B 1 174 ? 17.422 13.117 -6.422 1 95.25 174 PRO B O 1
ATOM 3734 N N . CYS B 1 175 ? 17.578 10.945 -6.961 1 95.44 175 CYS B N 1
ATOM 3735 C CA . CYS B 1 175 ? 17.422 10.578 -5.559 1 95.44 175 CYS B CA 1
ATOM 3736 C C . CYS B 1 175 ? 18.109 9.25 -5.262 1 95.44 175 CYS B C 1
ATOM 3738 O O . CYS B 1 175 ? 18.422 8.492 -6.18 1 95.44 175 CYS B O 1
ATOM 3740 N N . SER B 1 176 ? 18.391 9.039 -4 1 95.12 176 SER B N 1
ATOM 3741 C CA . SER B 1 176 ? 18.922 7.781 -3.482 1 95.12 176 SER B CA 1
ATOM 3742 C C . SER B 1 176 ? 18.234 7.383 -2.182 1 95.12 176 SER B C 1
ATOM 3744 O O . SER B 1 176 ? 17.656 8.227 -1.496 1 95.12 176 SER B O 1
ATOM 3746 N N . TYR B 1 177 ? 18.172 6.113 -1.971 1 93.88 177 TYR B N 1
ATOM 3747 C CA . TYR B 1 177 ? 17.625 5.559 -0.732 1 93.88 177 TYR B CA 1
ATOM 3748 C C . TYR B 1 177 ? 18.75 5.047 0.165 1 93.88 177 TYR B C 1
ATOM 3750 O O . TYR B 1 177 ? 19.734 4.484 -0.32 1 93.88 177 TYR B O 1
ATOM 3758 N N . GLN B 1 178 ? 18.672 5.383 1.483 1 91.88 178 GLN B N 1
ATOM 3759 C CA . GLN B 1 178 ? 19.641 5 2.496 1 91.88 178 GLN B CA 1
ATOM 3760 C C . GLN B 1 178 ? 18.984 4.191 3.613 1 91.88 178 GLN B C 1
ATOM 3762 O O . GLN B 1 178 ? 17.953 4.594 4.148 1 91.88 178 GLN B O 1
ATOM 3767 N N . ASN B 1 179 ? 19.594 3.047 3.943 1 87.25 179 ASN B N 1
ATOM 3768 C CA . ASN B 1 179 ? 19.078 2.244 5.043 1 87.25 179 ASN B CA 1
ATOM 3769 C C . ASN B 1 179 ? 20.062 2.168 6.203 1 87.25 179 ASN B C 1
ATOM 3771 O O . ASN B 1 179 ? 20.016 1.238 7.008 1 87.25 179 ASN B O 1
ATOM 3775 N N . GLY B 1 180 ? 20.984 3.088 6.199 1 87.5 180 GLY B N 1
ATOM 3776 C CA . GLY B 1 180 ? 21.969 3.254 7.25 1 87.5 180 GLY B CA 1
ATOM 3777 C C . GLY B 1 180 ? 22.547 4.656 7.309 1 87.5 180 GLY B C 1
ATOM 3778 O O . GLY B 1 180 ? 22.109 5.543 6.574 1 87.5 180 GLY B O 1
ATOM 3779 N N . ILE B 1 181 ? 23.438 4.785 8.297 1 86.69 181 ILE B N 1
ATOM 3780 C CA . ILE B 1 181 ? 24.047 6.098 8.484 1 86.69 181 ILE B CA 1
ATOM 3781 C C . ILE B 1 181 ? 25.422 6.137 7.812 1 86.69 181 ILE B C 1
ATOM 3783 O O . ILE B 1 181 ? 26.219 5.219 7.977 1 86.69 181 ILE B O 1
ATOM 3787 N N . ASN B 1 182 ? 25.609 7.059 6.938 1 85.56 182 ASN B N 1
ATOM 3788 C CA . ASN B 1 182 ? 26.891 7.406 6.344 1 85.56 182 ASN B CA 1
ATOM 3789 C C . ASN B 1 182 ? 27.203 8.891 6.52 1 85.56 182 ASN B C 1
ATOM 3791 O O . ASN B 1 182 ? 26.812 9.711 5.695 1 85.56 182 ASN B O 1
ATOM 3795 N N . ILE B 1 183 ? 28.016 9.094 7.488 1 81.75 183 ILE B N 1
ATOM 3796 C CA . ILE B 1 183 ? 28.25 10.469 7.906 1 81.75 183 ILE B CA 1
ATOM 3797 C C . ILE B 1 183 ? 29.016 11.219 6.809 1 81.75 183 ILE B C 1
ATOM 3799 O O . ILE B 1 183 ? 28.688 12.367 6.5 1 81.75 183 ILE B O 1
ATOM 3803 N N . LYS B 1 184 ? 30.016 10.578 6.316 1 82.38 184 LYS B N 1
ATOM 3804 C CA . LYS B 1 184 ? 30.781 11.211 5.25 1 82.38 184 LYS B CA 1
ATOM 3805 C C . LYS B 1 184 ? 29.875 11.57 4.066 1 82.38 184 LYS B C 1
ATOM 3807 O O . LYS B 1 184 ? 30.047 12.625 3.455 1 82.38 184 LYS B O 1
ATOM 3812 N N . TYR B 1 185 ? 28.938 10.75 3.781 1 85.31 185 TYR B N 1
ATOM 3813 C CA . TYR B 1 185 ? 27.984 10.992 2.713 1 85.31 185 TYR B CA 1
ATOM 3814 C C . TYR B 1 185 ? 27.109 12.211 3.027 1 85.31 185 TYR B C 1
ATOM 3816 O O . TYR B 1 185 ? 26.938 13.094 2.182 1 85.31 185 TYR B O 1
ATOM 3824 N N . ILE B 1 186 ? 26.703 12.312 4.219 1 84.81 186 ILE B N 1
ATOM 3825 C CA . ILE B 1 186 ? 25.844 13.422 4.637 1 84.81 186 ILE B CA 1
ATOM 3826 C C . ILE B 1 186 ? 26.641 14.727 4.617 1 84.81 186 ILE B C 1
ATOM 3828 O O . ILE B 1 186 ? 26.141 15.758 4.18 1 84.81 186 ILE B O 1
ATOM 3832 N N . ASP B 1 187 ? 27.875 14.609 4.953 1 82.19 187 ASP B N 1
ATOM 3833 C CA . ASP B 1 187 ? 28.75 15.781 4.961 1 82.19 187 ASP B CA 1
ATOM 3834 C C . ASP B 1 187 ? 28.953 16.328 3.549 1 82.19 187 ASP B C 1
ATOM 3836 O O . ASP B 1 187 ? 29.016 17.547 3.35 1 82.19 187 ASP B O 1
ATOM 3840 N N . ASN B 1 188 ? 29.016 15.469 2.652 1 80.31 188 ASN B N 1
ATOM 3841 C CA . ASN B 1 188 ? 29.188 15.883 1.263 1 80.31 188 ASN B CA 1
ATOM 3842 C C . ASN B 1 188 ? 27.938 16.547 0.707 1 80.31 188 ASN B C 1
ATOM 3844 O O . ASN B 1 188 ? 28.016 17.375 -0.206 1 80.31 188 ASN B O 1
ATOM 3848 N N . MET B 1 189 ? 26.812 16.203 1.183 1 73.5 189 MET B N 1
ATOM 3849 C CA . MET B 1 189 ? 25.531 16.75 0.743 1 73.5 189 MET B CA 1
ATOM 3850 C C . MET B 1 189 ? 25.375 18.203 1.207 1 73.5 189 MET B C 1
ATOM 3852 O O . MET B 1 189 ? 24.719 19 0.547 1 73.5 189 MET B O 1
ATOM 3856 N N . GLN B 1 190 ? 25.922 18.5 2.291 1 68.38 190 GLN B N 1
ATOM 3857 C CA . GLN B 1 190 ? 25.828 19.844 2.873 1 68.38 190 GLN B CA 1
ATOM 3858 C C . GLN B 1 190 ? 26.328 20.906 1.892 1 68.38 190 GLN B C 1
ATOM 3860 O O . GLN B 1 190 ? 25.891 22.047 1.943 1 68.38 190 GLN B O 1
ATOM 3865 N N . GLN B 1 191 ? 27.031 20.453 1.108 1 65.62 191 GLN B N 1
ATOM 3866 C CA . GLN B 1 191 ? 27.656 21.422 0.205 1 65.62 191 GLN B CA 1
ATOM 3867 C C . GLN B 1 191 ? 26.641 21.969 -0.801 1 65.62 191 GLN B C 1
ATOM 3869 O O . GLN B 1 191 ? 26.875 23 -1.425 1 65.62 191 GLN B O 1
ATOM 3874 N N . HIS B 1 192 ? 25.531 21.344 -0.838 1 70.12 192 HIS B N 1
ATOM 3875 C CA . HIS B 1 192 ? 24.547 21.797 -1.811 1 70.12 192 HIS B CA 1
ATOM 3876 C C . HIS B 1 192 ? 23.25 22.219 -1.125 1 70.12 192 HIS B C 1
ATOM 3878 O O . HIS B 1 192 ? 22.562 21.391 -0.538 1 70.12 192 HIS B O 1
ATOM 3884 N N . GLN B 1 193 ? 22.938 23.516 -1.201 1 74 193 GLN B N 1
ATOM 3885 C CA . GLN B 1 193 ? 21.797 24.125 -0.527 1 74 193 GLN B CA 1
ATOM 3886 C C . GLN B 1 193 ? 20.484 23.609 -1.084 1 74 193 GLN B C 1
ATOM 3888 O O . GLN B 1 193 ? 19.438 23.703 -0.435 1 74 193 GLN B O 1
ATOM 3893 N N . SER B 1 194 ? 20.609 22.859 -2.141 1 85.56 194 SER B N 1
ATOM 3894 C CA . SER B 1 194 ? 19.344 22.484 -2.766 1 85.56 194 SER B CA 1
ATOM 3895 C C . SER B 1 194 ? 19.047 21 -2.541 1 85.56 194 SER B C 1
ATOM 3897 O O . SER B 1 194 ? 18.078 20.469 -3.096 1 85.56 194 SER B O 1
ATOM 3899 N N . ASN B 1 195 ? 19.797 20.406 -1.601 1 93 195 ASN B N 1
ATOM 3900 C CA . ASN B 1 195 ? 19.531 19 -1.289 1 93 195 ASN B CA 1
ATOM 3901 C C . ASN B 1 195 ? 18.328 18.859 -0.373 1 93 195 ASN B C 1
ATOM 3903 O O . ASN B 1 195 ? 18.094 19.688 0.497 1 93 195 ASN B O 1
ATOM 3907 N N . VAL B 1 196 ? 17.578 17.859 -0.612 1 96.44 196 VAL B N 1
ATOM 3908 C CA . VAL B 1 196 ? 16.422 17.547 0.218 1 96.44 196 VAL B CA 1
ATOM 3909 C C . VAL B 1 196 ? 16.609 16.156 0.838 1 96.44 196 VAL B C 1
ATOM 3911 O O . VAL B 1 196 ? 17 15.203 0.153 1 96.44 196 VAL B O 1
ATOM 3914 N N . SER B 1 197 ? 16.438 16.078 2.148 1 96.75 197 SER B N 1
ATOM 3915 C CA . SER B 1 197 ? 16.422 14.789 2.844 1 96.75 197 SER B CA 1
ATOM 3916 C C . SER B 1 197 ? 15.031 14.438 3.338 1 96.75 197 SER B C 1
ATOM 3918 O O . SER B 1 197 ? 14.336 15.289 3.898 1 96.75 197 SER B O 1
ATOM 3920 N N . ILE B 1 198 ? 14.609 13.188 3.094 1 98.06 198 ILE B N 1
ATOM 3921 C CA . ILE B 1 198 ? 13.312 12.695 3.543 1 98.06 198 ILE B CA 1
ATOM 3922 C C . ILE B 1 198 ? 13.508 11.547 4.531 1 98.06 198 ILE B C 1
ATOM 3924 O O . ILE B 1 198 ? 14.172 10.555 4.215 1 98.06 198 ILE B O 1
ATOM 3928 N N . LEU B 1 199 ? 13 11.703 5.727 1 97.12 199 LEU B N 1
ATOM 3929 C CA . LEU B 1 199 ? 13.039 10.672 6.762 1 97.12 199 LEU B CA 1
ATOM 3930 C C . LEU B 1 199 ? 11.672 10.016 6.934 1 97.12 199 LEU B C 1
ATOM 3932 O O . LEU B 1 199 ? 10.68 10.703 7.188 1 97.12 199 LEU B O 1
ATOM 3936 N N . ILE B 1 200 ? 11.633 8.672 6.812 1 96.62 200 ILE B N 1
ATOM 3937 C CA . ILE B 1 200 ? 10.375 7.945 6.973 1 96.62 200 ILE B CA 1
ATOM 3938 C C . ILE B 1 200 ? 10.453 7.035 8.195 1 96.62 200 ILE B C 1
ATOM 3940 O O . ILE B 1 200 ? 11.391 6.25 8.328 1 96.62 200 ILE B O 1
ATOM 3944 N N . THR B 1 201 ? 9.508 7.172 9.094 1 92.56 201 THR B N 1
ATOM 3945 C CA . THR B 1 201 ? 9.438 6.27 10.242 1 92.56 201 THR B CA 1
ATOM 3946 C C . THR B 1 201 ? 7.996 6.062 10.688 1 92.56 201 THR B C 1
ATOM 3948 O O . THR B 1 201 ? 7.215 7.016 10.742 1 92.56 201 THR B O 1
ATOM 3951 N N . THR B 1 202 ? 7.605 4.844 10.938 1 88.06 202 THR B N 1
ATOM 3952 C CA . THR B 1 202 ? 6.234 4.508 11.297 1 88.06 202 THR B CA 1
ATOM 3953 C C . THR B 1 202 ? 6.031 4.625 12.805 1 88.06 202 THR B C 1
ATOM 3955 O O . THR B 1 202 ? 4.945 4.988 13.266 1 88.06 202 THR B O 1
ATOM 3958 N N . THR B 1 203 ? 7.012 4.395 13.562 1 81.44 203 THR B N 1
ATOM 3959 C CA . THR B 1 203 ? 6.871 4.371 15.016 1 81.44 203 THR B CA 1
ATOM 3960 C C . THR B 1 203 ? 7.531 5.598 15.641 1 81.44 203 THR B C 1
ATOM 3962 O O . THR B 1 203 ? 7.195 5.988 16.766 1 81.44 203 THR B O 1
ATOM 3965 N N . GLY B 1 204 ? 8.531 6.168 14.977 1 82.19 204 GLY B N 1
ATOM 3966 C CA . GLY B 1 204 ? 9.312 7.258 15.531 1 82.19 204 GLY B CA 1
ATOM 3967 C C . GLY B 1 204 ? 10.32 6.801 16.578 1 82.19 204 GLY B C 1
ATOM 3968 O O . GLY B 1 204 ? 11.016 7.625 17.172 1 82.19 204 GLY B O 1
ATOM 3969 N N . ASP B 1 205 ? 10.406 5.516 16.734 1 79.88 205 ASP B N 1
ATOM 3970 C CA . ASP B 1 205 ? 11.195 4.996 17.844 1 79.88 205 ASP B CA 1
ATOM 3971 C C . ASP B 1 205 ? 12.555 4.477 17.359 1 79.88 205 ASP B C 1
ATOM 3973 O O . ASP B 1 205 ? 13.367 4.012 18.172 1 79.88 205 ASP B O 1
ATOM 3977 N N . ASN B 1 206 ? 12.859 4.621 16.141 1 85.38 206 ASN B N 1
ATOM 3978 C CA . ASN B 1 206 ? 14.141 4.133 15.633 1 85.38 206 ASN B CA 1
ATOM 3979 C C . ASN B 1 206 ? 15.273 5.098 15.953 1 85.38 206 ASN B C 1
ATOM 3981 O O . ASN B 1 206 ? 15.289 6.23 15.469 1 85.38 206 ASN B O 1
ATOM 3985 N N . ASN B 1 207 ? 16.234 4.641 16.703 1 88.56 207 ASN B N 1
ATOM 3986 C CA . ASN B 1 207 ? 17.328 5.48 17.172 1 88.56 207 ASN B CA 1
ATOM 3987 C C . ASN B 1 207 ? 18.203 5.941 16.016 1 88.56 207 ASN B C 1
ATOM 3989 O O . ASN B 1 207 ? 18.75 7.047 16.031 1 88.56 207 ASN B O 1
ATOM 3993 N N . LEU B 1 208 ? 18.375 5.105 15.078 1 92.31 208 LEU B N 1
ATOM 3994 C CA . LEU B 1 208 ? 19.219 5.465 13.938 1 92.31 208 LEU B CA 1
ATOM 3995 C C . LEU B 1 208 ? 18.594 6.621 13.156 1 92.31 208 LEU B C 1
ATOM 3997 O O . LEU B 1 208 ? 19.312 7.539 12.742 1 92.31 208 LEU B O 1
ATOM 4001 N N . ILE B 1 209 ? 17.328 6.586 13.008 1 92.94 209 ILE B N 1
ATOM 4002 C CA . ILE B 1 209 ? 16.641 7.66 12.297 1 92.94 209 ILE B CA 1
ATOM 4003 C C . ILE B 1 209 ? 16.766 8.961 13.086 1 92.94 209 ILE B C 1
ATOM 4005 O O . ILE B 1 209 ? 16.953 10.031 12.508 1 92.94 209 ILE B O 1
ATOM 4009 N N . LYS B 1 210 ? 16.688 8.867 14.352 1 92.69 210 LYS B N 1
ATOM 4010 C CA . LYS B 1 210 ? 16.828 10.039 15.203 1 92.69 210 LYS B CA 1
ATOM 4011 C C . LYS B 1 210 ? 18.234 10.633 15.078 1 92.69 210 LYS B C 1
ATOM 4013 O O . LYS B 1 210 ? 18.391 11.852 14.992 1 92.69 210 LYS B O 1
ATOM 4018 N N . GLU B 1 211 ? 19.188 9.797 15.07 1 94.5 211 GLU B N 1
ATOM 4019 C CA . GLU B 1 211 ? 20.562 10.242 14.914 1 94.5 211 GLU B CA 1
ATOM 4020 C C . GLU B 1 211 ? 20.781 10.922 13.562 1 94.5 211 GLU B C 1
ATOM 4022 O O . GLU B 1 211 ? 21.422 11.961 13.477 1 94.5 211 GLU B O 1
ATOM 4027 N N . ILE B 1 212 ? 20.281 10.336 12.539 1 94.88 212 ILE B N 1
ATOM 4028 C CA . ILE B 1 212 ? 20.375 10.898 11.195 1 94.88 212 ILE B CA 1
ATOM 4029 C C . ILE B 1 212 ? 19.719 12.273 11.164 1 94.88 212 ILE B C 1
ATOM 4031 O O . ILE B 1 212 ? 20.281 13.234 10.617 1 94.88 212 ILE B O 1
ATOM 4035 N N . ALA B 1 213 ? 18.578 12.359 11.789 1 94.88 213 ALA B N 1
ATOM 4036 C CA . ALA B 1 213 ? 17.844 13.625 11.836 1 94.88 213 ALA B CA 1
ATOM 4037 C C . ALA B 1 213 ? 18.672 14.711 12.516 1 94.88 213 ALA B C 1
ATOM 4039 O O . ALA B 1 213 ? 18.719 15.852 12.047 1 94.88 213 ALA B O 1
ATOM 4040 N N . LYS B 1 214 ? 19.297 14.344 13.555 1 94.88 214 LYS B N 1
ATOM 4041 C CA . LYS B 1 214 ? 20.141 15.297 14.289 1 94.88 214 LYS B CA 1
ATOM 4042 C C . LYS B 1 214 ? 21.297 15.781 13.43 1 94.88 214 LYS B C 1
ATOM 4044 O O . LYS B 1 214 ? 21.594 16.984 13.398 1 94.88 214 LYS B O 1
ATOM 4049 N N . ILE B 1 215 ? 21.953 14.891 12.766 1 94.31 215 ILE B N 1
ATOM 4050 C CA . ILE B 1 215 ? 23.078 15.227 11.914 1 94.31 215 ILE B CA 1
ATOM 4051 C C . ILE B 1 215 ? 22.625 16.156 10.789 1 94.31 215 ILE B C 1
ATOM 4053 O O . ILE B 1 215 ? 23.281 17.172 10.516 1 94.31 215 ILE B O 1
ATOM 4057 N N . LEU B 1 216 ? 21.531 15.828 10.156 1 94.5 216 LEU B N 1
ATOM 4058 C CA . LEU B 1 216 ? 21 16.641 9.07 1 94.5 216 LEU B CA 1
ATOM 4059 C C . LEU B 1 216 ? 20.656 18.047 9.555 1 94.5 216 LEU B C 1
ATOM 4061 O O . LEU B 1 216 ? 20.953 19.031 8.875 1 94.5 216 LEU B O 1
ATOM 4065 N N . LYS B 1 217 ? 20.062 18.109 10.695 1 93.25 217 LYS B N 1
ATOM 4066 C CA . LYS B 1 217 ? 19.734 19.391 11.289 1 93.25 217 LYS B CA 1
ATOM 4067 C C . LYS B 1 217 ? 20.984 20.219 11.57 1 93.25 217 LYS B C 1
ATOM 4069 O O . LYS B 1 217 ? 21.047 21.406 11.234 1 93.25 217 LYS B O 1
ATOM 4074 N N . ASN B 1 218 ? 21.938 19.578 12.117 1 92.31 218 ASN B N 1
ATOM 4075 C CA . ASN B 1 218 ? 23.188 20.25 12.445 1 92.31 218 ASN B CA 1
ATOM 4076 C C . ASN B 1 218 ? 23.891 20.75 11.195 1 92.31 218 ASN B C 1
ATOM 4078 O O . ASN B 1 218 ? 24.594 21.766 11.234 1 92.31 218 ASN B O 1
ATOM 4082 N N . ARG B 1 219 ? 23.672 20.109 10.125 1 91.12 219 ARG B N 1
ATOM 4083 C CA . ARG B 1 219 ? 24.312 20.484 8.867 1 91.12 219 ARG B CA 1
ATOM 4084 C C . ARG B 1 219 ? 23.406 21.391 8.039 1 91.12 219 ARG B C 1
ATOM 4086 O O . ARG B 1 219 ? 23.719 21.719 6.895 1 91.12 219 ARG B O 1
ATOM 4093 N N . ASN B 1 220 ? 22.25 21.688 8.5 1 90.56 220 ASN B N 1
ATOM 4094 C CA . ASN B 1 220 ? 21.266 22.594 7.898 1 90.56 220 ASN B CA 1
ATOM 4095 C C . ASN B 1 220 ? 20.812 22.094 6.535 1 90.56 220 ASN B C 1
ATOM 4097 O O . ASN B 1 220 ? 20.688 22.875 5.59 1 90.56 220 ASN B O 1
ATOM 4101 N N . VAL B 1 221 ? 20.703 20.812 6.422 1 92.94 221 VAL B N 1
ATOM 4102 C CA . VAL B 1 221 ? 20.109 20.219 5.227 1 92.94 221 VAL B CA 1
ATOM 4103 C C . VAL B 1 221 ? 18.594 20.203 5.355 1 92.94 221 VAL B C 1
ATOM 4105 O O . VAL B 1 221 ? 18.047 19.781 6.375 1 92.94 221 VAL B O 1
ATOM 4108 N N . TYR B 1 222 ? 17.891 20.75 4.363 1 95.44 222 TYR B N 1
ATOM 4109 C CA . TYR B 1 222 ? 16.438 20.719 4.414 1 95.44 222 TYR B CA 1
ATOM 4110 C C . TYR B 1 222 ? 15.93 19.297 4.578 1 95.44 222 TYR B C 1
ATOM 4112 O O . TYR B 1 222 ? 16.219 18.422 3.752 1 95.44 222 TYR B O 1
ATOM 4120 N N . THR B 1 223 ? 15.195 19.094 5.648 1 96.75 223 THR B N 1
ATOM 4121 C CA . THR B 1 223 ? 14.742 17.75 6.008 1 96.75 223 THR B CA 1
ATOM 4122 C C . THR B 1 223 ? 13.227 17.719 6.191 1 96.75 223 THR B C 1
ATOM 4124 O O . THR B 1 223 ? 12.664 18.547 6.902 1 96.75 223 THR B O 1
ATOM 4127 N N . VAL B 1 224 ? 12.617 16.734 5.504 1 98.06 224 VAL B N 1
ATOM 4128 C CA . VAL B 1 224 ? 11.188 16.484 5.645 1 98.06 224 VAL B CA 1
ATOM 4129 C C . VAL B 1 224 ? 10.969 15.148 6.363 1 98.06 224 VAL B C 1
ATOM 4131 O O . VAL B 1 224 ? 11.523 14.125 5.969 1 98.06 224 VAL B O 1
ATOM 4134 N N . GLY B 1 225 ? 10.211 15.195 7.43 1 97.38 225 GLY B N 1
ATOM 4135 C CA . GLY B 1 225 ? 9.789 13.969 8.086 1 97.38 225 GLY B CA 1
ATOM 4136 C C . GLY B 1 225 ? 8.445 13.461 7.598 1 97.38 225 GLY B C 1
ATOM 4137 O O . GLY B 1 225 ? 7.473 14.211 7.559 1 97.38 225 GLY B O 1
ATOM 4138 N N . ILE B 1 226 ? 8.375 12.258 7.141 1 97.56 226 ILE B N 1
ATOM 4139 C CA . ILE B 1 226 ? 7.145 11.492 6.98 1 97.56 226 ILE B CA 1
ATOM 4140 C C . ILE B 1 226 ? 6.977 10.531 8.156 1 97.56 226 ILE B C 1
ATOM 4142 O O . ILE B 1 226 ? 7.602 9.469 8.195 1 97.56 226 ILE B O 1
ATOM 4146 N N . LEU B 1 227 ? 6.094 10.969 9.102 1 95.06 227 LEU B N 1
ATOM 4147 C CA . LEU B 1 227 ? 6.156 10.398 10.438 1 95.06 227 LEU B CA 1
ATOM 4148 C C . LEU B 1 227 ? 4.805 9.82 10.852 1 95.06 227 LEU B C 1
ATOM 4150 O O . LEU B 1 227 ? 3.764 10.438 10.609 1 95.06 227 LEU B O 1
ATOM 4154 N N . GLY B 1 228 ? 4.926 8.57 11.383 1 91.25 228 GLY B N 1
ATOM 4155 C CA . GLY B 1 228 ? 3.746 8.148 12.117 1 91.25 228 GLY B CA 1
ATOM 4156 C C . GLY B 1 228 ? 3.385 9.078 13.266 1 91.25 228 GLY B C 1
ATOM 4157 O O . GLY B 1 228 ? 4.25 9.766 13.805 1 91.25 228 GLY B O 1
ATOM 4158 N N . LYS B 1 229 ? 2.125 9.117 13.641 1 78.69 229 LYS B N 1
ATOM 4159 C CA . LYS B 1 229 ? 1.631 10.055 14.648 1 78.69 229 LYS B CA 1
ATOM 4160 C C . LYS B 1 229 ? 2.42 9.93 15.953 1 78.69 229 LYS B C 1
ATOM 4162 O O . LYS B 1 229 ? 2.578 10.906 16.688 1 78.69 229 LYS B O 1
ATOM 4167 N N . LYS B 1 230 ? 3.023 8.852 16.172 1 74.81 230 LYS B N 1
ATOM 4168 C CA . LYS B 1 230 ? 3.797 8.617 17.391 1 74.81 230 LYS B CA 1
ATOM 4169 C C . LYS B 1 230 ? 5.211 9.172 17.25 1 74.81 230 LYS B C 1
ATOM 4171 O O . LYS B 1 230 ? 5.945 9.258 18.234 1 74.81 230 LYS B O 1
ATOM 4176 N N . GLY B 1 231 ? 5.609 9.57 16.078 1 76.19 231 GLY B N 1
ATOM 4177 C CA . GLY B 1 231 ? 6.938 10.109 15.844 1 76.19 231 GLY B CA 1
ATOM 4178 C C . GLY B 1 231 ? 7.031 11.602 16.109 1 76.19 231 GLY B C 1
ATOM 4179 O O . GLY B 1 231 ? 7.891 12.281 15.539 1 76.19 231 GLY B O 1
ATOM 4180 N N . LYS B 1 232 ? 6.316 12.109 16.906 1 77.38 232 LYS B N 1
ATOM 4181 C CA . LYS B 1 232 ? 6.203 13.547 17.109 1 77.38 232 LYS B CA 1
ATOM 4182 C C . LYS B 1 232 ? 7.504 14.125 17.656 1 77.38 232 LYS B C 1
ATOM 4184 O O . LYS B 1 232 ? 7.793 15.312 17.469 1 77.38 232 LYS B O 1
ATOM 4189 N N . ASP B 1 233 ? 8.312 13.328 18.297 1 84.12 233 ASP B N 1
ATOM 4190 C CA . ASP B 1 233 ? 9.594 13.805 18.812 1 84.12 233 ASP B CA 1
ATOM 4191 C C . ASP B 1 233 ? 10.523 14.211 17.672 1 84.12 233 ASP B C 1
ATOM 4193 O O . ASP B 1 233 ? 11.406 15.047 17.859 1 84.12 233 ASP B O 1
ATOM 4197 N N . LEU B 1 234 ? 10.297 13.703 16.531 1 92.75 234 LEU B N 1
ATOM 4198 C CA . LEU B 1 234 ? 11.164 13.969 15.391 1 92.75 234 LEU B CA 1
ATOM 4199 C C . LEU B 1 234 ? 10.75 15.25 14.68 1 92.75 234 LEU B C 1
ATOM 4201 O O . LEU B 1 234 ? 11.516 15.789 13.875 1 92.75 234 LEU B O 1
ATOM 4205 N N . ILE B 1 235 ? 9.625 15.758 15.039 1 92.62 235 ILE B N 1
ATOM 4206 C CA . ILE B 1 235 ? 9.086 16.953 14.383 1 92.62 235 ILE B CA 1
ATOM 4207 C C . ILE B 1 235 ? 10.055 18.125 14.57 1 92.62 235 ILE B C 1
ATOM 4209 O O . ILE B 1 235 ? 10.305 18.875 13.625 1 92.62 235 ILE B O 1
ATOM 4213 N N . GLN B 1 236 ? 10.633 18.156 15.734 1 92.69 236 GLN B N 1
ATOM 4214 C CA . GLN B 1 236 ? 11.492 19.281 16.062 1 92.69 236 GLN B CA 1
ATOM 4215 C C . GLN B 1 236 ? 12.82 19.203 15.305 1 92.69 236 GLN B C 1
ATOM 4217 O O . GLN B 1 236 ? 13.547 20.188 15.211 1 92.69 236 GLN B O 1
ATOM 4222 N N . LEU B 1 237 ? 13.094 18.078 14.789 1 95.25 237 LEU B N 1
ATOM 4223 C CA . LEU B 1 237 ? 14.367 17.875 14.109 1 95.25 237 LEU B CA 1
ATOM 4224 C C . LEU B 1 237 ? 14.211 18.078 12.602 1 95.25 237 LEU B C 1
ATOM 4226 O O . LEU B 1 237 ? 15.203 18.062 11.867 1 95.25 237 LEU B O 1
ATOM 4230 N N . CYS B 1 238 ? 12.984 18.297 12.109 1 96.06 238 CYS B N 1
ATOM 4231 C CA . CYS B 1 238 ? 12.711 18.438 10.688 1 96.06 238 CYS B CA 1
ATOM 4232 C C . CYS B 1 238 ? 12.273 19.859 10.344 1 96.06 238 CYS B C 1
ATOM 4234 O O . CYS B 1 238 ? 11.75 20.578 11.195 1 96.06 238 CYS B O 1
ATOM 4236 N N . HIS B 1 239 ? 12.578 20.328 9.133 1 96 239 HIS B N 1
ATOM 4237 C CA . HIS B 1 239 ? 12.086 21.625 8.641 1 96 239 HIS B CA 1
ATOM 4238 C C . HIS B 1 239 ? 10.594 21.547 8.344 1 96 239 HIS B C 1
ATOM 4240 O O . HIS B 1 239 ? 9.852 22.484 8.648 1 96 239 HIS B O 1
ATOM 4246 N N . ASP B 1 240 ? 10.133 20.438 7.695 1 96.94 240 ASP B N 1
ATOM 4247 C CA . ASP B 1 240 ? 8.727 20.125 7.43 1 96.94 240 ASP B CA 1
ATOM 4248 C C . ASP B 1 240 ? 8.422 18.672 7.789 1 96.94 240 ASP B C 1
ATOM 4250 O O . ASP B 1 240 ? 9.336 17.859 7.945 1 96.94 240 ASP B O 1
ATOM 4254 N N . TYR B 1 241 ? 7.16 18.438 8.016 1 96.44 241 TYR B N 1
ATOM 4255 C CA . TYR B 1 241 ? 6.777 17.062 8.32 1 96.44 241 TYR B CA 1
ATOM 4256 C C . TYR B 1 241 ? 5.367 16.766 7.82 1 96.44 241 TYR B C 1
ATOM 4258 O O . TYR B 1 241 ? 4.547 17.672 7.684 1 96.44 241 TYR B O 1
ATOM 4266 N N . LEU B 1 242 ? 5.156 15.562 7.465 1 97.25 242 LEU B N 1
ATOM 4267 C CA . LEU B 1 242 ? 3.857 14.984 7.129 1 97.25 242 LEU B CA 1
ATOM 4268 C C . LEU B 1 242 ? 3.529 13.82 8.047 1 97.25 242 LEU B C 1
ATOM 4270 O O . LEU B 1 242 ? 4.273 12.836 8.109 1 97.25 242 LEU B O 1
ATOM 4274 N N . LEU B 1 243 ? 2.412 13.992 8.773 1 94.25 243 LEU B N 1
ATOM 4275 C CA . LEU B 1 243 ? 2.012 12.945 9.703 1 94.25 243 LEU B CA 1
ATOM 4276 C C . LEU B 1 243 ? 1.026 11.984 9.047 1 94.25 243 LEU B C 1
ATOM 4278 O O . LEU B 1 243 ? 0.251 12.383 8.172 1 94.25 243 LEU B O 1
ATOM 4282 N N . PHE B 1 244 ? 1.123 10.742 9.43 1 93.81 244 PHE B N 1
ATOM 4283 C CA . PHE B 1 244 ? 0.136 9.766 8.992 1 93.81 244 PHE B CA 1
ATOM 4284 C C . PHE B 1 244 ? -0.357 8.93 10.164 1 93.81 244 PHE B C 1
ATOM 4286 O O . PHE B 1 244 ? 0.286 8.891 11.219 1 93.81 244 PHE B O 1
ATOM 4293 N N . ASP B 1 245 ? -1.52 8.312 9.953 1 88.25 245 ASP B N 1
ATOM 4294 C CA . ASP B 1 245 ? -2.197 7.543 10.992 1 88.25 245 ASP B CA 1
ATOM 4295 C C . ASP B 1 245 ? -1.536 6.18 11.188 1 88.25 245 ASP B C 1
ATOM 4297 O O . ASP B 1 245 ? -1.174 5.516 10.211 1 88.25 245 ASP B O 1
ATOM 4301 N N . THR B 1 246 ? -1.29 5.848 12.508 1 79.75 246 THR B N 1
ATOM 4302 C CA . THR B 1 246 ? -0.768 4.527 12.836 1 79.75 246 THR B CA 1
ATOM 4303 C C . THR B 1 246 ? -1.725 3.779 13.758 1 79.75 246 THR B C 1
ATOM 4305 O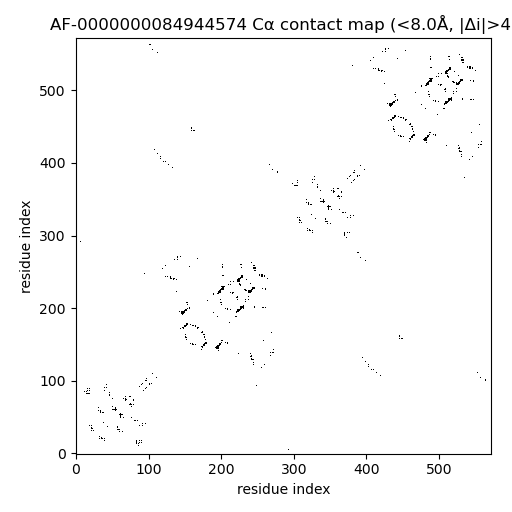 O . THR B 1 246 ? -1.368 2.742 14.32 1 79.75 246 THR B O 1
ATOM 4308 N N . SER B 1 247 ? -2.83 4.375 14.258 1 61.34 247 SER B N 1
ATOM 4309 C CA . SER B 1 247 ? -3.664 4.012 15.398 1 61.34 247 SER B CA 1
ATOM 4310 C C . SER B 1 247 ? -4.266 2.621 15.219 1 61.34 247 SER B C 1
ATOM 4312 O O . SER B 1 247 ? -4.688 1.997 16.203 1 61.34 247 SER B O 1
ATOM 4314 N N . LEU B 1 248 ? -4.414 2.104 14.109 1 55 248 LEU B N 1
ATOM 4315 C CA . LEU B 1 248 ? -5.34 0.98 14.195 1 55 248 LEU B CA 1
ATOM 4316 C C . LEU B 1 248 ? -4.73 -0.168 14.992 1 55 248 LEU B C 1
ATOM 4318 O O . LEU B 1 248 ? -3.594 -0.07 15.453 1 55 248 LEU B O 1
ATOM 4322 N N . PHE B 1 249 ? -5.309 -1.411 15.219 1 44.56 249 PHE B N 1
ATOM 4323 C CA . PHE B 1 249 ? -5.137 -2.539 16.125 1 44.56 249 PHE B CA 1
ATOM 4324 C C . PHE B 1 249 ? -3.691 -3.029 16.109 1 44.56 249 PHE B C 1
ATOM 4326 O O . PHE B 1 249 ? -3.033 -3.002 15.062 1 44.56 249 PHE B O 1
ATOM 4333 N N . GLU B 1 250 ? -3.064 -3.098 17.312 1 44.81 250 GLU B N 1
ATOM 4334 C CA . GLU B 1 250 ? -1.675 -3.496 17.516 1 44.81 250 GLU B CA 1
ATOM 4335 C C . GLU B 1 250 ? -1.258 -4.566 16.516 1 44.81 250 GLU B C 1
ATOM 4337 O O . GLU B 1 250 ? -0.18 -4.48 15.922 1 44.81 250 GLU B O 1
ATOM 4342 N N . ASP B 1 251 ? -1.942 -5.676 16.422 1 46.12 251 ASP B N 1
ATOM 4343 C CA . ASP B 1 251 ? -1.524 -6.82 15.625 1 46.12 251 ASP B CA 1
ATOM 4344 C C . ASP B 1 251 ? -1.555 -6.488 14.133 1 46.12 251 ASP B C 1
ATOM 4346 O O . ASP B 1 251 ? -0.626 -6.828 13.398 1 46.12 251 ASP B O 1
ATOM 4350 N N . ILE B 1 252 ? -2.602 -5.809 13.758 1 54.5 252 ILE B N 1
ATOM 4351 C CA . ILE B 1 252 ? -2.777 -5.375 12.375 1 54.5 252 ILE B CA 1
ATOM 4352 C C . ILE B 1 252 ? -2.195 -3.977 12.188 1 54.5 252 ILE B C 1
ATOM 4354 O O . ILE B 1 252 ? -2.129 -3.467 11.07 1 54.5 252 ILE B O 1
ATOM 4358 N N . ASP B 1 253 ? -1.323 -3.566 13.133 1 57.44 253 ASP B N 1
ATOM 4359 C CA . ASP B 1 253 ? -0.777 -2.215 13.203 1 57.44 253 ASP B CA 1
ATOM 4360 C C . ASP B 1 253 ? 0.24 -1.977 12.086 1 57.44 253 ASP B C 1
ATOM 4362 O O . ASP B 1 253 ? 0.254 -0.91 11.469 1 57.44 253 ASP B O 1
ATOM 4366 N N . SER B 1 254 ? 0.946 -3.109 11.922 1 73.5 254 SER B N 1
ATOM 4367 C CA . SER B 1 254 ? 1.982 -2.871 10.922 1 73.5 254 SER B CA 1
ATOM 4368 C C . SER B 1 254 ? 1.378 -2.67 9.539 1 73.5 254 SER B C 1
ATOM 4370 O O . SER B 1 254 ? 1.885 -1.875 8.742 1 73.5 254 SER B O 1
ATOM 4372 N N . LEU B 1 255 ? 0.197 -3.33 9.352 1 80.94 255 LEU B N 1
ATOM 4373 C CA . LEU B 1 255 ? -0.48 -3.219 8.062 1 80.94 255 LEU B CA 1
ATOM 4374 C C . LEU B 1 255 ? -1.01 -1.806 7.852 1 80.94 255 LEU B C 1
ATOM 4376 O O . LEU B 1 255 ? -0.785 -1.207 6.797 1 80.94 255 LEU B O 1
ATOM 4380 N N . CYS B 1 256 ? -1.583 -1.274 8.875 1 82.31 256 CYS B N 1
ATOM 4381 C CA . CYS B 1 256 ? -2.172 0.055 8.758 1 82.31 256 CYS B CA 1
ATOM 4382 C C . CYS B 1 256 ? -1.089 1.125 8.68 1 82.31 256 CYS B C 1
ATOM 4384 O O . CYS B 1 256 ? -1.184 2.051 7.871 1 82.31 256 CYS B O 1
ATOM 4386 N N . ALA B 1 257 ? -0.08 0.954 9.539 1 86.62 257 ALA B N 1
ATOM 4387 C CA . ALA B 1 257 ? 0.99 1.947 9.578 1 86.62 257 ALA B CA 1
ATOM 4388 C C . ALA B 1 257 ? 1.727 2.012 8.242 1 86.62 257 ALA B C 1
ATOM 4390 O O . ALA B 1 257 ? 1.974 3.098 7.711 1 86.62 257 ALA B O 1
ATOM 4391 N N . THR B 1 258 ? 2.092 0.849 7.699 1 90.75 258 THR B N 1
ATOM 4392 C CA . THR B 1 258 ? 2.82 0.82 6.438 1 90.75 258 THR B CA 1
ATOM 4393 C C . THR B 1 258 ? 1.941 1.325 5.297 1 90.75 258 THR B C 1
ATOM 4395 O O . THR B 1 258 ? 2.412 2.055 4.418 1 90.75 258 THR B O 1
ATOM 4398 N N . PHE B 1 259 ? 0.698 0.965 5.363 1 92.06 259 PHE B N 1
ATOM 4399 C CA . PHE B 1 259 ? -0.224 1.435 4.336 1 92.06 259 PHE B CA 1
ATOM 4400 C C . PHE B 1 259 ? -0.342 2.953 4.367 1 92.06 259 PHE B C 1
ATOM 4402 O O . PHE B 1 259 ? -0.297 3.607 3.324 1 92.06 259 PHE B O 1
ATOM 4409 N N . SER B 1 260 ? -0.557 3.484 5.551 1 93.81 260 SER B N 1
ATOM 4410 C CA . SER B 1 260 ? -0.707 4.93 5.688 1 93.81 260 SER B CA 1
ATOM 4411 C C . SER B 1 260 ? 0.53 5.664 5.18 1 93.81 260 SER B C 1
ATOM 4413 O O . SER B 1 260 ? 0.417 6.711 4.539 1 93.81 260 SER B O 1
ATOM 4415 N N . ALA B 1 261 ? 1.688 5.156 5.512 1 95 261 ALA B N 1
ATOM 4416 C CA . ALA B 1 261 ? 2.926 5.758 5.023 1 95 261 ALA B CA 1
ATOM 4417 C C . ALA B 1 261 ? 2.988 5.727 3.498 1 95 261 ALA B C 1
ATOM 4419 O O . ALA B 1 261 ? 3.332 6.727 2.863 1 95 261 ALA B O 1
ATOM 4420 N N . GLU B 1 262 ? 2.689 4.586 2.939 1 94.62 262 GLU B N 1
ATOM 4421 C CA . GLU B 1 262 ? 2.672 4.438 1.488 1 94.62 262 GLU B CA 1
ATOM 4422 C C . GLU B 1 262 ? 1.657 5.383 0.849 1 94.62 262 GLU B C 1
ATOM 4424 O O . GLU B 1 262 ? 1.902 5.93 -0.229 1 94.62 262 GLU B O 1
ATOM 4429 N N . TYR B 1 263 ? 0.556 5.512 1.514 1 95.62 263 TYR B N 1
ATOM 4430 C CA . TYR B 1 263 ? -0.479 6.426 1.043 1 95.62 263 TYR B CA 1
ATOM 4431 C C . TYR B 1 263 ? 0.055 7.848 0.943 1 95.62 263 TYR B C 1
ATOM 4433 O O . TYR B 1 263 ? -0.187 8.539 -0.048 1 95.62 263 TYR B O 1
ATOM 4441 N N . VAL B 1 264 ? 0.778 8.297 1.885 1 97.06 264 VAL B N 1
ATOM 4442 C CA . VAL B 1 264 ? 1.359 9.633 1.894 1 97.06 264 VAL B CA 1
ATOM 4443 C C . VAL B 1 264 ? 2.35 9.773 0.739 1 97.06 264 VAL B C 1
ATOM 4445 O O . VAL B 1 264 ? 2.334 10.773 0.019 1 97.06 264 VAL B O 1
ATOM 4448 N N . ILE B 1 265 ? 3.223 8.758 0.548 1 96.38 265 ILE B N 1
ATOM 4449 C CA . ILE B 1 265 ? 4.215 8.836 -0.519 1 96.38 265 ILE B CA 1
ATOM 4450 C C . ILE B 1 265 ? 3.514 8.852 -1.875 1 96.38 265 ILE B C 1
ATOM 4452 O O . ILE B 1 265 ? 3.967 9.516 -2.809 1 96.38 265 ILE B O 1
ATOM 4456 N N . ASN B 1 266 ? 2.365 8.148 -1.954 1 93.38 266 ASN B N 1
ATOM 4457 C CA . ASN B 1 266 ? 1.631 8.117 -3.213 1 93.38 266 ASN B CA 1
ATOM 4458 C C . ASN B 1 266 ? 0.926 9.438 -3.482 1 93.38 266 ASN B C 1
ATOM 4460 O O . ASN B 1 266 ? 0.787 9.852 -4.637 1 93.38 266 ASN B O 1
ATOM 4464 N N . ILE B 1 267 ? 0.513 10.094 -2.463 1 93.75 267 ILE B N 1
ATOM 4465 C CA . ILE B 1 267 ? -0.033 11.445 -2.609 1 93.75 267 ILE B CA 1
ATOM 4466 C C . ILE B 1 267 ? 1.042 12.375 -3.156 1 93.75 267 ILE B C 1
ATOM 4468 O O . ILE B 1 267 ? 0.793 13.141 -4.098 1 93.75 267 ILE B O 1
ATOM 4472 N N . LEU B 1 268 ? 2.217 12.32 -2.559 1 95.56 268 LEU B N 1
ATOM 4473 C CA . LEU B 1 268 ? 3.324 13.133 -3.041 1 95.56 268 LEU B CA 1
ATOM 4474 C C . LEU B 1 268 ? 3.656 12.805 -4.492 1 95.56 268 LEU B C 1
ATOM 4476 O O . LEU B 1 268 ? 3.814 13.703 -5.32 1 95.56 268 LEU B O 1
ATOM 4480 N N . TYR B 1 269 ? 3.717 11.539 -4.762 1 92.25 269 TYR B N 1
ATOM 4481 C CA . TYR B 1 269 ? 4.047 11.07 -6.105 1 92.25 269 TYR B CA 1
ATOM 4482 C C . TYR B 1 269 ? 3.037 11.586 -7.125 1 92.25 269 TYR B C 1
ATOM 4484 O O . TYR B 1 269 ? 3.418 12.109 -8.172 1 92.25 269 TYR B O 1
ATOM 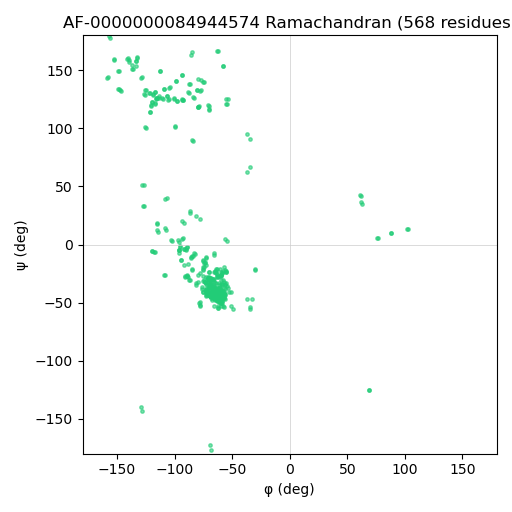4492 N N . ALA B 1 270 ? 1.792 11.383 -6.816 1 86.38 270 ALA B N 1
ATOM 4493 C CA . ALA B 1 270 ? 0.738 11.82 -7.727 1 86.38 270 ALA B CA 1
ATOM 4494 C C . ALA B 1 270 ? 0.782 13.328 -7.938 1 86.38 270 ALA B C 1
ATOM 4496 O O . ALA B 1 270 ? 0.618 13.812 -9.062 1 86.38 270 ALA B O 1
ATOM 4497 N N . THR B 1 271 ? 0.962 14.086 -6.859 1 87.81 271 THR B N 1
ATOM 4498 C CA . THR B 1 271 ? 1.053 15.547 -6.941 1 87.81 271 THR B CA 1
ATOM 4499 C C . THR B 1 271 ? 2.236 15.961 -7.809 1 87.81 271 THR B C 1
ATOM 4501 O O . THR B 1 271 ? 2.1 16.828 -8.672 1 87.81 271 THR B O 1
ATOM 4504 N N . LEU B 1 272 ? 3.404 15.344 -7.637 1 89.75 272 LEU B N 1
ATOM 4505 C CA . LEU B 1 272 ? 4.609 15.648 -8.406 1 89.75 272 LEU B CA 1
ATOM 4506 C C . LEU B 1 272 ? 4.422 15.289 -9.875 1 89.75 272 LEU B C 1
ATOM 4508 O O . LEU B 1 272 ? 4.836 16.047 -10.758 1 89.75 272 LEU B O 1
ATOM 4512 N N . LEU B 1 273 ? 3.826 14.094 -10.086 1 83.94 273 LEU B N 1
ATOM 4513 C CA . LEU B 1 273 ? 3.551 13.648 -11.445 1 83.94 273 LEU B CA 1
ATOM 4514 C C . LEU B 1 273 ? 2.689 14.664 -12.188 1 83.94 273 LEU B C 1
ATOM 4516 O O . LEU B 1 273 ? 2.988 15.031 -13.32 1 83.94 273 LEU B O 1
ATOM 4520 N N . TYR B 1 274 ? 1.749 15.148 -11.523 1 77.44 274 TYR B N 1
ATOM 4521 C CA . TYR B 1 274 ? 0.848 16.109 -12.133 1 77.44 274 TYR B CA 1
ATOM 4522 C C . TYR B 1 274 ? 1.567 17.438 -12.398 1 77.44 274 TYR B C 1
ATOM 4524 O O . TYR B 1 274 ? 1.376 18.047 -13.453 1 77.44 274 TYR B O 1
ATOM 4532 N N . ARG B 1 275 ? 2.283 17.875 -11.516 1 79.12 275 ARG B N 1
ATOM 4533 C CA . ARG B 1 275 ? 3.014 19.125 -11.672 1 79.12 275 ARG B CA 1
ATOM 4534 C C . ARG B 1 275 ? 4.027 19.031 -12.812 1 79.12 275 ARG B C 1
ATOM 4536 O O . ARG B 1 275 ? 4.219 20 -13.562 1 79.12 275 ARG B O 1
ATOM 4543 N N . LEU B 1 276 ? 4.598 17.906 -12.914 1 78.12 276 LEU B N 1
ATOM 4544 C CA . LEU B 1 276 ? 5.59 17.719 -13.969 1 78.12 276 LEU B CA 1
ATOM 4545 C C . LEU B 1 276 ? 4.918 17.562 -15.328 1 78.12 276 LEU B C 1
ATOM 4547 O O . LEU B 1 276 ? 5.438 18.047 -16.344 1 78.12 276 LEU B O 1
ATOM 4551 N N . GLU B 1 277 ? 3.826 16.828 -15.352 1 68.44 277 GLU B N 1
ATOM 4552 C CA . GLU B 1 277 ? 3.084 16.703 -16.594 1 68.44 277 GLU B CA 1
ATOM 4553 C C . GLU B 1 277 ? 2.52 18.031 -17.062 1 68.44 277 GLU B C 1
ATOM 4555 O O . GLU B 1 277 ? 2.527 18.344 -18.25 1 68.44 277 GLU B O 1
ATOM 4560 N N . LEU B 1 278 ? 1.999 18.656 -16.094 1 53.12 278 LEU B N 1
ATOM 4561 C CA . LEU B 1 278 ? 1.527 20 -16.422 1 53.12 278 LEU B CA 1
ATOM 4562 C C . LEU B 1 278 ? 2.666 20.875 -16.953 1 53.12 278 LEU B C 1
ATOM 4564 O O . LEU B 1 278 ? 2.482 21.625 -17.906 1 53.12 278 LEU B O 1
ATOM 4568 N N . SER B 1 279 ? 3.67 20.719 -16.312 1 53.84 279 SER B N 1
ATOM 4569 C CA . SER B 1 279 ? 4.832 21.469 -16.766 1 53.84 279 SER B CA 1
ATOM 4570 C C . SER B 1 279 ? 5.258 21.047 -18.156 1 53.84 279 SER B C 1
ATOM 4572 O O . SER B 1 279 ? 5.57 21.891 -19 1 53.84 279 SER B O 1
ATOM 4574 N N . ASN B 1 280 ? 5.23 19.75 -18.344 1 53.19 280 ASN B N 1
ATOM 4575 C CA . ASN B 1 280 ? 5.566 19.266 -19.688 1 53.19 280 ASN B CA 1
ATOM 4576 C C . ASN B 1 280 ? 4.531 19.703 -20.719 1 53.19 280 ASN B C 1
ATOM 4578 O O . ASN B 1 280 ? 4.883 20.047 -21.844 1 53.19 280 ASN B O 1
ATOM 4582 N N . TYR B 1 281 ? 3.305 19.609 -20.25 1 42.03 281 TYR B N 1
ATOM 4583 C CA . TYR B 1 281 ? 2.232 20.078 -21.125 1 42.03 281 TYR B CA 1
ATOM 4584 C C . TYR B 1 281 ? 2.367 21.562 -21.422 1 42.03 281 TYR B C 1
ATOM 4586 O O . TYR B 1 281 ? 2.203 22 -22.562 1 42.03 281 TYR B O 1
ATOM 4594 N N . MET B 1 282 ? 2.594 22.312 -20.391 1 40.28 282 MET B N 1
ATOM 4595 C CA . MET B 1 282 ? 2.777 23.734 -20.578 1 40.28 282 MET B CA 1
ATOM 4596 C C . MET B 1 282 ? 3.984 24.031 -21.469 1 40.28 282 MET B C 1
ATOM 4598 O O . MET B 1 282 ? 3.965 24.969 -22.266 1 40.28 282 MET B O 1
ATOM 4602 N N . HIS B 1 283 ? 4.914 23.203 -21.297 1 42.41 283 HIS B N 1
ATOM 4603 C CA . HIS B 1 283 ? 6.074 23.359 -22.172 1 42.41 283 HIS B CA 1
ATOM 4604 C C . HIS B 1 283 ? 5.723 23.078 -23.625 1 42.41 283 HIS B C 1
ATOM 4606 O O . HIS B 1 283 ? 6.266 23.703 -24.531 1 42.41 283 HIS B O 1
ATOM 4612 N N . TYR B 1 284 ? 4.816 22.094 -23.766 1 38 284 TYR B N 1
ATOM 4613 C CA . TYR B 1 284 ? 4.375 21.781 -25.109 1 38 284 TYR B CA 1
ATOM 4614 C C . TYR B 1 284 ? 3.506 22.891 -25.672 1 38 284 TYR B C 1
ATOM 4616 O O . TYR B 1 284 ? 3.49 23.141 -26.891 1 38 284 TYR B O 1
ATOM 4624 N N . LEU B 1 285 ? 2.744 23.578 -25.016 1 28.44 285 LEU B N 1
ATOM 4625 C CA . LEU B 1 285 ? 1.907 24.688 -25.438 1 28.44 285 LEU B CA 1
ATOM 4626 C C . LEU B 1 285 ? 2.75 25.922 -25.719 1 28.44 285 LEU B C 1
ATOM 4628 O O . LEU B 1 285 ? 2.324 26.828 -26.453 1 28.44 285 LEU B O 1
ATOM 4632 N N . LYS B 1 286 ? 3.838 26 -25.312 1 31.88 286 LYS B N 1
ATOM 4633 C CA . LYS B 1 286 ? 4.688 27.109 -25.703 1 31.88 286 LYS B CA 1
ATOM 4634 C C . LYS B 1 286 ? 5.379 26.844 -27.031 1 31.88 286 LYS B C 1
ATOM 4636 O O . LYS B 1 286 ? 5.531 27.75 -27.859 1 31.88 286 LYS B O 1
#

Foldseek 3Di:
DVVVVVVLLVVLLVLLLLLVCLPPPVNADPQSVLLSCQLLDPPHDQQDDDLQRSCVVSVHGSVSSVVSLVVSPDDHPNVSSVSSVSSSCVCCVLVCCPPVCVCPQVVDPVSVVVNLVSLLVNQQSQLVVQDDPVLLVVVLVLQVQAPEEEEEDEDLCQVVSVVLQVLCVVLVGHYDYDHADDLVVLLVCLVDQSYEYEYEDLQLPDVRSQVNLQSCQVSVHAYEYAYEPNNVVSCVSHPYYRYGYQPDDPVCSSVSSSSRSNVSSVVSSVVNSVVVVVVVVVVVVD/DVVVPVVLLVVLLVLLLLLVCLPPPVNADPLSVLLSCQLLDPVHDQQDDDLQRSCVVSVHGSVSSVVSLVVSPDDHVNVSSVSSVSSSCVCCVLVCCVPPCVCPQVVDPVSVVVNLVSLLVNQQVQLVVQDDPVLLVVVLVLQVQAPEEEEEDEDLCQVVSVVLQVLCVVLVGHYDYDHADDLVVLVVCLVDQSYEYEYEDLQLPDPRSQVVLQSCQVSVHAYEYAYEPNNVVSCVSHPYYRYGYQPDDPVCSSVSSSSRSNVSSVVSSVVNSVVVVVVVVVVVVD

Secondary structure (DSSP, 8-state):
--HHHHHHHHTTTSSTHHHHHHH-GGG--HHHHHHHHHHH-TT---TT--HHHHHHHTTS-HHHHHHHHHHTT-SSHHHHHHHHHHHHHHHHHHH-S-SSSGGGTTSSHHHHHHHHHHHHHHHHHHHHHH--HHHHHHHHHHHHT-SEEEEEE-GGGHHHHHHHHHHHHHTT--EEEESS--HHHHHHHTT-TTEEEEEEESSS--HHHHHHHHHHHHTT-EEEEEEEGGGGGGGGG-SEEEEE---S-TTTHHHHHHHHHHHHHHHHHHHHHHHHHHHHHHHHH-/--HHHHHHHHTTTSSTHHHHHHH-GGG--HHHHHHHHHHH-TT---TT--HHHHHHHTTS-HHHHHHHHHHTT-SSHHHHHHHHHHHHHHHHHHH-S-SS-GGGTTSSHHHHHHHHHHHHHHHHHHHHHH--HHHHHHHHHHHHT-SEEEEEE-GGGHHHHHHHHHHHHHTT--EEEESS--HHHHHHHTT-TTEEEEEEESSS--HHHHHHHHHHHHTT-EEEEEEEGGGGGGGGG-SEEEEE---S-TTTHHHHHHHHHHHHHHHHHHHHHHHHHHHHHHHHH-

Radius of gyration: 25.9 Å; Cα contacts (8 Å, |Δi|>4): 865; chains: 2; bounding box: 63×58×77 Å